Protein AF-A0AAD8YCZ0-F1 (afdb_monomer)

Sequence (550 aa):
MKEANQNYGTVETHHLDEFPTDDGDQTLDNLVNRIAQLQDDTTSTIFLFTSPQFLCQQSNKPLLDELISAHKRGVLRVVGIDEAHLFVQHSSFRVEIHMLTELFFKKVFDKERPKSHPVLLAMTATMPDRFVPKLEALIATRPPMVRPPELDHFEQRHIKMEFGVNCVSFVPELDRLVGVITDSIIGEEHDASERVVGLTTLASTAIALDEKLCEKLNKKKCDVDVVVVHGQLHKLDKFYNMRLFCAKLEYEHFRPRALVTNGAGNTGIDSENITEMLRAGWAMDLPTVLQERGRCARGIDMMGRIRYVTNIKSLVQCLYLLHGLQNSSSTDDVATNTNNRFGSAIQHASTASTETNESDVDKHVKKICQIRMARGSRELLAEKRSMLLEVMKFFCLDLGCYHLRAEYYLFHGKLVPVDKRKRCDGMCSICDGDWSKKHRRVSKRMLISWFLSSDFTEPVKADGLTDMLWKGKKDPEQNREEDFWIKKIYGVNGKRSLNKYHVECLMQSLIAAEIITWKINVGKVEWWLNRVIKNDVPECCYYWEGIPLL

Mean predicted aligned error: 7.85 Å

pLDDT: mean 85.91, std 15.73, range [29.14, 98.38]

Foldseek 3Di:
DPDDDPVQHAEEEDEQVPDDPDDPDCVLVVVLVVLVPDALPHSYHYHYHDDLVRCLDPVNVSVLVSLLVCLVRLNQAEDEAEQLQCLQVCLLQDLSLQLCQVSPLCSQCPPVCNVSHHHYHYDHQAFAPVSQVSSCSSNVHHNPDDDFPDLVVLQDLLEFEEEAEDAPDCLVVLVVQLVLQLCCVVDPPHPNQAAEEEEEAFLVNLVVSQVSNVVSNVVSVRQADEQEAELPDDPVSNVVSLCLLQVVDDDPRHHHRYYRYYPRNLVRLDHQRHAEYEYEEADLFDSSVLSSSVSFNNDPPHHHYYYYYYFLVSVQVSVCVLVQFDPPPDDDDDDDPDPPRTDSVNPVVPPPDPPDPDDPVSVVSSVVSVVVSVVCSVVSSVVSVVRSLQRLCLQLFCLAENSSQSSVCSRNSDGDRDDNVDYSCNSYCNRVVVSCVLQAAWAPVLVVVCCVDPLNDPFAFSSCQLVSLQQDDQDPVPRDSDNPSVCRTRVDPDCVVPDSSSSRSQVSLCVSLVQWDWDQDPSGITIDGDCVCVPDPVVPPSSCHRRRHD

Organism: NCBI:txid267567

Nearest PDB structures (foldseek):
  8yle-assembly1_A  TM=7.216E-01  e=1.036E-10  Homo sapiens
  6jtz-assembly1_A  TM=6.932E-01  e=8.400E-09  Homo sapiens
  5lst-assembly1_A  TM=6.526E-01  e=2.361E-07  Homo sapiens
  7nic-assembly1_A  TM=4.162E-01  e=2.128E-05  Mus musculus
  6gkm-assembly1_A  TM=4.525E-01  e=4.841E-04  Mus musculus

Radius of gyration: 26.34 Å; Cα contacts (8 Å, |Δi|>4): 824; chains: 1; bounding box: 71×56×74 Å

Solvent-accessible surface area (backbone atoms only — not comparable to full-atom values): 31087 Å² total; per-residue (Å²): 132,84,82,75,73,56,92,68,30,54,76,46,78,44,60,57,81,73,55,79,88,57,97,81,66,57,64,62,59,52,50,40,54,52,58,69,66,60,50,65,88,53,58,62,44,78,46,78,45,73,50,50,64,57,57,66,33,70,91,36,37,68,49,50,53,45,53,55,49,30,36,78,57,55,51,44,54,70,47,78,37,73,49,38,43,55,56,47,61,42,43,80,65,37,59,38,48,54,42,40,21,73,76,42,27,43,74,57,41,32,83,92,50,68,92,68,43,44,49,76,44,76,39,64,91,49,55,45,51,83,45,52,69,50,43,28,63,41,46,51,42,74,80,93,71,86,80,71,66,60,59,72,78,52,69,66,74,55,44,29,42,40,74,48,64,46,87,82,62,68,66,78,62,47,57,54,57,46,45,57,55,51,45,18,72,75,41,92,89,38,59,77,73,50,25,36,38,41,38,28,68,42,51,71,55,21,52,55,49,43,57,52,47,52,53,53,33,56,75,70,68,51,93,62,33,75,38,75,28,35,50,84,52,55,74,64,57,44,53,52,46,46,34,39,52,40,67,75,49,88,52,101,87,59,49,47,37,34,37,23,18,12,71,66,38,62,91,63,69,68,42,46,47,23,39,43,35,40,33,50,32,54,59,69,28,49,58,58,53,54,49,60,54,68,42,39,28,63,36,86,94,42,62,16,36,39,37,41,35,30,41,67,69,38,46,53,51,52,51,30,62,74,68,73,43,73,82,81,76,75,70,95,75,79,96,68,92,67,83,83,67,82,53,41,82,65,46,52,82,76,71,70,66,73,90,66,92,64,51,73,65,58,54,48,51,52,51,53,42,49,52,53,54,62,72,44,45,65,61,52,45,55,48,51,51,50,33,31,38,49,36,34,38,62,73,44,26,67,58,43,30,58,65,60,41,50,24,45,22,56,54,61,20,44,89,61,89,53,68,63,86,55,68,60,90,42,31,24,26,64,54,60,43,56,40,56,72,43,45,55,47,29,30,62,70,44,47,52,52,43,63,73,33,92,77,48,60,78,71,27,49,65,84,42,57,52,48,54,62,68,67,41,64,64,41,88,88,73,76,40,79,43,46,56,64,49,23,57,23,50,72,41,97,38,61,91,84,49,62,70,40,38,52,42,41,48,52,46,23,35,40,36,40,51,49,35,39,76,47,79,55,97,77,37,60,30,37,37,72,34,62,72,55,74,78,44,76,82,69,62,65,73,56,55,61,32,52,50,63,105

Secondary structure (DSSP, 8-state):
-PPP-GGGS-EEEEEGGGS--STT-THHHHHHHHHHH--TT---EEEEE--HHHHHSGGGHHHHHHHHHHHHTT---EEEETTHHHHHHHTTT-HHHHHHIIIIIHHHS-TT-GGGPPEEEE--S---GGGHHHHHHHHTS--S---PPPGGGG--TTEEEEEEE-SS-SHHHHHHHHHHHHHHHH-SSS-TT-EEEEEESSHHHHHHHHHHHHHHHHHTT---EEEEE-TTS-HHHHHHHHHHHTTSS-BTTB-EEEEEE-HHHHTT---TTEEEEEEES--SSHHHHHHHHTTS--STT--EEEEEEE-HHHHHHHHHHHHT---TT--S---------S-HHHHHHHH--------HHHHHHHHHHHHHHHHTHHHHHHHHHHHHHHHHHHHHS--S-HHHHHHHHHHHSS-----TT---TTSBTTTTSHHHHHS--B-HHHHHHHHHSTTSPSSEETTTHHHHHHH-PPPTTT-S---HHHHHHH--SSGGG--HHHHHHHHHHHHHTTSEEEEEETTEEEEEE-THHHHS-TT-GGGGTTS-B-

InterPro domains:
  IPR027417 P-loop containing nucleoside triphosphate hydrolase [G3DSA:3.40.50.300] (19-146)
  IPR027417 P-loop containing nucleoside triphosphate hydrolase [SSF52540] (44-303)

Structure (mmCIF, N/CA/C/O backbone):
data_AF-A0AAD8YCZ0-F1
#
_entry.id   AF-A0AAD8YCZ0-F1
#
loop_
_atom_site.group_PDB
_atom_site.id
_atom_site.type_symbol
_atom_site.label_atom_id
_atom_site.label_alt_id
_atom_site.label_comp_id
_atom_site.label_asym_id
_atom_site.label_entity_id
_atom_site.label_seq_id
_atom_site.pdbx_PDB_ins_code
_atom_site.Cartn_x
_atom_site.Cartn_y
_atom_site.Cartn_z
_atom_site.occupancy
_atom_site.B_iso_or_equiv
_atom_site.auth_seq_id
_atom_site.auth_comp_id
_atom_site.auth_asym_id
_atom_site.auth_atom_id
_atom_site.pdbx_PDB_model_num
ATOM 1 N N . MET A 1 1 ? -27.539 -4.281 9.907 1.00 37.75 1 MET A N 1
ATOM 2 C CA . MET A 1 1 ? -27.209 -4.965 11.179 1.00 37.75 1 MET A CA 1
ATOM 3 C C . MET A 1 1 ? -28.311 -5.970 11.462 1.00 37.75 1 MET A C 1
ATOM 5 O O . MET A 1 1 ? -29.462 -5.633 11.230 1.00 37.75 1 MET A O 1
ATOM 9 N N . LYS A 1 2 ? -27.988 -7.191 11.902 1.00 39.22 2 LYS A N 1
ATOM 10 C CA . LYS A 1 2 ? -29.006 -8.080 12.484 1.00 39.22 2 LYS A CA 1
ATOM 11 C C . LYS A 1 2 ? -29.313 -7.556 13.888 1.00 39.22 2 LYS A C 1
ATOM 13 O O . LYS A 1 2 ? -28.374 -7.274 14.627 1.00 39.22 2 LYS A O 1
ATOM 18 N N . GLU A 1 3 ? -30.586 -7.378 14.223 1.00 53.38 3 GLU A N 1
ATOM 19 C CA . GLU A 1 3 ? -30.991 -6.897 15.547 1.00 53.38 3 GLU A CA 1
ATOM 20 C C . GLU A 1 3 ? -30.620 -7.927 16.618 1.00 53.38 3 GLU A C 1
ATOM 22 O O . GLU A 1 3 ? -30.828 -9.132 16.448 1.00 53.38 3 GLU A O 1
ATOM 27 N N . ALA A 1 4 ? -30.021 -7.461 17.714 1.00 59.38 4 ALA A N 1
ATOM 28 C CA . ALA A 1 4 ? -29.705 -8.319 18.844 1.00 59.38 4 ALA A CA 1
ATOM 29 C C . ALA A 1 4 ? -30.999 -8.776 19.531 1.00 59.38 4 ALA A C 1
ATOM 31 O O . ALA A 1 4 ? -31.938 -7.993 19.691 1.00 59.38 4 ALA A O 1
ATOM 32 N N . ASN A 1 5 ? -31.036 -10.036 19.966 1.00 60.09 5 ASN A N 1
ATOM 33 C CA . ASN A 1 5 ? -32.168 -10.576 20.709 1.00 60.09 5 ASN A CA 1
ATOM 34 C C . ASN A 1 5 ? -32.238 -9.931 22.103 1.00 60.09 5 ASN A C 1
ATOM 36 O O . ASN A 1 5 ? -31.482 -10.300 23.001 1.00 60.09 5 ASN A O 1
ATOM 40 N N . GLN A 1 6 ? -33.168 -8.992 22.274 1.00 70.56 6 GLN A N 1
ATOM 41 C CA . GLN A 1 6 ? -33.328 -8.213 23.506 1.00 70.56 6 GLN A CA 1
ATOM 42 C C . GLN A 1 6 ? -33.861 -9.042 24.688 1.00 70.56 6 GLN A C 1
ATOM 44 O O . GLN A 1 6 ? -33.836 -8.577 25.826 1.00 70.56 6 GLN A O 1
ATOM 49 N N . ASN A 1 7 ? -34.296 -10.288 24.457 1.00 64.50 7 ASN A N 1
ATOM 50 C CA . ASN A 1 7 ? -34.793 -11.174 25.516 1.00 64.50 7 ASN A CA 1
ATOM 51 C C . ASN A 1 7 ? -33.712 -11.547 26.550 1.00 64.50 7 ASN A C 1
ATOM 53 O O . ASN A 1 7 ? -34.050 -12.042 27.621 1.00 64.50 7 ASN A O 1
ATOM 57 N N . TYR A 1 8 ? -32.430 -11.317 26.243 1.00 66.81 8 TYR A N 1
ATOM 58 C CA . TYR A 1 8 ? -31.295 -11.613 27.126 1.00 66.81 8 TYR A CA 1
ATOM 59 C C . TYR A 1 8 ? -30.641 -10.361 27.734 1.00 66.81 8 TYR A C 1
ATOM 61 O O . TYR A 1 8 ? -29.601 -10.474 28.378 1.00 66.81 8 TYR A O 1
ATOM 69 N N . GLY A 1 9 ? -31.253 -9.185 27.557 1.00 74.94 9 GLY A N 1
ATOM 70 C CA . GLY A 1 9 ? -30.733 -7.894 28.009 1.00 74.94 9 GLY A CA 1
ATOM 71 C C . GLY A 1 9 ? -30.648 -6.876 26.874 1.00 74.94 9 GLY A C 1
ATOM 72 O O . GLY A 1 9 ? -30.750 -7.223 25.697 1.00 74.94 9 GLY A O 1
ATOM 73 N N . THR A 1 10 ? -30.481 -5.600 27.228 1.00 84.50 10 THR A N 1
ATOM 74 C CA . THR A 1 10 ? -30.421 -4.520 26.235 1.00 84.50 10 THR A CA 1
ATOM 75 C C . THR A 1 10 ? -29.045 -4.462 25.582 1.00 84.50 10 THR A C 1
ATOM 77 O O . THR A 1 10 ? -28.042 -4.329 26.284 1.00 84.50 10 THR A O 1
ATOM 80 N N . VAL A 1 11 ? -28.987 -4.504 24.253 1.00 88.00 11 VAL A N 1
ATOM 81 C CA . VAL A 1 11 ? -27.737 -4.296 23.504 1.00 88.00 11 VAL A CA 1
ATOM 82 C C . VAL A 1 11 ? -27.786 -2.952 22.794 1.00 88.00 11 VAL A C 1
ATOM 84 O O . VAL A 1 11 ? -28.627 -2.741 21.924 1.00 88.00 11 VAL A O 1
ATOM 87 N N . GLU A 1 12 ? -26.868 -2.063 23.154 1.00 90.50 12 GLU A N 1
ATOM 88 C CA . GLU A 1 12 ? -26.732 -0.723 22.583 1.00 90.50 12 GLU A CA 1
ATOM 89 C C . GLU A 1 12 ? -25.427 -0.626 21.781 1.00 90.50 12 GLU A C 1
ATOM 91 O O . GLU A 1 12 ? -24.428 -1.268 22.111 1.00 90.50 12 GLU A O 1
ATOM 96 N N . THR A 1 13 ? -25.413 0.163 20.708 1.00 91.31 13 THR A N 1
ATOM 97 C CA . THR A 1 13 ? -24.218 0.395 19.886 1.00 91.31 13 THR A CA 1
ATOM 98 C C . THR A 1 13 ? -24.099 1.872 19.557 1.00 91.31 13 THR A C 1
ATOM 100 O O . THR A 1 13 ? -25.045 2.459 19.041 1.00 91.31 13 THR A O 1
ATOM 103 N N . HIS A 1 14 ? -22.931 2.454 19.832 1.00 92.38 14 HIS A N 1
ATOM 104 C CA . HIS A 1 14 ? -22.668 3.879 19.649 1.00 92.38 14 HIS A CA 1
ATOM 105 C C . HIS A 1 14 ? -21.385 4.094 18.838 1.00 92.38 14 HIS A C 1
ATOM 107 O O . HIS A 1 14 ? -20.314 3.617 19.223 1.00 92.38 14 HIS A O 1
ATOM 113 N N . HIS A 1 15 ? -21.488 4.831 17.727 1.00 90.19 15 HIS A N 1
ATOM 114 C CA . HIS A 1 15 ? -20.351 5.307 16.933 1.00 90.19 15 HIS A CA 1
ATOM 115 C C . HIS A 1 15 ? -20.010 6.738 17.349 1.00 90.19 15 HIS A C 1
ATOM 117 O O . HIS A 1 15 ? -20.605 7.699 16.873 1.00 90.19 15 HIS A O 1
ATOM 123 N N . LEU A 1 16 ? -19.053 6.882 18.263 1.00 89.81 16 LEU A N 1
ATOM 124 C CA . LEU A 1 16 ? -18.806 8.153 18.948 1.00 89.81 16 LEU A CA 1
ATOM 125 C C . LEU A 1 16 ? -18.257 9.244 18.022 1.00 89.81 16 LEU A C 1
ATOM 127 O O . LEU A 1 16 ? -18.504 10.420 18.245 1.00 89.81 16 LEU A O 1
ATOM 131 N N . ASP A 1 17 ? -17.571 8.869 16.941 1.00 82.38 17 ASP A N 1
ATOM 132 C CA . ASP A 1 17 ? -17.093 9.823 15.931 1.00 82.38 17 ASP A CA 1
ATOM 133 C C . ASP A 1 17 ? -18.223 10.467 15.099 1.00 82.38 17 ASP A C 1
ATOM 135 O O . ASP A 1 17 ? -17.969 11.430 14.370 1.00 82.38 17 ASP A O 1
ATOM 139 N N . GLU A 1 18 ? -19.450 9.942 15.188 1.00 82.38 18 GLU A N 1
ATOM 140 C CA . GLU A 1 18 ? -20.649 10.493 14.541 1.00 82.38 18 GLU A CA 1
ATOM 141 C C . GLU A 1 18 ? -21.447 11.418 15.469 1.00 82.38 18 GLU A C 1
ATOM 143 O O . GLU A 1 18 ? -22.404 12.048 15.020 1.00 82.38 18 GLU A O 1
ATOM 148 N N . PHE A 1 19 ? -21.067 11.516 16.749 1.00 83.06 19 PHE A N 1
ATOM 149 C CA . PHE A 1 19 ? -21.783 12.362 17.696 1.00 83.06 19 PHE A CA 1
ATOM 150 C C . PHE A 1 19 ? -21.613 13.839 17.303 1.00 83.06 19 PHE A C 1
ATOM 152 O O . PHE A 1 19 ? -20.509 14.249 16.916 1.00 83.06 19 PHE A O 1
ATOM 159 N N . PRO A 1 20 ? -22.680 14.650 17.393 1.00 70.19 20 PRO A N 1
ATOM 160 C CA . PRO A 1 20 ? -22.592 16.087 17.192 1.00 70.19 20 PRO A CA 1
ATOM 161 C C . PRO A 1 20 ? -21.545 16.701 18.120 1.00 70.19 20 PRO A C 1
ATOM 163 O O . PRO A 1 20 ? -21.473 16.389 19.305 1.00 70.19 20 PRO A O 1
ATOM 166 N N . THR A 1 21 ? -20.721 17.590 17.572 1.00 63.94 21 THR A N 1
ATOM 167 C CA . THR A 1 21 ? -19.732 18.359 18.342 1.00 63.94 21 THR A CA 1
ATOM 168 C C . THR A 1 21 ? -20.287 19.694 18.837 1.00 63.94 21 THR A C 1
ATOM 170 O O . THR A 1 21 ? -19.523 20.516 19.334 1.00 63.94 21 THR A O 1
ATOM 173 N N . ASP A 1 22 ? -21.580 19.943 18.634 1.00 63.06 22 ASP A N 1
ATOM 174 C CA . ASP A 1 22 ? -22.206 21.225 18.932 1.00 63.06 22 ASP A CA 1
ATOM 175 C C . ASP A 1 22 ? -22.502 21.346 20.434 1.00 63.06 22 ASP A C 1
ATOM 177 O O . ASP A 1 22 ? -23.040 20.426 21.057 1.00 63.06 22 ASP A O 1
ATOM 181 N N . ASP A 1 23 ? -22.165 22.506 21.003 1.00 50.72 23 ASP A N 1
ATOM 182 C CA . ASP A 1 23 ? -22.400 22.845 22.408 1.00 50.72 23 ASP A CA 1
ATOM 183 C C . ASP A 1 23 ? -23.913 22.857 22.701 1.00 50.72 23 ASP A C 1
ATOM 185 O O . ASP A 1 23 ? -24.615 23.836 22.443 1.00 50.72 23 ASP A O 1
ATOM 189 N N . GLY A 1 24 ? -24.436 21.743 23.219 1.00 54.81 24 GLY A N 1
ATOM 190 C CA . GLY A 1 24 ? -25.848 21.591 23.585 1.00 54.81 24 GLY A CA 1
ATOM 191 C C . GLY A 1 24 ? -26.400 20.173 23.450 1.00 54.81 24 GLY A C 1
ATOM 192 O O . GLY A 1 24 ? -27.460 19.889 24.013 1.00 54.81 24 GLY A O 1
ATOM 193 N N . ASP A 1 25 ? -25.701 19.276 22.748 1.00 68.38 25 ASP A N 1
ATOM 194 C CA . ASP A 1 25 ? -26.123 17.880 22.647 1.00 68.38 25 ASP A CA 1
ATOM 195 C C . ASP A 1 25 ? -25.783 17.091 23.925 1.00 68.38 25 ASP A C 1
ATOM 197 O O . ASP A 1 25 ? -24.625 16.829 24.245 1.00 68.38 25 ASP A O 1
ATOM 201 N N . GLN A 1 26 ? -26.822 16.680 24.657 1.00 81.69 26 GLN A N 1
ATOM 202 C CA . GLN A 1 26 ? -26.706 15.880 25.882 1.00 81.69 26 GLN A CA 1
ATOM 203 C C . GLN A 1 26 ? -26.442 14.392 25.602 1.00 81.69 26 GLN A C 1
ATOM 205 O O . GLN A 1 26 ? -26.367 13.600 26.539 1.00 81.69 26 GLN A O 1
ATOM 210 N N . THR A 1 27 ? -26.321 13.972 24.339 1.00 86.25 27 THR A N 1
ATOM 211 C CA . THR A 1 27 ? -26.167 12.555 23.973 1.00 86.25 27 THR A CA 1
ATOM 212 C C . THR A 1 27 ? -24.935 11.917 24.620 1.00 86.25 27 THR A C 1
ATOM 214 O O . THR A 1 27 ? -25.036 10.815 25.165 1.00 86.25 27 THR A O 1
ATOM 217 N N . LEU A 1 28 ? -23.788 12.610 24.641 1.00 89.19 28 LEU A N 1
ATOM 218 C CA . LEU A 1 28 ? -22.582 12.093 25.296 1.00 89.19 28 LEU A CA 1
ATOM 219 C C . LEU A 1 28 ? -22.753 12.014 26.820 1.00 89.19 28 LEU A C 1
ATOM 221 O O . LEU A 1 28 ? -22.435 10.983 27.407 1.00 89.19 28 LEU A O 1
ATOM 225 N N . ASP A 1 29 ? -23.302 13.053 27.452 1.00 90.25 29 ASP A N 1
ATOM 226 C CA . ASP A 1 29 ? -23.543 13.075 28.902 1.00 90.25 29 ASP A CA 1
ATOM 227 C C . ASP A 1 29 ? -24.516 11.971 29.331 1.00 90.25 29 ASP A C 1
ATOM 229 O O . ASP A 1 29 ? -24.292 11.274 30.323 1.00 90.25 29 ASP A O 1
ATOM 233 N N . ASN A 1 30 ? -25.573 11.752 28.548 1.00 92.25 30 ASN A N 1
ATOM 234 C CA . ASN A 1 30 ? -26.527 10.670 28.758 1.00 92.25 30 ASN A CA 1
ATOM 235 C C . ASN A 1 30 ? -25.848 9.301 28.658 1.00 92.25 30 ASN A C 1
ATOM 237 O O . ASN A 1 30 ? -26.094 8.438 29.501 1.00 92.25 30 ASN A O 1
ATOM 241 N N . LEU A 1 31 ? -24.958 9.110 27.680 1.00 93.75 31 LEU A N 1
ATOM 242 C CA . LEU A 1 31 ? -24.178 7.882 27.543 1.00 93.75 31 LEU A CA 1
ATOM 243 C C . LEU A 1 31 ? -23.221 7.676 28.727 1.00 93.75 31 LEU A C 1
ATOM 245 O O . LEU A 1 31 ? -23.148 6.574 29.269 1.00 93.75 31 LEU A O 1
ATOM 249 N N . VAL A 1 32 ? -22.520 8.722 29.171 1.00 94.94 32 VAL A N 1
ATOM 250 C CA . VAL A 1 32 ? -21.632 8.658 30.344 1.00 94.94 32 VAL A CA 1
ATOM 251 C C . VAL A 1 32 ? -22.423 8.278 31.596 1.00 94.94 32 VAL A C 1
ATOM 253 O O . VAL A 1 32 ? -22.054 7.331 32.290 1.00 94.94 32 VAL A O 1
ATOM 256 N N . ASN A 1 33 ? -23.558 8.933 31.844 1.00 94.88 33 ASN A N 1
ATOM 257 C CA . ASN A 1 33 ? -24.451 8.607 32.958 1.00 94.88 33 ASN A CA 1
ATOM 258 C C . ASN A 1 33 ? -24.986 7.172 32.866 1.00 94.88 33 ASN A C 1
ATOM 260 O O . ASN A 1 33 ? -25.066 6.464 33.872 1.00 94.88 33 ASN A O 1
ATOM 264 N N . ARG A 1 34 ? -25.312 6.712 31.655 1.00 94.38 34 ARG A N 1
ATOM 265 C CA . ARG A 1 34 ? -25.763 5.343 31.404 1.00 94.38 34 ARG A CA 1
ATOM 266 C C . ARG A 1 34 ? -24.686 4.318 31.763 1.00 94.38 34 ARG A C 1
ATOM 268 O O . ARG A 1 34 ? -25.005 3.343 32.443 1.00 94.38 34 ARG A O 1
ATOM 275 N N . ILE A 1 35 ? -23.430 4.546 31.369 1.00 95.06 35 ILE A N 1
ATOM 276 C CA . ILE A 1 35 ? -22.285 3.693 31.740 1.00 95.06 35 ILE A CA 1
ATOM 277 C C . ILE A 1 35 ? -22.058 3.740 33.260 1.00 95.06 35 ILE A C 1
ATOM 279 O O . ILE A 1 35 ? -21.876 2.697 33.896 1.00 95.06 35 ILE A O 1
ATOM 283 N N . ALA A 1 36 ? -22.154 4.923 33.872 1.00 95.44 36 ALA A N 1
ATOM 284 C CA . ALA A 1 36 ? -22.018 5.109 35.316 1.00 95.44 36 ALA A CA 1
ATOM 285 C C . ALA A 1 36 ? -23.048 4.297 36.124 1.00 95.44 36 ALA A C 1
ATOM 287 O O . ALA A 1 36 ? -22.747 3.826 37.218 1.00 95.44 36 ALA A O 1
ATOM 288 N N . GLN A 1 37 ? -24.240 4.055 35.579 1.00 93.75 37 GLN A N 1
ATOM 289 C CA . GLN A 1 37 ? -25.292 3.278 36.243 1.00 93.75 37 GLN A CA 1
ATOM 290 C C . GLN A 1 37 ? -25.151 1.756 36.085 1.00 93.75 37 GLN A C 1
ATOM 292 O O . GLN A 1 37 ? -25.768 1.013 36.854 1.00 93.75 37 GLN A O 1
ATOM 297 N N . LEU A 1 38 ? -24.346 1.271 35.129 1.00 92.50 38 LEU A N 1
ATOM 298 C CA . LEU A 1 38 ? -24.140 -0.166 34.933 1.00 92.50 38 LEU A CA 1
ATOM 299 C C . LEU A 1 38 ? -23.476 -0.809 36.160 1.00 92.50 38 LEU A C 1
ATOM 301 O O . LEU A 1 38 ? -22.525 -0.271 36.738 1.00 92.50 38 LEU A O 1
ATOM 305 N N . GLN A 1 39 ? -23.986 -1.979 36.533 1.00 89.62 39 GLN A N 1
ATOM 306 C CA . GLN A 1 39 ? -23.446 -2.839 37.586 1.00 89.62 39 GLN A CA 1
ATOM 307 C C . GLN A 1 39 ? -22.690 -4.019 36.962 1.00 89.62 39 GLN A C 1
ATOM 309 O O . GLN A 1 39 ? -22.878 -4.319 35.785 1.00 89.62 39 GLN A O 1
ATOM 314 N N . ASP A 1 40 ? -21.824 -4.677 37.734 1.00 86.50 40 ASP A N 1
ATOM 315 C CA . ASP A 1 40 ? -21.022 -5.822 37.270 1.00 86.50 40 ASP A CA 1
ATOM 316 C C . ASP A 1 40 ? -21.908 -6.985 36.764 1.00 86.50 40 ASP A C 1
ATOM 318 O O . ASP A 1 40 ? -21.601 -7.602 35.743 1.00 86.50 40 ASP A O 1
ATOM 322 N N . ASP A 1 41 ? -23.050 -7.206 37.421 1.00 86.31 41 ASP A N 1
ATOM 323 C CA . ASP A 1 41 ? -24.038 -8.256 37.145 1.00 86.31 41 ASP A CA 1
ATOM 324 C C . ASP A 1 41 ? -25.120 -7.846 36.128 1.00 86.31 41 ASP A C 1
ATOM 326 O O . ASP A 1 41 ? -26.155 -8.504 35.996 1.00 86.31 41 ASP A O 1
ATOM 330 N N . THR A 1 42 ? -24.898 -6.752 35.395 1.00 84.94 42 THR A N 1
ATOM 331 C CA . THR A 1 42 ? -25.849 -6.271 34.392 1.00 84.94 42 THR A CA 1
ATOM 332 C C . THR A 1 42 ? -26.008 -7.249 33.224 1.00 84.94 42 THR A C 1
ATOM 334 O O . THR A 1 42 ? -25.053 -7.872 32.762 1.00 84.94 42 THR A O 1
ATOM 337 N N . THR A 1 43 ? -27.224 -7.339 32.686 1.00 85.69 43 THR A N 1
ATOM 338 C CA . THR A 1 43 ? -27.511 -8.029 31.418 1.00 85.69 43 THR A CA 1
ATOM 339 C C . THR A 1 43 ? -27.402 -7.096 30.208 1.00 85.69 43 THR A C 1
ATOM 341 O O . THR A 1 43 ? -27.447 -7.547 29.065 1.00 85.69 43 THR A O 1
ATOM 344 N N . SER A 1 44 ? -27.244 -5.787 30.433 1.00 88.06 44 SER A N 1
ATOM 345 C CA . SER A 1 44 ? -27.079 -4.795 29.372 1.00 88.06 44 SER A CA 1
ATOM 346 C C . SER A 1 44 ? -25.657 -4.814 28.808 1.00 88.06 44 SER A C 1
ATOM 348 O O . SER A 1 44 ? -24.684 -4.797 29.555 1.00 88.06 44 SER A O 1
ATOM 350 N N . THR A 1 45 ? -25.517 -4.766 27.485 1.00 90.94 45 THR A N 1
ATOM 351 C CA . THR A 1 45 ? -24.222 -4.630 26.803 1.00 90.94 45 THR A CA 1
ATOM 352 C C . THR A 1 45 ? -24.201 -3.352 25.978 1.00 90.94 45 THR A C 1
ATOM 354 O O . THR A 1 45 ? -25.115 -3.104 25.196 1.00 90.94 45 THR A O 1
ATOM 357 N N . ILE A 1 46 ? -23.141 -2.557 26.115 1.00 94.00 46 ILE A N 1
ATOM 358 C CA . ILE A 1 46 ? -22.928 -1.348 25.315 1.00 94.00 46 ILE A CA 1
ATOM 359 C C . ILE A 1 46 ? -21.660 -1.533 24.482 1.00 94.00 46 ILE A C 1
ATOM 361 O O . ILE A 1 46 ? -20.574 -1.718 25.031 1.00 94.00 46 ILE A O 1
ATOM 365 N N . PHE A 1 47 ? -21.792 -1.462 23.159 1.00 95.25 47 PHE A N 1
ATOM 366 C CA . PHE A 1 47 ? -20.667 -1.414 22.229 1.00 95.25 47 PHE A CA 1
ATOM 367 C C . PHE A 1 47 ? -20.328 0.037 21.897 1.00 95.25 47 PHE A C 1
ATOM 369 O O . PHE A 1 47 ? -21.171 0.781 21.396 1.00 95.25 47 PHE A O 1
ATOM 376 N N . LEU A 1 48 ? -19.082 0.428 22.160 1.00 95.56 48 LEU A N 1
ATOM 377 C CA . LEU A 1 48 ? -18.568 1.762 21.868 1.00 95.56 48 LEU A CA 1
ATOM 378 C C . LEU A 1 48 ? -17.508 1.670 20.773 1.00 95.56 48 LEU A C 1
ATOM 380 O O . LEU A 1 48 ? -16.463 1.047 20.962 1.00 95.56 48 LEU A O 1
ATOM 384 N N . PHE A 1 49 ? -17.772 2.316 19.644 1.00 94.56 49 PHE A N 1
ATOM 385 C CA . PHE A 1 49 ? -16.821 2.470 18.549 1.00 94.56 49 PHE A CA 1
ATOM 386 C C . PHE A 1 49 ? -16.286 3.895 18.564 1.00 94.56 49 PHE A C 1
ATOM 388 O O . PHE A 1 49 ? -17.057 4.852 18.510 1.00 94.56 49 PHE A O 1
ATOM 395 N N . THR A 1 50 ? -14.968 4.048 18.665 1.00 93.38 50 THR A N 1
ATOM 396 C CA . THR A 1 50 ? -14.358 5.364 18.849 1.00 93.38 50 THR A CA 1
ATOM 397 C C . THR A 1 50 ? -12.946 5.430 18.291 1.00 93.38 50 THR A C 1
ATOM 399 O O . THR A 1 50 ? -12.170 4.474 18.390 1.00 93.38 50 THR A O 1
ATOM 402 N N . SER A 1 51 ? -12.603 6.571 17.702 1.00 92.31 51 SER A N 1
ATOM 403 C CA . SER A 1 51 ? -11.247 6.878 17.280 1.00 92.31 51 SER A CA 1
ATOM 404 C C . SER A 1 51 ? -10.367 7.338 18.453 1.00 92.31 51 SER A C 1
ATOM 406 O O . SER A 1 51 ? -10.850 7.912 19.435 1.00 92.31 51 SER A O 1
ATOM 408 N N . PRO A 1 52 ? -9.034 7.183 18.342 1.00 93.75 52 PRO A N 1
ATOM 409 C CA . PRO A 1 52 ? -8.106 7.759 19.311 1.00 93.75 52 PRO A CA 1
ATOM 410 C C . PRO A 1 52 ? -8.262 9.273 19.468 1.00 93.75 52 PRO A C 1
ATOM 412 O O . PRO A 1 52 ? -8.095 9.796 20.565 1.00 93.75 52 PRO A O 1
ATOM 415 N N . GLN A 1 53 ? -8.601 9.973 18.380 1.00 90.38 53 GLN A N 1
ATOM 416 C CA . GLN A 1 53 ? -8.850 11.410 18.403 1.00 90.38 53 GLN A CA 1
ATOM 417 C C . GLN A 1 53 ? -9.996 11.770 19.335 1.00 90.38 53 GLN A C 1
ATOM 419 O O . GLN A 1 53 ? -9.822 12.639 20.183 1.00 90.38 53 GLN A O 1
ATOM 424 N N . PHE A 1 54 ? -11.134 11.093 19.186 1.00 91.12 54 PHE A N 1
ATOM 425 C CA . PHE A 1 54 ? -12.317 11.374 19.984 1.00 91.12 54 PHE A CA 1
ATOM 426 C C . PHE A 1 54 ? -12.040 11.155 21.475 1.00 91.12 54 PHE A C 1
ATOM 428 O O . PHE A 1 54 ? -12.297 12.043 22.282 1.00 91.12 54 PHE A O 1
ATOM 435 N N . LEU A 1 55 ? -11.433 10.023 21.849 1.00 91.69 55 LEU A N 1
ATOM 436 C CA . LEU A 1 55 ? -11.136 9.721 23.257 1.00 91.69 55 LEU A CA 1
ATOM 437 C C . LEU A 1 55 ? -10.128 10.678 23.907 1.00 91.69 55 LEU A C 1
ATOM 439 O O . LEU A 1 55 ? -10.164 10.869 25.120 1.00 91.69 55 LEU A O 1
ATOM 443 N N . CYS A 1 56 ? -9.199 11.245 23.135 1.00 91.06 56 CYS A N 1
ATOM 444 C CA . CYS A 1 56 ? -8.182 12.158 23.661 1.00 91.06 56 CYS A CA 1
ATOM 445 C C . CYS A 1 56 ? -8.628 13.627 23.714 1.00 91.06 56 CYS A C 1
ATOM 447 O O . CYS A 1 56 ? -7.871 14.457 24.220 1.00 91.06 56 CYS A O 1
ATOM 449 N N . GLN A 1 57 ? -9.815 13.971 23.208 1.00 88.56 57 GLN A N 1
ATOM 450 C CA . GLN A 1 57 ? -10.342 15.333 23.296 1.00 88.56 57 GLN A CA 1
ATOM 451 C C . GLN A 1 57 ? -10.729 15.692 24.733 1.00 88.56 57 GLN A C 1
ATOM 453 O O . GLN A 1 57 ? -11.355 14.908 25.444 1.00 88.56 57 GLN A O 1
ATOM 458 N N . GLN A 1 58 ? -10.408 16.923 25.142 1.00 83.75 58 GLN A N 1
ATOM 459 C CA . GLN A 1 58 ? -10.707 17.429 26.485 1.00 83.75 58 GLN A CA 1
ATOM 460 C C . GLN A 1 58 ? -12.209 17.399 26.803 1.00 83.75 58 GLN A C 1
ATOM 462 O O . GLN A 1 58 ? -12.582 17.049 27.921 1.00 83.75 58 GLN A O 1
ATOM 467 N N . SER A 1 59 ? -13.056 17.742 25.829 1.00 86.00 59 SER A N 1
ATOM 468 C CA . SER A 1 59 ? -14.520 17.700 25.959 1.00 86.00 59 SER A CA 1
ATOM 469 C C . SER A 1 59 ? -15.037 16.298 26.287 1.00 86.00 59 SER A C 1
ATOM 471 O O . SER A 1 59 ? -16.037 16.158 26.978 1.00 86.00 59 SER A O 1
ATOM 473 N N . ASN A 1 60 ? -14.313 15.257 25.868 1.00 89.81 60 ASN A N 1
ATOM 474 C CA . ASN A 1 60 ? -14.716 13.858 26.012 1.00 89.81 60 ASN A CA 1
ATOM 475 C C . ASN A 1 60 ? -14.014 13.167 27.192 1.00 89.81 60 ASN A C 1
ATOM 47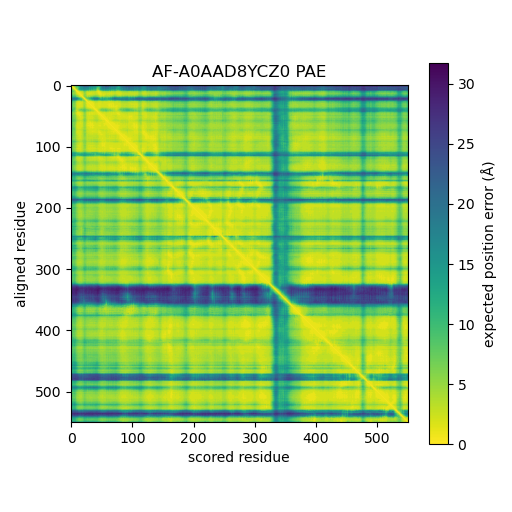7 O O . ASN A 1 60 ? -14.167 11.961 27.398 1.00 89.81 60 ASN A O 1
ATOM 481 N N . LYS A 1 61 ? -13.259 13.922 28.002 1.00 90.38 61 LYS A N 1
ATOM 482 C CA . LYS A 1 61 ? -12.596 13.419 29.212 1.00 90.38 61 LYS A CA 1
ATOM 483 C C . LYS A 1 61 ? -13.556 12.715 30.187 1.00 90.38 61 LYS A C 1
ATOM 485 O O . LYS A 1 61 ? -13.157 11.664 30.688 1.00 90.38 61 LYS A O 1
ATOM 490 N N . PRO A 1 62 ? -14.800 13.193 30.421 1.00 93.06 62 PRO A N 1
ATOM 491 C CA . PRO A 1 62 ? -15.748 12.492 31.290 1.00 93.06 62 PRO A CA 1
ATOM 492 C C . PRO A 1 62 ? -16.015 11.048 30.852 1.00 93.06 62 PRO A C 1
ATOM 494 O O . PRO A 1 62 ? -16.046 10.149 31.688 1.00 93.06 62 PRO A O 1
ATOM 497 N N . LEU A 1 63 ? -16.123 10.801 29.541 1.00 94.62 63 LEU A N 1
ATOM 498 C CA . LEU A 1 63 ? -16.270 9.448 29.009 1.00 94.62 63 LEU A CA 1
ATOM 499 C C . LEU A 1 63 ? -15.035 8.600 29.305 1.00 94.62 63 LEU A C 1
ATOM 501 O O . LEU A 1 63 ? -15.163 7.473 29.774 1.00 94.62 63 LEU A O 1
ATOM 505 N N . LEU A 1 64 ? -13.840 9.126 29.042 1.00 94.88 64 LEU A N 1
ATOM 506 C CA . LEU A 1 64 ? -12.600 8.393 29.279 1.00 94.88 64 LEU A CA 1
ATOM 507 C C . LEU A 1 64 ? -12.425 8.016 30.759 1.00 94.88 64 LEU A C 1
ATOM 509 O O . LEU A 1 64 ? -12.061 6.878 31.070 1.00 94.88 64 LEU A O 1
ATOM 513 N N . ASP A 1 65 ? -12.694 8.958 31.662 1.00 95.69 65 ASP A N 1
ATOM 514 C CA . ASP A 1 65 ? -12.634 8.734 33.106 1.00 95.69 65 ASP A CA 1
ATOM 515 C C . ASP A 1 65 ? -13.685 7.709 33.553 1.00 95.69 65 ASP A C 1
ATOM 517 O O . ASP A 1 65 ? -13.378 6.831 34.366 1.00 95.69 65 ASP A O 1
ATOM 521 N N . GLU A 1 66 ? -14.883 7.738 32.963 1.00 96.94 66 GLU A N 1
ATOM 522 C CA . GLU A 1 66 ? -15.916 6.745 33.247 1.00 96.94 66 GLU A CA 1
ATOM 523 C C . GLU A 1 66 ? -15.562 5.357 32.698 1.00 96.94 66 GLU A C 1
ATOM 525 O O . GLU A 1 66 ? -15.800 4.370 33.381 1.00 96.94 66 GLU A O 1
ATOM 530 N N . LEU A 1 67 ? -14.896 5.227 31.547 1.00 96.75 67 LEU A N 1
ATOM 531 C CA . LEU A 1 67 ? -14.396 3.923 31.080 1.00 96.75 67 LEU A CA 1
ATOM 532 C C . LEU A 1 67 ? -13.369 3.322 32.056 1.00 96.75 67 LEU A C 1
ATOM 534 O O . LEU A 1 67 ? -13.364 2.113 32.309 1.00 96.75 67 LEU A O 1
ATOM 538 N N . ILE A 1 68 ? -12.517 4.162 32.650 1.00 95.62 68 ILE A N 1
ATOM 539 C CA . ILE A 1 68 ? -11.565 3.745 33.690 1.00 95.62 68 ILE A CA 1
ATOM 540 C C . ILE A 1 68 ? -12.304 3.385 34.991 1.00 95.62 68 ILE A C 1
ATOM 542 O O . ILE A 1 68 ? -11.932 2.423 35.669 1.00 95.62 68 ILE A O 1
ATOM 546 N N . SER A 1 69 ? -13.350 4.131 35.352 1.00 95.44 69 SER A N 1
ATOM 547 C CA . SER A 1 69 ? -14.226 3.831 36.493 1.00 95.44 69 SER A CA 1
ATOM 548 C C . SER A 1 69 ? -14.957 2.497 36.303 1.00 95.44 69 SER A C 1
ATOM 550 O O . SER A 1 69 ? -14.906 1.627 37.174 1.00 95.44 69 SER A O 1
ATOM 552 N N . ALA A 1 70 ? -15.545 2.277 35.127 1.00 95.12 70 ALA A N 1
ATOM 553 C CA . ALA A 1 70 ? -16.194 1.039 34.720 1.00 95.12 70 ALA A CA 1
ATOM 554 C C . ALA A 1 70 ? -15.236 -0.155 34.810 1.00 95.12 70 ALA A C 1
ATOM 556 O O . ALA A 1 70 ? -15.625 -1.206 35.309 1.00 95.12 70 ALA A O 1
ATOM 557 N N . HIS A 1 71 ? -13.967 0.000 34.423 1.00 94.50 71 HIS A N 1
ATOM 558 C CA . HIS A 1 71 ? -12.949 -1.030 34.649 1.00 94.50 71 HIS A CA 1
ATOM 559 C C . HIS A 1 71 ? -12.758 -1.361 36.137 1.00 94.50 71 HIS A C 1
ATOM 561 O O . HIS A 1 71 ? -12.780 -2.533 36.510 1.00 94.50 71 HIS A O 1
ATOM 567 N N . LYS A 1 72 ? -12.634 -0.350 37.009 1.00 91.88 72 LYS A N 1
ATOM 568 C CA . LYS A 1 72 ? -12.487 -0.563 38.463 1.00 91.88 72 LYS A CA 1
ATOM 569 C C . LYS A 1 72 ? -13.699 -1.256 39.087 1.00 91.88 72 LYS A C 1
ATOM 571 O O . LYS A 1 72 ? -13.535 -1.986 40.060 1.00 91.88 72 LYS A O 1
ATOM 576 N N . ARG A 1 73 ? -14.892 -1.031 38.531 1.00 92.38 73 ARG A N 1
ATOM 577 C CA . ARG A 1 73 ? -16.151 -1.679 38.934 1.00 92.38 73 ARG A CA 1
ATOM 578 C C . ARG A 1 73 ? -16.367 -3.055 38.298 1.00 92.38 73 ARG A C 1
ATOM 580 O O . ARG A 1 73 ? -17.398 -3.661 38.545 1.00 92.38 73 ARG A O 1
ATOM 587 N N . GLY A 1 74 ? -15.447 -3.528 37.455 1.00 90.94 74 GLY A N 1
ATOM 588 C CA . GLY A 1 74 ? -15.604 -4.776 36.707 1.00 90.94 74 GLY A CA 1
ATOM 589 C C . GLY A 1 74 ? -16.531 -4.675 35.491 1.00 90.94 74 GLY A C 1
ATOM 590 O O . GLY A 1 74 ? -16.630 -5.626 34.739 1.00 90.94 74 GLY A O 1
ATOM 591 N N . VAL A 1 75 ? -17.157 -3.535 35.211 1.00 93.75 75 VAL A N 1
ATOM 592 C CA . VAL A 1 75 ? -18.116 -3.370 34.103 1.00 93.75 75 VAL A CA 1
ATOM 593 C C . VAL A 1 75 ? -17.436 -3.372 32.727 1.00 93.75 75 VAL A C 1
ATOM 595 O O . VAL A 1 75 ? -17.976 -3.927 31.771 1.00 93.75 75 VAL A O 1
ATOM 598 N N . LEU A 1 76 ? -16.240 -2.785 32.590 1.00 95.25 76 LEU A N 1
ATOM 599 C CA . LEU A 1 76 ? -15.500 -2.842 31.323 1.00 95.25 76 LEU A CA 1
ATOM 600 C C . LEU A 1 76 ? -14.927 -4.252 31.132 1.00 95.25 76 LEU A C 1
ATOM 602 O O . LEU A 1 76 ? -13.958 -4.624 31.793 1.00 95.25 76 LEU A O 1
ATOM 606 N N . ARG A 1 77 ? -15.519 -5.025 30.216 1.00 93.44 77 ARG A N 1
ATOM 607 C CA . ARG A 1 77 ? -15.150 -6.431 29.976 1.00 93.44 77 ARG A CA 1
ATOM 608 C C . ARG A 1 77 ? -14.268 -6.663 28.757 1.00 93.44 77 ARG A C 1
ATOM 610 O O . ARG A 1 77 ? -13.500 -7.621 28.764 1.00 93.44 77 ARG A O 1
ATOM 617 N N . VAL A 1 78 ? -14.368 -5.826 27.725 1.00 94.62 78 VAL A N 1
ATOM 618 C CA . VAL A 1 78 ? -13.654 -6.017 26.454 1.00 94.62 78 VAL A CA 1
ATOM 619 C C . VAL A 1 78 ? -13.098 -4.688 25.955 1.00 94.62 78 VAL A C 1
ATOM 621 O O . VAL A 1 78 ? -13.795 -3.678 25.962 1.00 94.62 78 VAL A O 1
ATOM 624 N N . VAL A 1 79 ? -11.852 -4.706 25.487 1.00 95.50 79 VAL A N 1
ATOM 625 C CA . VAL A 1 79 ? -11.231 -3.617 24.727 1.00 95.50 79 VAL A CA 1
ATOM 626 C C . VAL A 1 79 ? -10.812 -4.174 23.373 1.00 95.50 79 VAL A C 1
ATOM 628 O O . VAL A 1 79 ? -9.989 -5.086 23.296 1.00 95.50 79 VAL A O 1
ATOM 631 N N . GLY A 1 80 ? -11.399 -3.631 22.309 1.00 95.00 80 GLY A N 1
ATOM 632 C CA . GLY A 1 80 ? -11.102 -3.997 20.929 1.00 95.00 80 GLY A CA 1
ATOM 633 C C . GLY A 1 80 ? -10.211 -2.962 20.246 1.00 95.00 80 GLY A C 1
ATOM 634 O O . GLY A 1 80 ? -10.432 -1.764 20.396 1.00 95.00 80 GLY A O 1
ATOM 635 N N . ILE A 1 81 ? -9.235 -3.415 19.465 1.00 95.12 81 ILE A N 1
ATOM 636 C CA . ILE A 1 81 ? -8.508 -2.603 18.489 1.00 95.12 81 ILE A CA 1
ATOM 637 C C . ILE A 1 81 ? -8.738 -3.245 17.131 1.00 95.12 81 ILE A C 1
ATOM 639 O O . ILE A 1 81 ? -8.158 -4.290 16.825 1.00 95.12 81 ILE A O 1
ATOM 643 N N . ASP A 1 82 ? -9.597 -2.622 16.337 1.00 93.38 82 ASP A N 1
ATOM 644 C CA . ASP A 1 82 ? -9.762 -2.982 14.936 1.00 93.38 82 ASP A CA 1
ATOM 645 C C . ASP A 1 82 ? -8.641 -2.367 14.086 1.00 93.38 82 ASP A C 1
ATOM 647 O O . ASP A 1 82 ? -8.041 -1.355 14.461 1.00 93.38 82 ASP A O 1
ATOM 651 N N . GLU A 1 83 ? -8.325 -3.009 12.964 1.00 91.75 83 GLU A N 1
ATOM 652 C CA . GLU A 1 83 ? -7.222 -2.649 12.069 1.00 91.75 83 GLU A CA 1
ATOM 653 C C . GLU A 1 83 ? -5.915 -2.336 12.824 1.00 91.75 83 GLU A C 1
ATOM 655 O O . GLU A 1 83 ? -5.253 -1.317 12.609 1.00 91.75 83 GLU A O 1
ATOM 660 N N . ALA A 1 84 ? -5.513 -3.229 13.734 1.00 94.06 84 ALA A N 1
ATOM 661 C CA . ALA A 1 84 ? -4.407 -3.013 14.671 1.00 94.06 84 ALA A CA 1
ATOM 662 C C . ALA A 1 84 ? -3.072 -2.636 13.997 1.00 94.06 84 ALA A C 1
ATOM 664 O O . ALA A 1 84 ? -2.243 -1.937 14.583 1.00 94.06 84 ALA A O 1
ATOM 665 N N . HIS A 1 85 ? -2.856 -3.050 12.748 1.00 92.31 85 HIS A N 1
ATOM 666 C CA . HIS A 1 85 ? -1.683 -2.639 11.981 1.00 92.31 85 HIS A CA 1
ATOM 667 C C . HIS A 1 85 ? -1.725 -1.144 11.604 1.00 92.31 85 HIS A C 1
ATOM 669 O O . HIS A 1 85 ? -0.685 -0.487 11.659 1.00 92.31 85 HIS A O 1
ATOM 675 N N . LEU A 1 86 ? -2.905 -0.579 11.300 1.00 92.06 86 LEU A N 1
ATOM 676 C CA . LEU A 1 86 ? -3.092 0.864 11.112 1.00 92.06 86 LEU A CA 1
ATOM 677 C C . LEU A 1 86 ? -2.914 1.602 12.427 1.00 92.06 86 LEU A C 1
ATOM 679 O O . LEU A 1 86 ? -2.342 2.686 12.426 1.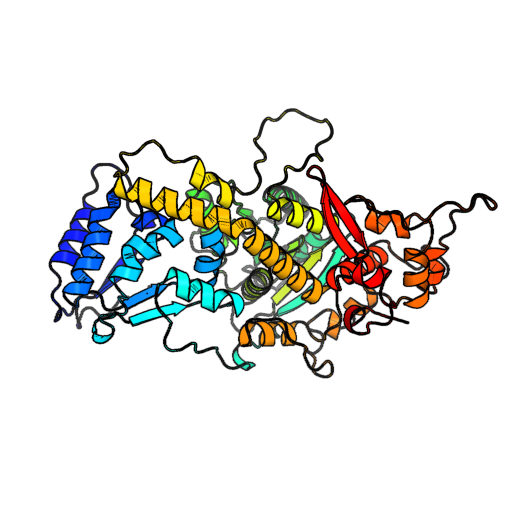00 92.06 86 LEU A O 1
ATOM 683 N N . PHE A 1 87 ? -3.356 1.030 13.549 1.00 94.06 87 PHE A N 1
ATOM 684 C CA . PHE A 1 87 ? -3.124 1.621 14.867 1.00 94.06 87 PHE A CA 1
ATOM 685 C C . PHE A 1 87 ? -1.619 1.826 15.122 1.00 94.06 87 PHE A C 1
ATOM 687 O O . PHE A 1 87 ? -1.187 2.919 15.490 1.00 94.06 87 PHE A O 1
ATOM 694 N N . VAL A 1 88 ? -0.793 0.821 14.809 1.00 94.25 88 VAL A N 1
ATOM 695 C CA . VAL A 1 88 ? 0.675 0.932 14.875 1.00 94.25 88 VAL A CA 1
ATOM 696 C C . VAL A 1 88 ? 1.225 1.906 13.829 1.00 94.25 88 VAL A C 1
ATOM 698 O O . VAL A 1 88 ? 2.017 2.788 14.154 1.00 94.25 88 VAL A O 1
ATOM 701 N N . GLN A 1 89 ? 0.820 1.784 12.565 1.00 91.12 89 GLN A N 1
ATOM 702 C CA . GLN A 1 89 ? 1.349 2.612 11.478 1.00 91.12 89 GLN A CA 1
ATOM 703 C C . GLN A 1 89 ? 1.024 4.098 11.679 1.00 91.12 89 GLN A C 1
ATOM 705 O O . GLN A 1 89 ? 1.875 4.974 11.476 1.00 91.12 89 GLN A O 1
ATOM 710 N N . HIS A 1 90 ? -0.199 4.391 12.114 1.00 91.56 90 HIS A N 1
ATOM 711 C CA . HIS A 1 90 ? -0.672 5.740 12.361 1.00 91.56 90 HIS A CA 1
ATOM 712 C C . HIS A 1 90 ? -0.082 6.357 13.623 1.00 91.56 90 HIS A C 1
ATOM 714 O O . HIS A 1 90 ? -0.008 7.583 13.681 1.00 91.56 90 HIS A O 1
ATOM 720 N N . SER A 1 91 ? 0.420 5.571 14.583 1.00 92.25 91 SER A N 1
ATOM 721 C CA . SER A 1 91 ? 1.096 6.120 15.769 1.00 92.25 91 SER A CA 1
ATOM 722 C C . SER A 1 91 ? 2.294 7.002 15.392 1.00 92.25 91 SER A C 1
ATOM 724 O O . SER A 1 91 ? 2.687 7.882 16.146 1.00 92.25 91 SER A O 1
ATOM 726 N N . SER A 1 92 ? 2.846 6.817 14.187 1.00 86.94 92 SER A N 1
ATOM 727 C CA . SER A 1 92 ? 3.933 7.641 13.662 1.00 86.94 92 SER A CA 1
ATOM 728 C C . SER A 1 92 ? 3.557 9.092 13.340 1.00 86.94 92 SER A C 1
ATOM 730 O O . SER A 1 92 ? 4.453 9.926 13.211 1.00 86.94 92 SER A O 1
ATOM 732 N N . PHE A 1 93 ? 2.266 9.407 13.206 1.00 86.06 93 PHE A N 1
ATOM 733 C CA . PHE A 1 93 ? 1.786 10.764 12.915 1.00 86.06 93 PHE A CA 1
ATOM 734 C C . PHE A 1 93 ? 0.526 11.179 13.698 1.00 86.06 93 PHE A C 1
ATOM 736 O O . PHE A 1 93 ? 0.186 12.358 13.692 1.00 86.06 93 PHE A O 1
ATOM 743 N N . ARG A 1 94 ? -0.148 10.253 14.394 1.00 89.25 94 ARG A N 1
ATOM 744 C CA . ARG A 1 94 ? -1.270 10.512 15.312 1.00 89.25 94 ARG A CA 1
ATOM 745 C C . ARG A 1 94 ? -0.777 10.430 16.752 1.00 89.25 94 ARG A C 1
ATOM 747 O O . ARG A 1 94 ? -0.578 9.336 17.281 1.00 89.25 94 ARG A O 1
ATOM 754 N N . VAL A 1 95 ? -0.575 11.585 17.382 1.00 92.00 95 VAL A N 1
ATOM 755 C CA . VAL A 1 95 ? -0.084 11.668 18.768 1.00 92.00 95 VAL A CA 1
ATOM 756 C C . VAL A 1 95 ? -1.074 11.056 19.760 1.00 92.00 95 VAL A C 1
ATOM 758 O O . VAL A 1 95 ? -0.660 10.494 20.770 1.00 92.00 95 VAL A O 1
ATOM 761 N N . GLU A 1 96 ? -2.366 11.093 19.444 1.00 94.50 96 GLU A N 1
ATOM 762 C CA . GLU A 1 96 ? -3.456 10.611 20.293 1.00 94.50 96 GLU A CA 1
ATOM 763 C C . GLU A 1 96 ? -3.329 9.110 20.576 1.00 94.50 96 GLU A C 1
ATOM 765 O O . GLU A 1 96 ? -3.588 8.656 21.685 1.00 94.50 96 GLU A O 1
ATOM 770 N N . ILE A 1 97 ? -2.801 8.337 19.621 1.00 95.44 97 ILE A N 1
ATOM 771 C CA . ILE A 1 97 ? -2.503 6.911 19.815 1.00 95.44 97 ILE A CA 1
ATOM 772 C C . ILE A 1 97 ? -1.468 6.709 20.933 1.00 95.44 97 ILE A C 1
ATOM 774 O O . ILE A 1 97 ? -1.626 5.828 21.774 1.00 95.44 97 ILE A O 1
ATOM 778 N N . HIS A 1 98 ? -0.434 7.554 20.987 1.00 93.94 98 HIS A N 1
ATOM 779 C CA . HIS A 1 98 ? 0.544 7.535 22.076 1.00 93.94 98 HIS A CA 1
ATOM 780 C C . HIS A 1 98 ? -0.021 8.095 23.385 1.00 93.94 98 HIS A C 1
ATOM 782 O O . HIS A 1 98 ? 0.391 7.655 24.457 1.00 93.94 98 HIS A O 1
ATOM 788 N N . MET A 1 99 ? -0.934 9.067 23.318 1.00 95.06 99 MET A N 1
ATOM 789 C CA . MET A 1 99 ? -1.606 9.598 24.505 1.00 95.06 99 MET A CA 1
ATOM 790 C C . MET A 1 99 ? -2.458 8.517 25.171 1.00 95.06 99 MET A C 1
ATOM 792 O O . MET A 1 99 ? -2.367 8.358 26.385 1.00 95.06 99 MET A O 1
ATOM 796 N N . LEU A 1 100 ? -3.201 7.711 24.402 1.00 95.69 100 LEU A N 1
ATOM 797 C CA . LEU A 1 100 ? -3.999 6.602 24.938 1.00 95.69 100 LEU A CA 1
ATOM 798 C C . LEU A 1 100 ? -3.173 5.588 25.733 1.00 95.69 100 LEU A C 1
ATOM 800 O O . LEU A 1 100 ? -3.697 5.011 26.685 1.00 95.69 100 LEU A O 1
ATOM 804 N N . THR A 1 101 ? -1.891 5.393 25.406 1.00 94.75 101 THR A N 1
ATOM 805 C CA . THR A 1 101 ? -0.997 4.551 26.215 1.00 94.75 101 THR A CA 1
ATOM 806 C C . THR A 1 101 ? -0.975 5.012 27.675 1.00 94.75 101 THR A C 1
ATOM 808 O O . THR A 1 101 ? -1.111 4.196 28.585 1.00 94.75 101 THR A O 1
ATOM 811 N N . GLU A 1 102 ? -0.825 6.319 27.904 1.00 92.69 102 GLU A N 1
ATOM 812 C CA . GLU A 1 102 ? -0.731 6.918 29.241 1.00 92.69 102 GLU A CA 1
ATOM 813 C C . GLU A 1 102 ? -2.115 7.192 29.850 1.00 92.69 102 GLU A C 1
ATOM 815 O O . GLU A 1 102 ? -2.337 6.989 31.044 1.00 92.69 102 GLU A O 1
ATOM 820 N N . LEU A 1 103 ? -3.060 7.649 29.027 1.00 94.31 103 LEU A N 1
ATOM 821 C CA . LEU A 1 103 ? -4.371 8.089 29.485 1.00 94.31 103 LEU A CA 1
ATOM 822 C C . LEU A 1 103 ? -5.327 6.927 29.774 1.00 94.31 103 LEU A C 1
ATOM 824 O O . LEU A 1 103 ? -6.145 7.069 30.683 1.00 94.31 103 LEU A O 1
ATOM 828 N N . PHE A 1 104 ? -5.206 5.806 29.054 1.00 95.50 104 PHE A N 1
ATOM 829 C CA . PHE A 1 104 ? -6.134 4.673 29.109 1.00 95.50 104 PHE A CA 1
ATOM 830 C C . PHE A 1 104 ? -5.427 3.338 29.376 1.00 95.50 104 PHE A C 1
ATOM 832 O O . PHE A 1 104 ? -5.614 2.736 30.432 1.00 95.50 104 PHE A O 1
ATOM 839 N N . PHE A 1 105 ? -4.578 2.878 28.452 1.00 95.56 105 PHE A N 1
ATOM 840 C CA . PHE A 1 105 ? -4.096 1.495 28.443 1.00 95.56 105 PHE A CA 1
ATOM 841 C C . PHE A 1 105 ? -3.298 1.119 29.692 1.00 95.56 105 PHE A C 1
ATOM 843 O O . PHE A 1 105 ? -3.574 0.084 30.287 1.00 95.56 105 PHE A O 1
ATOM 850 N N . LYS A 1 106 ? -2.371 1.966 30.158 1.00 93.50 106 LYS A N 1
ATOM 851 C CA . LYS A 1 106 ? -1.629 1.705 31.406 1.00 93.50 106 LYS A CA 1
ATOM 852 C C . LYS A 1 106 ? -2.518 1.625 32.648 1.00 93.50 106 LYS A C 1
ATOM 854 O O . LYS A 1 106 ? -2.143 0.962 33.607 1.00 93.50 106 LYS A O 1
ATOM 859 N N . LYS A 1 107 ? -3.666 2.307 32.644 1.00 93.56 107 LYS A N 1
ATOM 860 C CA . LYS A 1 107 ? -4.610 2.313 33.771 1.00 93.56 107 LYS A CA 1
ATOM 861 C C . LYS A 1 107 ? -5.531 1.093 33.759 1.00 93.56 107 LYS A C 1
ATOM 863 O O . LYS A 1 107 ? -5.968 0.669 34.821 1.00 93.56 107 LYS A O 1
ATOM 868 N N . VAL A 1 108 ? -5.835 0.565 32.573 1.00 93.88 108 VAL A N 1
ATOM 869 C CA . VAL A 1 108 ? -6.729 -0.590 32.374 1.00 93.88 108 VAL A CA 1
ATOM 870 C C . VAL A 1 108 ? -5.965 -1.919 32.388 1.00 93.88 108 VAL A C 1
ATOM 872 O O . VAL A 1 108 ? -6.452 -2.919 32.907 1.00 93.88 108 VAL A O 1
ATOM 875 N N . PHE A 1 109 ? -4.747 -1.929 31.851 1.00 92.31 109 PHE A N 1
ATOM 876 C CA . PHE A 1 109 ? -3.876 -3.101 31.763 1.00 92.31 109 PHE A CA 1
ATOM 877 C C . PHE A 1 109 ? -2.662 -2.966 32.687 1.00 92.31 109 PHE A C 1
ATOM 879 O O . PHE A 1 109 ? -1.519 -3.205 32.292 1.00 92.31 109 PHE A O 1
ATOM 886 N N . ASP A 1 110 ? -2.906 -2.563 33.935 1.00 84.50 110 ASP A N 1
ATOM 887 C CA . ASP A 1 110 ? -1.863 -2.417 34.948 1.00 84.50 110 ASP A CA 1
ATOM 888 C C . ASP A 1 110 ? -1.210 -3.773 35.270 1.00 84.50 110 ASP A C 1
ATOM 890 O O . ASP A 1 110 ? -1.873 -4.725 35.693 1.00 84.50 110 ASP A O 1
ATOM 894 N N . LYS A 1 111 ? 0.111 -3.859 35.095 1.00 79.50 111 LYS A N 1
ATOM 895 C CA . LYS A 1 111 ? 0.898 -5.079 35.324 1.00 79.50 111 LYS A CA 1
ATOM 896 C C . LYS A 1 111 ? 0.840 -5.563 36.772 1.00 79.50 111 LYS A C 1
ATOM 898 O O . LYS A 1 111 ? 1.047 -6.751 37.005 1.00 79.50 111 LYS A O 1
ATOM 903 N N . GLU A 1 112 ? 0.545 -4.680 37.724 1.00 80.38 112 GLU A N 1
ATOM 904 C CA . GLU A 1 112 ? 0.411 -5.040 39.138 1.00 80.38 112 GLU A CA 1
ATOM 905 C C . GLU A 1 112 ? -0.920 -5.748 39.443 1.00 80.38 112 GLU A C 1
ATOM 907 O O . GLU A 1 112 ? -1.047 -6.420 40.468 1.00 80.38 112 GLU A O 1
ATOM 912 N N . ARG A 1 113 ? -1.916 -5.651 38.546 1.00 76.44 113 ARG A N 1
ATOM 913 C CA . ARG A 1 113 ? -3.272 -6.195 38.745 1.00 76.44 113 ARG A CA 1
ATOM 914 C C . ARG A 1 113 ? -3.780 -7.014 37.546 1.00 76.44 113 ARG A C 1
ATOM 916 O O . ARG A 1 113 ? -4.850 -6.729 37.015 1.00 76.44 113 ARG A O 1
ATOM 923 N N . PRO A 1 114 ? -3.083 -8.089 37.132 1.00 71.69 114 PRO A N 1
ATOM 924 C CA . PRO A 1 114 ? -3.432 -8.841 35.921 1.00 71.69 114 PRO A CA 1
ATOM 925 C C . PRO A 1 114 ? -4.784 -9.569 35.993 1.00 71.69 114 PRO A C 1
ATOM 927 O O . PRO A 1 114 ? -5.409 -9.813 34.967 1.00 71.69 114 PRO A O 1
ATOM 930 N N . LYS A 1 115 ? -5.267 -9.917 37.194 1.00 71.69 115 LYS A N 1
ATOM 931 C CA . LYS A 1 115 ? -6.522 -10.674 37.374 1.00 71.69 115 LYS A CA 1
ATOM 932 C C . LYS A 1 115 ? -7.793 -9.864 37.086 1.00 71.69 115 LYS A C 1
ATOM 934 O O . LYS A 1 115 ? -8.856 -10.463 36.988 1.00 71.69 115 LYS A O 1
ATOM 939 N N . SER A 1 116 ? -7.697 -8.539 36.978 1.00 78.12 116 SER A N 1
ATOM 940 C CA . SER A 1 116 ? -8.840 -7.653 36.727 1.00 78.12 116 SER A CA 1
ATOM 941 C C . SER A 1 116 ? -8.868 -7.081 35.309 1.00 78.12 116 SER A C 1
ATOM 943 O O . SER A 1 116 ? -9.706 -6.231 35.027 1.00 78.12 116 SER A O 1
ATOM 945 N N . HIS A 1 117 ? -7.952 -7.490 34.422 1.00 89.19 117 HIS A N 1
ATOM 946 C CA . HIS A 1 117 ? -7.875 -6.938 33.066 1.00 89.19 117 HIS A CA 1
ATOM 947 C C . HIS A 1 117 ? -9.117 -7.308 32.245 1.00 89.19 117 HIS A C 1
ATOM 949 O O . HIS A 1 117 ? -9.535 -8.470 32.277 1.00 89.19 117 HIS A O 1
ATOM 955 N N . PRO A 1 118 ? -9.687 -6.367 31.468 1.00 92.25 118 PRO A N 1
ATOM 956 C CA . PRO A 1 118 ? -10.652 -6.737 30.444 1.00 92.25 118 PRO A CA 1
ATOM 957 C C . PRO A 1 118 ? -9.985 -7.628 29.393 1.00 92.25 118 PRO A C 1
ATOM 959 O O . PRO A 1 118 ? -8.763 -7.632 29.221 1.00 92.25 118 PRO A O 1
ATOM 962 N N . VAL A 1 119 ? -10.797 -8.353 28.632 1.00 92.06 119 VAL A N 1
ATOM 963 C CA . VAL A 1 119 ? -10.324 -9.075 27.453 1.00 92.06 119 VAL A CA 1
ATOM 964 C C . VAL A 1 119 ? -9.824 -8.061 26.428 1.00 92.06 119 VAL A C 1
ATOM 966 O O . VAL A 1 119 ? -10.578 -7.201 25.976 1.00 92.06 119 VAL A O 1
ATOM 969 N N . LEU A 1 120 ? -8.555 -8.171 26.040 1.00 92.12 120 LEU A N 1
ATOM 970 C CA . LEU A 1 120 ? -7.997 -7.406 24.932 1.00 92.12 120 LEU A CA 1
ATOM 971 C C . LEU A 1 120 ? -8.132 -8.200 23.631 1.00 92.12 120 LEU A C 1
ATOM 973 O O . LEU A 1 120 ? -7.631 -9.321 23.530 1.00 92.12 120 LEU A O 1
ATOM 977 N N . LEU A 1 121 ? -8.743 -7.586 22.622 1.00 92.50 121 LEU A N 1
ATOM 978 C CA . LEU A 1 121 ? -8.869 -8.129 21.275 1.00 92.50 121 LEU A CA 1
ATOM 979 C C . LEU A 1 121 ? -8.228 -7.161 20.277 1.00 92.50 121 LEU A C 1
ATOM 981 O O . LEU A 1 121 ? -8.703 -6.046 20.111 1.00 92.50 121 LEU A O 1
ATOM 985 N N . ALA A 1 122 ? -7.164 -7.578 19.595 1.00 92.44 122 ALA A N 1
ATOM 986 C CA . ALA A 1 122 ? -6.566 -6.816 18.500 1.00 92.44 122 ALA A CA 1
ATOM 987 C C . ALA A 1 122 ? -6.747 -7.592 17.193 1.00 92.44 122 ALA A C 1
ATOM 989 O O . ALA A 1 122 ? -6.281 -8.725 17.081 1.00 92.44 122 ALA A O 1
ATOM 990 N N . MET A 1 123 ? -7.436 -6.992 16.225 1.00 92.44 123 MET A N 1
ATOM 991 C CA . MET A 1 123 ? -7.815 -7.627 14.962 1.00 92.44 123 MET A CA 1
ATOM 992 C C . MET A 1 123 ? -7.170 -6.898 13.793 1.00 92.44 123 MET A C 1
ATOM 994 O O . MET A 1 123 ? -7.013 -5.680 13.803 1.00 92.44 123 MET A O 1
ATOM 998 N N . THR A 1 124 ? -6.735 -7.657 12.795 1.00 92.06 124 THR A N 1
ATOM 999 C CA . THR A 1 124 ? -6.128 -7.124 11.576 1.00 92.06 124 THR A CA 1
ATOM 1000 C C . THR A 1 124 ? -5.993 -8.238 10.545 1.00 92.06 124 THR A C 1
ATOM 1002 O O . THR A 1 124 ? -5.715 -9.381 10.906 1.00 92.06 124 THR A O 1
ATOM 1005 N N . ALA A 1 125 ? -6.131 -7.902 9.263 1.00 90.06 125 ALA A N 1
ATOM 1006 C CA . ALA A 1 125 ? -5.850 -8.832 8.169 1.00 90.06 125 ALA A CA 1
ATOM 1007 C C . ALA A 1 125 ? -4.355 -8.895 7.804 1.00 90.06 125 ALA A C 1
ATOM 1009 O O . ALA A 1 125 ? -3.888 -9.884 7.247 1.00 90.06 125 ALA A O 1
ATOM 1010 N N . THR A 1 126 ? -3.590 -7.839 8.096 1.00 90.75 126 THR A N 1
ATOM 1011 C CA . THR A 1 126 ? -2.196 -7.701 7.652 1.00 90.75 126 THR A CA 1
ATOM 1012 C C . THR A 1 126 ? -1.321 -7.188 8.790 1.00 90.75 126 THR A C 1
ATOM 1014 O O . THR A 1 126 ? -1.305 -5.989 9.053 1.00 90.75 126 THR A O 1
ATOM 1017 N N . MET A 1 127 ? -0.589 -8.068 9.480 1.00 92.06 127 MET A N 1
ATOM 1018 C CA . MET A 1 127 ? 0.301 -7.684 10.585 1.00 92.06 127 MET A CA 1
ATOM 1019 C C . MET A 1 127 ? 1.756 -8.060 10.285 1.00 92.06 127 MET A C 1
ATOM 1021 O O . MET A 1 127 ? 2.117 -9.229 10.401 1.00 92.06 127 MET A O 1
ATOM 1025 N N . PRO A 1 128 ? 2.621 -7.092 9.935 1.00 92.50 128 PRO A N 1
ATOM 1026 C CA . PRO A 1 128 ? 4.058 -7.324 9.928 1.00 92.50 128 PRO A CA 1
ATOM 1027 C C . PRO A 1 128 ? 4.562 -7.756 11.309 1.00 92.50 128 PRO A C 1
ATOM 1029 O O . PRO A 1 128 ? 4.172 -7.174 12.319 1.00 92.50 128 PRO A O 1
ATOM 1032 N N . ASP A 1 129 ? 5.506 -8.693 11.362 1.00 90.81 129 ASP A N 1
ATOM 1033 C CA . ASP A 1 129 ? 6.090 -9.207 12.614 1.00 90.81 129 ASP A CA 1
ATOM 1034 C C . ASP A 1 129 ? 6.695 -8.060 13.448 1.00 90.81 129 ASP A C 1
ATOM 1036 O O . ASP A 1 129 ? 6.466 -7.915 14.648 1.00 90.81 129 ASP A O 1
ATOM 1040 N N . ARG A 1 130 ? 7.346 -7.113 12.757 1.00 91.62 130 ARG A N 1
ATOM 1041 C CA . ARG A 1 130 ? 7.926 -5.897 13.350 1.00 91.62 130 ARG A CA 1
ATOM 1042 C C . ARG A 1 130 ? 6.904 -4.955 14.012 1.00 91.62 130 ARG A C 1
ATOM 1044 O O . ARG A 1 130 ? 7.304 -4.073 14.770 1.00 91.62 130 ARG A O 1
ATOM 1051 N N . PHE A 1 131 ? 5.609 -5.081 13.709 1.00 93.44 131 PHE A N 1
ATOM 1052 C CA . PHE A 1 131 ? 4.557 -4.251 14.310 1.00 93.44 131 PHE A CA 1
ATOM 1053 C C . PHE A 1 131 ? 4.064 -4.810 15.643 1.00 93.44 131 PHE A C 1
ATOM 1055 O O . PHE A 1 131 ? 3.583 -4.030 16.463 1.00 93.44 131 PHE A O 1
ATOM 1062 N N . VAL A 1 132 ? 4.236 -6.108 15.911 1.00 91.56 132 VAL A N 1
ATOM 1063 C CA . VAL A 1 132 ? 3.755 -6.732 17.153 1.00 91.56 132 VAL A CA 1
ATOM 1064 C C . VAL A 1 132 ? 4.391 -6.092 18.397 1.00 91.56 132 VAL A C 1
ATOM 1066 O O . VAL A 1 132 ? 3.633 -5.594 19.231 1.00 91.56 132 VAL A O 1
ATOM 1069 N N . PRO A 1 133 ? 5.730 -5.945 18.514 1.00 93.00 133 PRO A N 1
ATOM 1070 C CA . PRO A 1 133 ? 6.333 -5.304 19.690 1.00 93.00 133 PRO A CA 1
ATOM 1071 C C . PRO A 1 133 ? 5.911 -3.839 19.867 1.00 93.00 133 PRO A C 1
ATOM 1073 O O . PRO A 1 133 ? 5.889 -3.305 20.975 1.00 93.00 133 PRO A O 1
ATOM 1076 N N . LYS A 1 134 ? 5.568 -3.160 18.769 1.00 93.44 134 LYS A N 1
ATOM 1077 C CA . LYS A 1 134 ? 5.096 -1.774 18.811 1.00 93.44 134 LYS A CA 1
ATOM 1078 C C . LYS A 1 134 ? 3.666 -1.679 19.297 1.00 93.44 134 LYS A C 1
ATOM 1080 O O . LYS A 1 134 ? 3.370 -0.794 20.093 1.00 93.44 134 LYS A O 1
ATOM 1085 N N . LEU A 1 135 ? 2.801 -2.582 18.840 1.00 94.56 135 LEU A N 1
ATOM 1086 C CA . LEU A 1 135 ? 1.449 -2.689 19.362 1.00 94.56 135 LEU A CA 1
ATOM 1087 C C . LEU A 1 135 ? 1.503 -2.933 20.870 1.00 94.56 135 LEU A C 1
ATOM 1089 O O . LEU A 1 135 ? 0.882 -2.176 21.605 1.00 94.56 135 LEU A O 1
ATOM 1093 N N . GLU A 1 136 ? 2.315 -3.897 21.323 1.00 93.50 136 GLU A N 1
ATOM 1094 C CA . GLU A 1 136 ? 2.538 -4.191 22.748 1.00 93.50 136 GLU A CA 1
ATOM 1095 C C . GLU A 1 136 ? 2.966 -2.941 23.539 1.00 93.50 136 GLU A C 1
ATOM 1097 O O . GLU A 1 136 ? 2.445 -2.662 24.622 1.00 93.50 136 GLU A O 1
ATOM 1102 N N . ALA A 1 137 ? 3.875 -2.136 22.977 1.00 93.38 137 ALA A N 1
ATOM 1103 C CA . ALA A 1 137 ? 4.308 -0.885 23.593 1.00 93.38 137 ALA A CA 1
ATOM 1104 C C . ALA A 1 137 ? 3.186 0.170 23.673 1.00 93.38 137 ALA A C 1
ATOM 1106 O O . ALA A 1 137 ? 3.110 0.902 24.661 1.00 93.38 137 ALA A O 1
ATOM 1107 N N . LEU A 1 138 ? 2.319 0.254 22.658 1.00 94.69 138 LEU A N 1
ATOM 1108 C CA . LEU A 1 138 ? 1.208 1.210 22.609 1.00 94.69 138 LEU A CA 1
ATOM 1109 C C . LEU A 1 138 ? 0.060 0.835 23.556 1.00 94.69 138 LEU A C 1
ATOM 1111 O O . LEU A 1 138 ? -0.526 1.720 24.178 1.00 94.69 138 LEU A O 1
ATOM 1115 N N . ILE A 1 139 ? -0.236 -0.457 23.695 1.00 93.69 139 ILE A N 1
ATOM 1116 C CA . ILE A 1 139 ? -1.325 -0.973 24.546 1.00 93.69 139 ILE A CA 1
ATOM 1117 C C . ILE A 1 139 ? -0.863 -1.302 25.972 1.00 93.69 139 ILE A C 1
ATOM 1119 O O . ILE A 1 139 ? -1.655 -1.769 26.783 1.00 93.69 139 ILE A O 1
ATOM 1123 N N . ALA A 1 140 ? 0.421 -1.087 26.274 1.00 91.88 140 ALA A N 1
ATOM 1124 C CA . ALA A 1 140 ? 1.061 -1.329 27.570 1.00 91.88 140 ALA A CA 1
ATOM 1125 C C . ALA A 1 140 ? 0.963 -2.773 28.110 1.00 91.88 140 ALA A C 1
ATOM 1127 O O . ALA A 1 140 ? 1.320 -3.031 29.262 1.00 91.88 140 ALA A O 1
ATOM 1128 N N . THR A 1 141 ? 0.549 -3.725 27.277 1.00 89.19 141 THR A N 1
ATOM 1129 C CA . THR A 1 141 ? 0.392 -5.137 27.625 1.00 89.19 141 THR A CA 1
ATOM 1130 C C . THR A 1 141 ? 0.755 -6.030 26.445 1.00 89.19 141 THR A C 1
ATOM 1132 O O . THR A 1 141 ? 0.867 -5.574 25.308 1.00 89.19 141 THR A O 1
ATOM 1135 N N . ARG A 1 142 ? 0.957 -7.318 26.720 1.00 82.56 142 ARG A N 1
ATOM 1136 C CA . ARG A 1 142 ? 1.233 -8.323 25.699 1.00 82.56 142 ARG A CA 1
ATOM 1137 C C . ARG A 1 142 ? -0.050 -9.088 25.390 1.00 82.56 142 ARG A C 1
ATOM 1139 O O . ARG A 1 142 ? -0.587 -9.705 26.311 1.00 82.56 142 ARG A O 1
ATOM 1146 N N . PRO A 1 143 ? -0.535 -9.099 24.134 1.00 74.69 143 PRO A N 1
ATOM 1147 C CA . PRO A 1 143 ? -1.617 -9.990 23.749 1.00 74.69 143 PRO A CA 1
ATOM 1148 C C . PRO A 1 143 ? -1.213 -11.432 24.098 1.00 74.69 143 PRO A C 1
ATOM 1150 O O . PRO A 1 143 ? -0.157 -11.887 23.651 1.00 74.69 143 PRO A O 1
ATOM 1153 N N . PRO A 1 144 ? -2.000 -12.158 24.910 1.00 64.75 144 PRO A N 1
ATOM 1154 C CA . PRO A 1 144 ? -1.604 -13.474 25.412 1.00 64.75 144 PRO A CA 1
ATOM 1155 C C . PRO A 1 144 ? -1.523 -14.530 24.303 1.00 64.75 144 PRO A C 1
ATOM 1157 O O . PRO A 1 144 ? -0.933 -15.589 24.501 1.00 64.75 144 PRO A O 1
ATOM 1160 N N . MET A 1 145 ? -2.118 -14.258 23.139 1.00 69.75 145 MET A N 1
ATOM 1161 C CA . MET A 1 145 ? -2.227 -15.215 22.051 1.00 69.75 145 MET A CA 1
ATOM 1162 C C . MET A 1 145 ? -2.364 -14.493 20.709 1.00 69.75 145 MET A C 1
ATOM 1164 O O . MET A 1 145 ? -3.345 -13.793 20.467 1.00 69.75 145 MET A O 1
ATOM 1168 N N . VAL A 1 146 ? -1.392 -14.702 19.824 1.00 69.81 146 VAL A N 1
ATOM 1169 C CA . VAL A 1 146 ? -1.508 -14.367 18.401 1.00 69.81 146 VAL A CA 1
ATOM 1170 C C . VAL A 1 146 ? -1.964 -15.646 17.707 1.00 69.81 146 VAL A C 1
ATOM 1172 O O . VAL A 1 146 ? -1.236 -16.635 17.720 1.00 69.81 146 VAL A O 1
ATOM 1175 N N . ARG A 1 147 ? -3.183 -15.662 17.162 1.00 70.75 147 ARG A N 1
ATOM 1176 C CA . ARG A 1 147 ? -3.684 -16.776 16.342 1.00 70.75 147 ARG A CA 1
ATOM 1177 C C . ARG A 1 147 ? -3.611 -16.373 14.869 1.00 70.75 147 ARG A C 1
ATOM 1179 O O . ARG A 1 147 ? -4.611 -15.865 14.360 1.00 70.75 147 ARG A O 1
ATOM 1186 N N . PRO A 1 148 ? -2.461 -16.519 14.186 1.00 71.81 148 PRO A N 1
ATOM 1187 C CA . PRO A 1 148 ? -2.476 -16.398 12.740 1.00 71.81 148 PRO A CA 1
ATOM 1188 C C . PRO A 1 148 ? -3.330 -17.548 12.176 1.00 71.81 148 PRO A C 1
ATOM 1190 O O . PRO A 1 148 ? -3.242 -18.670 12.688 1.00 71.81 148 PRO A O 1
ATOM 1193 N N . PRO A 1 149 ? -4.165 -17.297 11.157 1.00 83.94 149 PRO A N 1
ATOM 1194 C CA . PRO A 1 149 ? -4.717 -18.367 10.340 1.00 83.94 149 PRO A CA 1
ATOM 1195 C C . PRO A 1 149 ? -3.599 -19.276 9.818 1.00 83.94 149 PRO A C 1
ATOM 1197 O O . PRO A 1 149 ? -2.468 -18.826 9.625 1.00 83.94 149 PRO A O 1
ATOM 1200 N N . GLU A 1 150 ? -3.906 -20.548 9.577 1.00 88.19 150 GLU A N 1
ATOM 1201 C CA . GLU A 1 150 ? -3.015 -21.432 8.817 1.00 88.19 150 GLU A CA 1
ATOM 1202 C C . GLU A 1 150 ? -2.736 -20.873 7.407 1.00 88.19 150 GLU A C 1
ATOM 1204 O O . GLU A 1 150 ? -3.468 -20.023 6.899 1.00 88.19 150 GLU A O 1
ATOM 1209 N N . LEU A 1 151 ? -1.627 -21.303 6.798 1.00 87.25 151 LEU A N 1
ATOM 1210 C CA . LEU A 1 151 ? -1.126 -20.740 5.539 1.00 87.25 151 LEU A CA 1
ATOM 1211 C C . LEU A 1 151 ? -2.137 -20.857 4.383 1.00 87.25 151 LEU A C 1
ATOM 1213 O O . LEU A 1 151 ? -2.221 -19.960 3.547 1.00 87.25 151 LEU A O 1
ATOM 1217 N N . ASP A 1 152 ? -2.890 -21.951 4.349 1.00 87.62 152 ASP A N 1
ATOM 1218 C CA . ASP A 1 152 ? -3.946 -22.245 3.378 1.00 87.62 152 ASP A CA 1
ATOM 1219 C C . ASP A 1 152 ? -5.116 -21.252 3.445 1.00 87.62 152 ASP A C 1
ATOM 1221 O O . ASP A 1 152 ? -5.679 -20.897 2.414 1.00 87.62 152 ASP A O 1
ATOM 1225 N N . HIS A 1 153 ? -5.421 -20.688 4.616 1.00 89.12 153 HIS A N 1
ATOM 1226 C CA . HIS A 1 153 ? -6.445 -19.644 4.744 1.00 89.12 153 HIS A CA 1
ATOM 1227 C C . HIS A 1 153 ? -6.094 -18.338 4.014 1.00 89.12 153 HIS A C 1
ATOM 1229 O O . HIS A 1 153 ? -6.970 -17.499 3.803 1.00 89.12 153 HIS A O 1
ATOM 1235 N N . PHE A 1 154 ? -4.827 -18.132 3.640 1.00 90.12 154 PHE A N 1
ATOM 1236 C CA . PHE A 1 154 ? -4.403 -16.969 2.857 1.00 90.12 154 PHE A CA 1
ATOM 1237 C C . PHE A 1 154 ? -4.416 -17.217 1.344 1.00 90.12 154 PHE A C 1
ATOM 1239 O O . PHE A 1 154 ? -4.078 -16.312 0.567 1.00 90.12 154 PHE A O 1
ATOM 1246 N N . GLU A 1 155 ? -4.802 -18.418 0.908 1.00 87.56 155 GLU A N 1
ATOM 1247 C CA . GLU A 1 155 ? -4.861 -18.774 -0.500 1.00 87.56 155 GLU A CA 1
ATOM 1248 C C . GLU A 1 155 ? -5.953 -17.965 -1.219 1.00 87.56 155 GLU A C 1
ATOM 1250 O O . GLU A 1 155 ? -7.149 -18.116 -1.000 1.00 87.56 155 GLU A O 1
ATOM 1255 N N . GLN A 1 156 ? -5.527 -17.062 -2.103 1.00 83.88 156 GLN A N 1
ATOM 1256 C CA . GLN A 1 156 ? -6.420 -16.217 -2.907 1.00 83.88 156 GLN A CA 1
ATOM 1257 C C . GLN A 1 156 ? -5.948 -16.242 -4.364 1.00 83.88 156 GLN A C 1
ATOM 1259 O O . GLN A 1 156 ? -5.395 -15.268 -4.894 1.00 83.88 156 GLN A O 1
ATOM 1264 N N . ARG A 1 157 ? -6.048 -17.420 -4.985 1.00 81.88 157 ARG A N 1
ATOM 1265 C CA . ARG A 1 157 ? -5.529 -17.692 -6.338 1.00 81.88 157 ARG A CA 1
ATOM 1266 C C . ARG A 1 157 ? -6.459 -17.223 -7.451 1.00 81.88 157 ARG A C 1
ATOM 1268 O O . ARG A 1 157 ? -6.009 -17.115 -8.583 1.00 81.88 157 ARG A O 1
ATOM 1275 N N . HIS A 1 158 ? -7.698 -16.864 -7.128 1.00 92.69 158 HIS A N 1
ATOM 1276 C CA . HIS A 1 158 ? -8.691 -16.313 -8.055 1.00 92.69 158 HIS A CA 1
ATOM 1277 C C . HIS A 1 158 ? -8.407 -14.867 -8.499 1.00 92.69 158 HIS A C 1
ATOM 1279 O O . HIS A 1 158 ? -9.041 -14.364 -9.423 1.00 92.69 158 HIS A O 1
ATOM 1285 N N . ILE A 1 159 ? -7.432 -14.190 -7.881 1.00 96.25 159 ILE A N 1
ATOM 1286 C CA . ILE A 1 159 ? -7.057 -12.807 -8.210 1.00 96.25 159 ILE A CA 1
ATOM 1287 C C . ILE A 1 159 ? -5.766 -12.792 -9.030 1.00 96.25 159 ILE A C 1
ATOM 1289 O O . ILE A 1 159 ? -4.682 -12.947 -8.477 1.00 96.25 159 ILE A O 1
ATOM 1293 N N . LYS A 1 160 ? -5.834 -12.534 -10.336 1.00 97.62 160 LYS A N 1
ATOM 1294 C CA . LYS A 1 160 ? -4.634 -12.445 -11.177 1.00 97.62 160 LYS A CA 1
ATOM 1295 C C . LYS A 1 160 ? -3.791 -11.218 -10.808 1.00 97.62 160 LYS A C 1
ATOM 1297 O O . LYS A 1 160 ? -4.268 -10.088 -10.894 1.00 97.62 160 LYS A O 1
ATOM 1302 N N . MET A 1 161 ? -2.520 -11.428 -10.463 1.00 98.06 161 MET A N 1
ATOM 1303 C CA . MET A 1 161 ? -1.561 -10.363 -10.145 1.00 98.06 161 MET A CA 1
ATOM 1304 C C . MET A 1 161 ? -0.627 -10.063 -11.321 1.00 98.06 161 MET A C 1
ATOM 1306 O O . MET A 1 161 ? 0.269 -10.848 -11.641 1.00 98.06 161 MET A O 1
ATOM 1310 N N . GLU A 1 162 ? -0.773 -8.890 -11.928 1.00 97.50 162 GLU A N 1
ATOM 1311 C CA . GLU A 1 162 ? 0.070 -8.451 -13.041 1.00 97.50 162 GLU A CA 1
ATOM 1312 C C . GLU A 1 162 ? 1.056 -7.354 -12.619 1.00 97.50 162 GLU A C 1
ATOM 1314 O O . GLU A 1 162 ? 0.723 -6.456 -11.845 1.00 97.50 162 GLU A O 1
ATOM 1319 N N . PHE A 1 163 ? 2.273 -7.402 -13.163 1.00 97.31 163 PHE A N 1
ATOM 1320 C CA . PHE A 1 163 ? 3.300 -6.382 -12.965 1.00 97.31 163 PHE A CA 1
ATOM 1321 C C . PHE A 1 163 ? 3.698 -5.726 -14.292 1.00 97.31 163 PHE A C 1
ATOM 1323 O O . PHE A 1 163 ? 4.054 -6.387 -15.273 1.00 97.31 163 PHE A O 1
ATOM 1330 N N . GLY A 1 164 ? 3.648 -4.398 -14.312 1.00 95.75 164 GLY A N 1
ATOM 1331 C CA . GLY A 1 164 ? 3.985 -3.551 -15.444 1.00 95.75 164 GLY A CA 1
ATOM 1332 C C . GLY A 1 164 ? 4.986 -2.466 -15.069 1.00 95.75 164 GLY A C 1
ATOM 1333 O O . GLY A 1 164 ? 5.001 -1.962 -13.950 1.00 95.75 164 GLY A O 1
ATOM 1334 N N . VAL A 1 165 ? 5.797 -2.063 -16.045 1.00 95.56 165 VAL A N 1
ATOM 1335 C CA . VAL A 1 165 ? 6.677 -0.896 -15.930 1.00 95.56 165 VAL A CA 1
ATOM 1336 C C . VAL A 1 165 ? 6.395 0.031 -17.100 1.00 95.56 165 VAL A C 1
ATOM 1338 O O . VAL A 1 165 ? 6.477 -0.390 -18.254 1.00 95.56 165 VAL A O 1
ATOM 1341 N N . ASN A 1 166 ? 6.068 1.290 -16.807 1.00 91.50 166 ASN A N 1
ATOM 1342 C CA . ASN A 1 166 ? 5.795 2.298 -17.828 1.00 91.50 166 ASN A CA 1
ATOM 1343 C C . ASN A 1 166 ? 6.608 3.572 -17.577 1.00 91.50 166 ASN A C 1
ATOM 1345 O O . ASN A 1 166 ? 6.354 4.316 -16.629 1.00 91.50 166 ASN A O 1
ATOM 1349 N N . CYS A 1 167 ? 7.565 3.837 -18.467 1.00 82.44 167 CYS A N 1
ATOM 1350 C CA . CYS A 1 167 ? 8.523 4.936 -18.354 1.00 82.44 167 CYS A CA 1
ATOM 1351 C C . CYS A 1 167 ? 7.912 6.340 -18.517 1.00 82.44 167 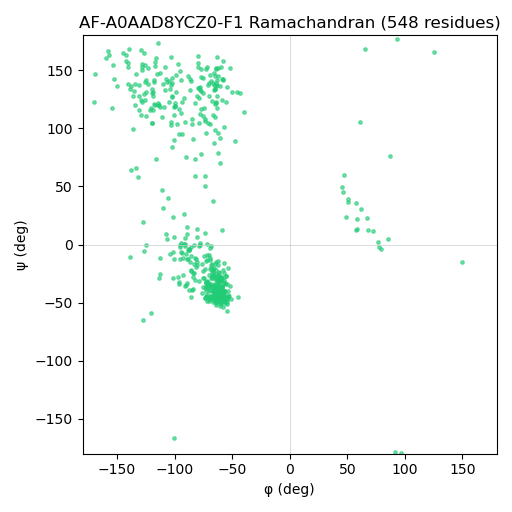CYS A C 1
ATOM 1353 O O . CYS A 1 167 ? 8.616 7.321 -18.281 1.00 82.44 167 CYS A O 1
ATOM 1355 N N . VAL A 1 168 ? 6.667 6.460 -19.001 1.00 80.75 168 VAL A N 1
ATOM 1356 C CA . VAL A 1 168 ? 6.102 7.745 -19.454 1.00 80.75 168 VAL A CA 1
ATOM 1357 C C . VAL A 1 168 ? 4.853 8.130 -18.671 1.00 80.75 168 VAL A C 1
ATOM 1359 O O . VAL A 1 168 ? 4.822 9.196 -18.057 1.00 80.75 168 VAL A O 1
ATOM 1362 N N . SER A 1 169 ? 3.814 7.293 -18.688 1.00 84.88 169 SER A N 1
ATOM 1363 C CA . SER A 1 169 ? 2.538 7.612 -18.042 1.00 84.88 169 SER A CA 1
ATOM 1364 C C . SER A 1 169 ? 1.735 6.360 -17.711 1.00 84.88 169 SER A C 1
ATOM 1366 O O . SER A 1 169 ? 1.965 5.291 -18.261 1.00 84.88 169 SER A O 1
ATOM 1368 N N . PHE A 1 170 ? 0.752 6.499 -16.826 1.00 88.88 170 PHE A N 1
ATOM 1369 C CA . PHE A 1 170 ? -0.176 5.415 -16.489 1.00 88.88 170 PHE A CA 1
ATOM 1370 C C . PHE A 1 170 ? -1.410 5.381 -17.409 1.00 88.88 170 PHE A C 1
ATOM 1372 O O . PHE A 1 170 ? -2.219 4.467 -17.323 1.00 88.88 170 PHE A O 1
ATOM 1379 N N . VAL A 1 171 ? -1.552 6.358 -18.314 1.00 84.94 171 VAL A N 1
ATOM 1380 C CA . VAL A 1 171 ? -2.738 6.539 -19.172 1.00 84.94 171 VAL A CA 1
ATOM 1381 C C . VAL A 1 171 ? -3.047 5.330 -20.069 1.00 84.94 171 VAL A C 1
ATOM 1383 O O . VAL A 1 171 ? -4.229 5.014 -20.189 1.00 84.94 171 VAL A O 1
ATOM 1386 N N . PRO A 1 172 ? -2.064 4.626 -20.673 1.00 88.00 172 PRO A N 1
ATOM 1387 C CA . PRO A 1 172 ? -2.357 3.437 -21.481 1.00 88.00 172 PRO A CA 1
ATOM 1388 C C . PRO A 1 172 ? -3.029 2.310 -20.689 1.00 88.00 172 PRO A C 1
ATOM 1390 O O . PRO A 1 172 ? -3.729 1.480 -21.251 1.00 88.00 172 PRO A O 1
ATOM 1393 N N . GLU A 1 173 ? -2.830 2.276 -19.374 1.00 90.25 173 GLU A N 1
ATOM 1394 C CA . GLU A 1 173 ? -3.365 1.225 -18.507 1.00 90.25 173 GLU A CA 1
ATOM 1395 C C . GLU A 1 173 ? -4.832 1.495 -18.138 1.00 90.25 173 GLU A C 1
ATOM 1397 O O . GLU A 1 173 ? -5.570 0.570 -17.805 1.00 90.25 173 GLU A O 1
ATOM 1402 N N . LEU A 1 174 ? -5.286 2.749 -18.277 1.00 92.12 174 LEU A N 1
ATOM 1403 C CA . LEU A 1 174 ? -6.693 3.117 -18.105 1.00 92.12 174 LEU A CA 1
ATOM 1404 C C . LEU A 1 174 ? -7.588 2.522 -19.192 1.00 92.12 174 LEU A C 1
ATOM 1406 O O . LEU A 1 174 ? -8.761 2.282 -18.928 1.00 92.12 174 LEU A O 1
ATOM 1410 N N . ASP A 1 175 ? -7.054 2.250 -20.389 1.00 92.69 175 ASP A N 1
ATOM 1411 C CA . ASP A 1 175 ? -7.834 1.644 -21.477 1.00 92.69 175 ASP A CA 1
ATOM 1412 C C . ASP A 1 175 ? -8.414 0.283 -21.076 1.00 92.69 175 ASP A C 1
ATOM 1414 O O . ASP A 1 175 ? -9.495 -0.083 -21.528 1.00 92.69 175 ASP A O 1
ATOM 1418 N N . ARG A 1 176 ? -7.745 -0.433 -20.166 1.00 90.81 176 ARG A N 1
ATOM 1419 C CA . ARG A 1 176 ? -8.249 -1.696 -19.629 1.00 90.81 176 ARG A CA 1
ATOM 1420 C C . ARG A 1 176 ? -9.413 -1.506 -18.663 1.00 90.81 176 ARG A C 1
ATOM 1422 O O . ARG A 1 176 ? -10.396 -2.226 -18.774 1.00 90.81 176 ARG A O 1
ATOM 1429 N N . LEU A 1 177 ? -9.312 -0.540 -17.746 1.00 92.62 177 LEU A N 1
ATOM 1430 C CA . LEU A 1 177 ? -10.405 -0.226 -16.815 1.00 92.62 177 LEU A CA 1
ATOM 1431 C C . LEU A 1 177 ? -11.658 0.203 -17.586 1.00 92.62 177 LEU A C 1
ATOM 1433 O O . LEU A 1 177 ? -12.762 -0.232 -17.280 1.00 92.62 177 LEU A O 1
ATOM 1437 N N . VAL A 1 178 ? -11.459 1.021 -18.624 1.00 93.62 178 VAL A N 1
ATOM 1438 C CA . VAL A 1 178 ? -12.518 1.436 -19.548 1.00 93.62 178 VAL A CA 1
ATOM 1439 C C . VAL A 1 178 ? -13.099 0.229 -20.277 1.00 93.62 178 VAL A C 1
ATOM 1441 O O . VAL A 1 178 ? -14.314 0.141 -20.360 1.00 93.62 178 VAL A O 1
ATOM 1444 N N . GLY A 1 179 ? -12.256 -0.696 -20.752 1.00 91.50 179 GLY A N 1
ATOM 1445 C CA . GLY A 1 179 ? -12.675 -1.943 -21.400 1.00 91.50 179 GLY A CA 1
ATOM 1446 C C . GLY A 1 179 ? -13.636 -2.768 -20.542 1.00 91.50 179 GLY A C 1
ATOM 1447 O O . GLY A 1 179 ? -14.732 -3.076 -20.983 1.00 91.50 179 GLY A O 1
ATOM 1448 N N . VAL A 1 180 ? -13.282 -3.026 -19.280 1.00 88.44 180 VAL A N 1
ATOM 1449 C CA . VAL A 1 180 ? -14.139 -3.777 -18.340 1.00 88.44 180 VAL A CA 1
ATOM 1450 C C . VAL A 1 180 ? -15.504 -3.102 -18.154 1.00 88.44 180 VAL A C 1
ATOM 1452 O O . VAL A 1 180 ? -16.552 -3.746 -18.211 1.00 88.44 180 VAL A O 1
ATOM 1455 N N . ILE A 1 181 ? -15.519 -1.775 -17.997 1.00 89.75 181 ILE A N 1
ATOM 1456 C CA . ILE A 1 181 ? -16.776 -1.024 -17.895 1.00 89.75 181 ILE A CA 1
ATOM 1457 C C . ILE A 1 181 ? -17.566 -1.077 -19.210 1.00 89.75 181 ILE A C 1
ATOM 1459 O O . ILE A 1 181 ? -18.776 -1.267 -19.181 1.00 89.75 181 ILE A O 1
ATOM 1463 N N . THR A 1 182 ? -16.925 -0.897 -20.368 1.00 88.88 182 THR A N 1
ATOM 1464 C CA . THR A 1 182 ? -17.630 -0.904 -21.659 1.00 88.88 182 THR A CA 1
ATOM 1465 C C . THR A 1 182 ? -18.206 -2.275 -21.977 1.00 88.88 182 THR A C 1
ATOM 1467 O O . THR A 1 182 ? -19.350 -2.368 -22.419 1.00 88.88 182 THR A O 1
ATOM 1470 N N . ASP A 1 183 ? -17.437 -3.331 -21.724 1.00 86.25 183 ASP A N 1
ATOM 1471 C CA . ASP A 1 183 ? -17.797 -4.704 -22.069 1.00 86.25 183 ASP A CA 1
ATOM 1472 C C . ASP A 1 183 ? -18.940 -5.200 -21.173 1.00 86.25 183 ASP A C 1
ATOM 1474 O O . ASP A 1 183 ? -19.851 -5.858 -21.661 1.00 86.25 183 ASP A O 1
ATOM 1478 N N . SER A 1 184 ? -18.981 -4.772 -19.906 1.00 81.31 184 SER A N 1
ATOM 1479 C CA . SER A 1 184 ? -20.106 -5.022 -18.985 1.00 81.31 184 SER A CA 1
ATOM 1480 C C . SER A 1 184 ? -21.378 -4.223 -19.252 1.00 81.31 184 SER A C 1
ATOM 1482 O O . SER A 1 184 ? -22.424 -4.542 -18.699 1.00 81.31 184 SER A O 1
ATOM 1484 N N . ILE A 1 185 ? -21.320 -3.173 -20.073 1.00 78.81 185 ILE A N 1
ATOM 1485 C CA . ILE A 1 185 ? -22.520 -2.436 -20.508 1.00 78.81 185 ILE A CA 1
ATOM 1486 C C . ILE A 1 185 ? -23.081 -3.034 -21.802 1.00 78.81 185 ILE A C 1
ATOM 1488 O O . ILE A 1 185 ? -24.290 -3.011 -22.018 1.00 78.81 185 ILE A O 1
ATOM 1492 N N . ILE A 1 186 ? -22.201 -3.511 -22.687 1.00 72.62 186 ILE A N 1
ATOM 1493 C CA . ILE A 1 186 ? -22.558 -3.937 -24.047 1.00 72.62 186 ILE A CA 1
ATOM 1494 C C . ILE A 1 186 ? -22.796 -5.453 -24.130 1.00 72.62 186 ILE A C 1
ATOM 1496 O O . ILE A 1 186 ? -23.588 -5.893 -24.962 1.00 72.62 186 ILE A O 1
ATOM 1500 N N . GLY A 1 187 ? -22.089 -6.249 -23.328 1.00 61.62 187 GLY A N 1
ATOM 1501 C CA . GLY A 1 187 ? -22.076 -7.708 -23.413 1.00 61.62 187 GLY A CA 1
ATOM 1502 C C . GLY A 1 187 ? -23.028 -8.405 -22.441 1.00 61.62 187 GLY A C 1
ATOM 1503 O O . GLY A 1 187 ? -23.339 -7.886 -21.376 1.00 61.62 187 GLY A O 1
ATOM 1504 N N . GLU A 1 188 ? -23.437 -9.627 -22.799 1.00 56.53 188 GLU A N 1
ATOM 1505 C CA . GLU A 1 188 ? -24.146 -10.561 -21.905 1.00 56.53 188 GLU A CA 1
ATOM 1506 C C . GLU A 1 188 ? -23.187 -11.311 -20.951 1.00 56.53 188 GLU A C 1
ATOM 1508 O O . GLU A 1 188 ? -23.635 -11.911 -19.978 1.00 56.53 188 GLU A O 1
ATOM 1513 N N . GLU A 1 189 ? -21.871 -11.293 -21.214 1.00 59.41 189 GLU A N 1
ATOM 1514 C CA . GLU A 1 189 ? -20.860 -12.071 -20.467 1.00 59.41 189 GLU A CA 1
ATOM 1515 C C . GLU A 1 189 ? -20.390 -11.420 -19.156 1.00 59.41 189 GLU A C 1
ATOM 1517 O O . GLU A 1 189 ? -19.721 -12.071 -18.354 1.00 59.41 189 GLU A O 1
ATOM 1522 N N . HIS A 1 190 ? -20.723 -10.151 -18.927 1.00 64.38 190 HIS A N 1
ATOM 1523 C CA . HIS A 1 190 ? -20.232 -9.373 -17.795 1.00 64.38 190 HIS A CA 1
ATOM 1524 C C . HIS A 1 190 ? -21.392 -8.782 -16.996 1.00 64.38 190 HIS A C 1
ATOM 1526 O O . HIS A 1 190 ? -22.365 -8.287 -17.562 1.00 64.38 190 HIS A O 1
ATOM 1532 N N . ASP A 1 191 ? -21.276 -8.802 -15.668 1.00 71.06 191 ASP A N 1
ATOM 1533 C CA . ASP A 1 191 ? -22.310 -8.249 -14.797 1.00 71.06 191 ASP A CA 1
ATOM 1534 C C . ASP A 1 191 ? -22.322 -6.712 -14.907 1.00 71.06 191 ASP A C 1
ATOM 1536 O O . ASP A 1 191 ? -21.304 -6.036 -14.719 1.00 71.06 191 ASP A O 1
ATOM 1540 N N . ALA A 1 192 ? -23.497 -6.137 -15.171 1.00 76.25 192 ALA A N 1
ATOM 1541 C CA . ALA A 1 192 ? -23.720 -4.693 -15.195 1.00 76.25 192 ALA A CA 1
ATOM 1542 C C . ALA A 1 192 ? -23.343 -4.005 -13.863 1.00 76.25 192 ALA A C 1
ATOM 1544 O O . ALA A 1 192 ? -23.182 -2.783 -13.816 1.00 76.25 192 ALA A O 1
ATOM 1545 N N . SER A 1 193 ? -23.181 -4.777 -12.784 1.00 84.62 193 SER A N 1
ATOM 1546 C CA . SER A 1 193 ? -22.751 -4.321 -11.465 1.00 84.62 193 SER A CA 1
ATOM 1547 C C . SER A 1 193 ? -21.226 -4.290 -11.262 1.00 84.62 193 SER A C 1
ATOM 1549 O O . SER A 1 193 ? -20.775 -3.813 -10.216 1.00 84.62 193 SER A O 1
ATOM 1551 N N . GLU A 1 194 ? -20.420 -4.753 -12.230 1.00 89.88 194 GLU A N 1
ATOM 1552 C CA . GLU A 1 194 ? -18.956 -4.775 -12.109 1.00 89.88 194 GLU A CA 1
ATOM 1553 C C . GLU A 1 194 ? -18.384 -3.374 -11.855 1.00 89.88 194 GLU A C 1
ATOM 1555 O O . GLU A 1 194 ? -18.845 -2.370 -12.415 1.00 89.88 194 GLU A O 1
ATOM 1560 N N . ARG A 1 195 ? -17.347 -3.307 -11.018 1.00 94.06 195 ARG A N 1
ATOM 1561 C CA . ARG A 1 195 ? -16.666 -2.071 -10.635 1.00 94.06 195 ARG A CA 1
ATOM 1562 C C . ARG A 1 195 ? -15.165 -2.175 -10.823 1.00 94.06 195 ARG A C 1
ATOM 1564 O O . ARG A 1 195 ? -14.566 -3.241 -10.675 1.00 94.06 195 ARG A O 1
ATOM 1571 N N . VAL A 1 196 ? -14.548 -1.023 -11.058 1.00 96.75 196 VAL A N 1
ATOM 1572 C CA . VAL A 1 196 ? -13.095 -0.902 -11.207 1.00 96.75 196 VAL A CA 1
ATOM 1573 C C . VAL A 1 196 ? -12.505 0.096 -10.217 1.00 96.75 196 VAL A C 1
ATOM 1575 O O . VAL A 1 196 ? -13.166 1.055 -9.810 1.00 96.75 196 VAL A O 1
ATOM 1578 N N . VAL A 1 197 ? -11.240 -0.105 -9.840 1.00 98.00 197 VAL A N 1
ATOM 1579 C CA . VAL A 1 197 ? -10.538 0.794 -8.909 1.00 98.00 197 VAL A CA 1
ATOM 1580 C C . VAL A 1 197 ? -9.161 1.200 -9.435 1.00 98.00 197 VAL A C 1
ATOM 1582 O O . VAL A 1 197 ? -8.321 0.358 -9.739 1.00 98.00 197 VAL A O 1
ATOM 1585 N N . GLY A 1 198 ? -8.895 2.504 -9.480 1.00 97.62 198 GLY A N 1
ATOM 1586 C CA . GLY A 1 198 ? -7.577 3.103 -9.670 1.00 97.62 198 GLY A CA 1
ATOM 1587 C C . GLY A 1 198 ? -6.971 3.552 -8.338 1.00 97.62 198 GLY A C 1
ATOM 1588 O O . GLY A 1 198 ? -7.510 4.414 -7.652 1.00 97.62 198 GLY A O 1
ATOM 1589 N N . LEU A 1 199 ? -5.821 2.999 -7.974 1.00 97.69 199 LEU A N 1
ATOM 1590 C CA . LEU A 1 199 ? -5.091 3.274 -6.740 1.00 97.69 199 LEU A CA 1
ATOM 1591 C C . LEU A 1 199 ? -3.807 4.045 -7.035 1.00 97.69 199 LEU A C 1
ATOM 1593 O O . LEU A 1 199 ? -3.067 3.720 -7.963 1.00 97.69 199 LEU A O 1
ATOM 1597 N N . THR A 1 200 ? -3.505 5.042 -6.210 1.00 96.62 200 THR A N 1
ATOM 1598 C CA . THR A 1 200 ? -2.309 5.886 -6.347 1.00 96.62 200 THR A CA 1
ATOM 1599 C C . THR A 1 200 ? -1.670 6.189 -4.993 1.00 96.62 200 THR A C 1
ATOM 1601 O O . THR A 1 200 ? -2.245 5.954 -3.927 1.00 96.62 200 THR A O 1
ATOM 1604 N N . THR A 1 201 ? -0.454 6.733 -4.999 1.00 94.25 201 THR A N 1
ATOM 1605 C CA . THR A 1 201 ? 0.178 7.259 -3.773 1.00 94.25 201 THR A CA 1
ATOM 1606 C C . THR A 1 201 ? -0.205 8.717 -3.520 1.00 94.25 201 THR A C 1
ATOM 1608 O O . THR A 1 201 ? -0.432 9.120 -2.380 1.00 94.25 201 THR A O 1
ATOM 1611 N N . LEU A 1 202 ? -0.283 9.524 -4.580 1.00 93.38 202 LEU A N 1
ATOM 1612 C CA . LEU A 1 202 ? -0.440 10.975 -4.499 1.00 93.38 202 LEU A CA 1
ATOM 1613 C C . LEU A 1 202 ? -1.851 11.420 -4.874 1.00 93.38 202 LEU A C 1
ATOM 1615 O O . LEU A 1 202 ? -2.401 10.961 -5.867 1.00 93.38 202 LEU A O 1
ATOM 1619 N N . ALA A 1 203 ? -2.382 12.402 -4.139 1.00 93.38 203 ALA A N 1
ATOM 1620 C CA . ALA A 1 203 ? -3.670 13.023 -4.462 1.00 93.38 203 ALA A CA 1
ATOM 1621 C C . ALA A 1 203 ? -3.677 13.636 -5.874 1.00 93.38 203 ALA A C 1
ATOM 1623 O O . ALA A 1 203 ? -4.603 13.399 -6.635 1.00 93.38 203 ALA A O 1
ATOM 1624 N N . SER A 1 204 ? -2.599 14.321 -6.270 1.00 93.31 204 SER A N 1
ATOM 1625 C CA . SER A 1 204 ? -2.477 14.889 -7.620 1.00 93.31 204 SER A CA 1
ATOM 1626 C C . SER A 1 204 ? -2.490 13.833 -8.728 1.00 93.31 204 SER A C 1
ATOM 1628 O O . SER A 1 204 ? -2.970 14.096 -9.823 1.00 93.31 204 SER A O 1
ATOM 1630 N N . THR A 1 205 ? -1.979 12.626 -8.458 1.00 93.19 205 THR A N 1
ATOM 1631 C CA . THR A 1 205 ? -2.059 11.515 -9.418 1.00 93.19 205 THR A CA 1
ATOM 1632 C C . THR A 1 205 ? -3.464 10.927 -9.457 1.00 93.19 205 THR A C 1
ATOM 1634 O O . THR A 1 205 ? -3.922 10.591 -10.539 1.00 93.19 205 THR A O 1
ATOM 1637 N N . ALA A 1 206 ? -4.163 10.847 -8.318 1.00 95.38 206 ALA A N 1
ATOM 1638 C CA . ALA A 1 206 ? -5.568 10.445 -8.286 1.00 95.38 206 ALA A CA 1
ATOM 1639 C C . ALA A 1 206 ? -6.443 11.392 -9.127 1.00 95.38 206 ALA A C 1
ATOM 1641 O O . ALA A 1 206 ? -7.163 10.916 -9.991 1.00 95.38 206 ALA A O 1
ATOM 1642 N N . ILE A 1 207 ? -6.303 12.711 -8.950 1.00 95.62 207 ILE A N 1
ATOM 1643 C CA . ILE A 1 207 ? -7.045 13.722 -9.729 1.00 95.62 207 ILE A CA 1
ATOM 1644 C C . ILE A 1 207 ? -6.751 13.580 -11.230 1.00 95.62 207 ILE A C 1
ATOM 1646 O O . ILE A 1 207 ? -7.663 13.464 -12.038 1.00 95.62 207 ILE A O 1
ATOM 1650 N N . ALA A 1 208 ? -5.473 13.490 -11.613 1.00 94.75 208 ALA A N 1
ATOM 1651 C CA . ALA A 1 208 ? -5.106 13.345 -13.023 1.00 94.75 208 ALA A CA 1
ATOM 1652 C C . ALA A 1 208 ? -5.600 12.024 -13.650 1.00 94.75 208 ALA A C 1
ATOM 1654 O O . ALA A 1 208 ? -5.887 11.977 -14.846 1.00 94.75 208 ALA A O 1
ATOM 1655 N N . LEU A 1 209 ? -5.663 10.931 -12.878 1.00 95.06 209 LEU A N 1
ATOM 1656 C CA . LEU A 1 209 ? -6.223 9.663 -13.356 1.00 95.06 209 LEU A CA 1
ATOM 1657 C C . LEU A 1 209 ? -7.743 9.722 -13.485 1.00 95.06 209 LEU A C 1
ATOM 1659 O O . LEU A 1 209 ? -8.258 9.188 -14.461 1.00 95.06 209 LEU A O 1
ATOM 1663 N N . ASP A 1 210 ? -8.428 10.361 -12.540 1.00 96.25 210 ASP A N 1
ATOM 1664 C CA . ASP A 1 210 ? -9.872 10.592 -12.574 1.00 96.25 210 ASP A CA 1
ATOM 1665 C C . ASP A 1 210 ? -10.282 11.371 -13.832 1.00 96.25 210 ASP A C 1
ATOM 1667 O O . ASP A 1 210 ? -11.046 10.860 -14.651 1.00 96.25 210 ASP A O 1
ATOM 1671 N N . GLU A 1 211 ? -9.656 12.527 -14.083 1.00 96.38 211 GLU A N 1
ATOM 1672 C CA . GLU A 1 211 ? -9.896 13.337 -15.286 1.00 96.38 211 GLU A CA 1
ATOM 1673 C C . GLU A 1 211 ? -9.721 12.520 -16.577 1.00 96.38 211 GLU A C 1
ATOM 1675 O O . GLU A 1 211 ? -10.550 12.569 -17.489 1.00 96.38 211 GLU A O 1
ATOM 1680 N N . LYS A 1 212 ? -8.643 11.727 -16.658 1.00 96.62 212 LYS A N 1
ATOM 1681 C CA . LYS A 1 212 ? -8.337 10.908 -17.841 1.00 96.62 212 LYS A CA 1
ATOM 1682 C C . LYS A 1 212 ? -9.267 9.712 -17.996 1.00 96.62 212 LYS A C 1
ATOM 1684 O O . LYS A 1 212 ? -9.538 9.305 -19.127 1.00 96.62 212 LYS A O 1
ATOM 1689 N N . LEU A 1 213 ? -9.727 9.132 -16.893 1.00 96.00 213 LEU A N 1
ATOM 1690 C CA . LEU A 1 213 ? -10.685 8.035 -16.909 1.00 96.00 213 LEU A CA 1
ATOM 1691 C C . LEU A 1 213 ? -12.060 8.541 -17.361 1.00 96.00 213 LEU A C 1
ATOM 1693 O O . LEU A 1 213 ? -12.624 7.968 -18.293 1.00 96.00 213 LEU A O 1
ATOM 1697 N N . CYS A 1 214 ? -12.525 9.663 -16.803 1.00 96.31 214 CYS A N 1
ATOM 1698 C CA . CYS A 1 214 ? -13.733 10.366 -17.238 1.00 96.31 214 CYS A CA 1
ATOM 1699 C C . CYS A 1 214 ? -13.692 10.691 -18.739 1.00 96.31 214 CYS A C 1
ATOM 1701 O O . CYS A 1 214 ? -14.618 10.359 -19.477 1.00 96.31 214 CYS A O 1
ATOM 1703 N N . GLU A 1 215 ? -12.590 11.273 -19.230 1.00 96.69 215 GLU A N 1
ATOM 1704 C CA . GLU A 1 215 ? -12.405 11.590 -20.655 1.00 96.69 215 GLU A CA 1
ATOM 1705 C C . GLU A 1 215 ? -12.580 10.347 -21.550 1.00 96.69 215 GLU A C 1
ATOM 1707 O O . GLU A 1 215 ? -13.277 10.389 -22.570 1.00 96.69 215 GLU A O 1
ATOM 1712 N N . LYS A 1 216 ? -11.968 9.219 -21.168 1.00 96.25 216 LYS A N 1
ATOM 1713 C CA . LYS A 1 216 ? -12.031 7.972 -21.945 1.00 96.25 216 LYS A CA 1
ATOM 1714 C C . LYS A 1 216 ? -13.420 7.326 -21.913 1.00 96.25 216 LYS A C 1
ATOM 1716 O O . LYS A 1 216 ? -13.866 6.852 -22.959 1.00 96.25 216 LYS A O 1
ATOM 1721 N N . LEU A 1 217 ? -14.099 7.329 -20.765 1.00 94.88 217 LEU A N 1
ATOM 1722 C CA . LEU A 1 217 ? -15.465 6.807 -20.620 1.00 94.88 217 LEU A CA 1
ATOM 1723 C C . LEU A 1 217 ? -16.469 7.640 -21.428 1.00 94.88 217 LEU A C 1
ATOM 1725 O O . LEU A 1 217 ? -17.240 7.083 -22.212 1.00 94.88 217 LEU A O 1
ATOM 1729 N N . ASN A 1 218 ? -16.365 8.970 -21.361 1.00 94.94 218 ASN A N 1
ATOM 1730 C CA . ASN A 1 218 ? -17.182 9.888 -22.159 1.00 94.94 218 ASN A CA 1
ATOM 1731 C C . ASN A 1 218 ? -16.979 9.669 -23.664 1.00 94.94 218 ASN A C 1
ATOM 1733 O O . ASN A 1 218 ? -17.943 9.609 -24.429 1.00 94.94 218 ASN A O 1
ATOM 1737 N N . LYS A 1 219 ? -15.731 9.461 -24.111 1.00 95.81 219 LYS A N 1
ATOM 1738 C CA . LYS A 1 219 ? -15.428 9.139 -25.516 1.00 95.81 219 LYS A CA 1
ATOM 1739 C C . LYS A 1 219 ? -16.072 7.825 -25.976 1.00 95.81 219 LYS A C 1
ATOM 1741 O O . LYS A 1 219 ? -16.402 7.686 -27.154 1.00 95.81 219 LYS A O 1
ATOM 1746 N N . LYS A 1 220 ? -16.242 6.867 -25.064 1.00 94.50 220 LYS A N 1
ATOM 1747 C CA . LYS A 1 220 ? -16.932 5.592 -25.303 1.00 94.50 220 LYS A CA 1
ATOM 1748 C C . LYS A 1 220 ? -18.450 5.676 -25.119 1.00 94.50 220 LYS A C 1
ATOM 1750 O O . LYS A 1 220 ? -19.123 4.698 -25.418 1.00 94.50 220 LYS A O 1
ATOM 1755 N N . LYS A 1 221 ? -18.981 6.842 -24.722 1.00 92.81 221 LYS A N 1
ATOM 1756 C CA . LYS A 1 221 ? -20.403 7.080 -24.432 1.00 92.81 221 LYS A CA 1
ATOM 1757 C C . LYS A 1 221 ? -20.950 6.143 -23.345 1.00 92.81 221 LYS A C 1
ATOM 1759 O O . LYS A 1 221 ? -22.091 5.700 -23.431 1.00 92.81 221 LYS A O 1
ATOM 1764 N N . CYS A 1 222 ? -20.127 5.826 -22.346 1.00 89.12 222 CYS A N 1
ATOM 1765 C CA . CYS A 1 222 ? -20.561 5.064 -21.180 1.00 89.12 222 CYS A CA 1
ATOM 1766 C C . CYS A 1 222 ? -21.240 5.994 -20.176 1.00 89.12 222 CYS A C 1
ATOM 1768 O O . CYS A 1 222 ? -20.610 6.931 -19.695 1.00 89.12 222 CYS A O 1
ATOM 1770 N N . ASP A 1 223 ? -22.497 5.705 -19.850 1.00 89.44 223 ASP A N 1
ATOM 1771 C CA . ASP A 1 223 ? -23.272 6.409 -18.824 1.00 89.44 223 ASP A CA 1
ATOM 1772 C C . ASP A 1 223 ? -22.934 5.857 -17.429 1.00 89.44 223 ASP A C 1
ATOM 1774 O O . ASP A 1 223 ? -23.663 5.041 -16.860 1.00 89.44 223 ASP A O 1
ATOM 1778 N N . VAL A 1 224 ? -21.746 6.213 -16.936 1.00 92.25 224 VAL A N 1
ATOM 1779 C CA . VAL A 1 224 ? -21.234 5.795 -15.627 1.00 92.25 224 VAL A CA 1
ATOM 1780 C C . VAL A 1 224 ? -20.493 6.936 -14.950 1.00 92.25 224 VAL A C 1
ATOM 1782 O O . VAL A 1 224 ? -19.865 7.761 -15.614 1.00 92.25 224 VAL A O 1
ATOM 1785 N N . ASP A 1 225 ? -20.473 6.904 -13.624 1.00 94.50 225 ASP A N 1
ATOM 1786 C CA . ASP A 1 225 ? -19.764 7.885 -12.819 1.00 94.50 225 ASP A CA 1
ATOM 1787 C C . ASP A 1 225 ? -18.443 7.340 -12.279 1.00 94.50 225 ASP A C 1
ATOM 1789 O O . ASP A 1 225 ? -18.314 6.168 -11.886 1.00 94.50 225 ASP A O 1
ATOM 1793 N N . VAL A 1 226 ? -17.458 8.236 -12.229 1.00 96.31 226 VAL A N 1
ATOM 1794 C CA . VAL A 1 226 ? -16.182 8.025 -11.551 1.00 96.31 226 VAL A CA 1
ATOM 1795 C C . VAL A 1 226 ? -16.220 8.773 -10.226 1.00 96.31 226 VAL A C 1
ATOM 1797 O O . VAL A 1 226 ? -16.510 9.965 -10.163 1.00 96.31 226 VAL A O 1
ATOM 1800 N N . VAL A 1 227 ? -15.928 8.061 -9.144 1.00 96.44 227 VAL A N 1
ATOM 1801 C CA . VAL A 1 227 ? -15.801 8.631 -7.807 1.00 96.44 227 VAL A CA 1
ATOM 1802 C C . VAL A 1 227 ? -14.328 8.850 -7.511 1.00 96.44 227 VAL A C 1
ATOM 1804 O O . VAL A 1 227 ? -13.525 7.928 -7.640 1.00 96.44 227 VAL A O 1
ATOM 1807 N N . VAL A 1 228 ? -13.967 10.038 -7.029 1.00 96.56 228 VAL A N 1
ATOM 1808 C CA . VAL A 1 228 ? -12.616 10.318 -6.538 1.00 96.56 228 VAL A CA 1
ATOM 1809 C C . VAL A 1 228 ? -12.599 10.444 -5.015 1.00 96.56 228 VAL A C 1
ATOM 1811 O O . VAL A 1 228 ? -13.432 11.123 -4.408 1.00 96.56 228 VAL A O 1
ATOM 1814 N N . VAL A 1 229 ? -11.635 9.779 -4.372 1.00 96.50 229 VAL A N 1
ATOM 1815 C CA . VAL A 1 229 ? -11.388 9.885 -2.927 1.00 96.50 229 VAL A CA 1
ATOM 1816 C C . VAL A 1 229 ? -9.906 10.129 -2.680 1.00 96.50 229 VAL A C 1
ATOM 1818 O O . VAL A 1 229 ? -9.053 9.289 -2.943 1.00 96.50 229 VAL A O 1
ATOM 1821 N N . HIS A 1 230 ? -9.552 11.284 -2.129 1.00 94.94 230 HIS A N 1
ATOM 1822 C CA . HIS A 1 230 ? -8.166 11.555 -1.764 1.00 94.94 230 HIS A CA 1
ATOM 1823 C C . HIS A 1 230 ? -8.063 12.331 -0.463 1.00 94.94 230 HIS A C 1
ATOM 1825 O O . HIS A 1 230 ? -9.007 12.972 -0.007 1.00 94.94 230 HIS A O 1
ATOM 1831 N N . GLY A 1 231 ? -6.869 12.319 0.125 1.00 89.06 231 GLY A N 1
ATOM 1832 C CA . GLY A 1 231 ? -6.633 12.927 1.430 1.00 89.06 231 GLY A CA 1
ATOM 1833 C C . GLY A 1 231 ? -7.094 14.386 1.560 1.00 89.06 231 GLY A C 1
ATOM 1834 O O . GLY A 1 231 ? -7.518 14.758 2.653 1.00 89.06 231 GLY A O 1
ATOM 1835 N N . GLN A 1 232 ? -6.984 15.202 0.506 1.00 90.94 232 GLN A N 1
ATOM 1836 C CA . GLN A 1 232 ? -7.339 16.631 0.546 1.00 90.94 232 GLN A CA 1
ATOM 1837 C C . GLN A 1 232 ? -8.857 16.903 0.563 1.00 90.94 232 GLN A C 1
ATOM 1839 O O . GLN A 1 232 ? -9.242 18.042 0.792 1.00 90.94 232 GLN A O 1
ATOM 1844 N N . LEU A 1 233 ? -9.709 15.891 0.343 1.00 91.56 233 LEU A N 1
ATOM 1845 C CA . LEU A 1 233 ? -11.162 16.054 0.445 1.00 91.56 233 LEU A CA 1
ATOM 1846 C C . LEU A 1 233 ? -11.599 16.200 1.905 1.00 91.56 233 LEU A C 1
ATOM 1848 O O . LEU A 1 233 ? -10.984 15.620 2.818 1.00 91.56 233 LEU A O 1
ATOM 1852 N N . HIS A 1 234 ? -12.705 16.917 2.110 1.00 89.06 234 HIS A N 1
ATOM 1853 C CA . HIS A 1 234 ? -13.333 17.034 3.417 1.00 89.06 234 HIS A CA 1
ATOM 1854 C C . HIS A 1 234 ? -13.743 15.650 3.952 1.00 89.06 234 HIS A C 1
ATOM 1856 O O . HIS A 1 234 ? -13.973 14.702 3.196 1.00 89.06 234 HIS A O 1
ATOM 1862 N N . LYS A 1 235 ? -13.794 15.493 5.283 1.00 84.75 235 LYS A N 1
ATOM 1863 C CA . LYS A 1 235 ? -14.089 14.193 5.914 1.00 84.75 235 LYS A CA 1
ATOM 1864 C C . LYS A 1 235 ? -15.448 13.630 5.481 1.00 84.75 235 LYS A C 1
ATOM 1866 O O . LYS A 1 235 ? -1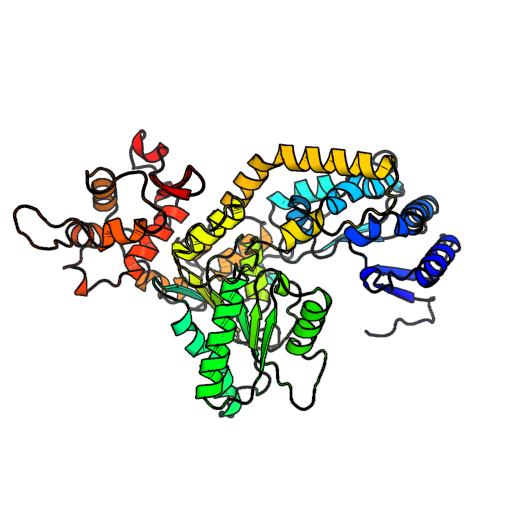5.531 12.436 5.212 1.00 84.75 235 LYS A O 1
ATOM 1871 N N . LEU A 1 236 ? -16.456 14.498 5.364 1.00 85.00 236 LEU A N 1
ATOM 1872 C CA . LEU A 1 236 ? -17.804 14.114 4.946 1.00 85.00 236 LEU A CA 1
ATOM 1873 C C . LEU A 1 236 ? -17.822 13.677 3.480 1.00 85.00 236 LEU A C 1
ATOM 1875 O O . LEU A 1 236 ? -18.350 12.612 3.188 1.00 85.00 236 LEU A O 1
ATOM 1879 N N . ASP A 1 237 ? -17.162 14.414 2.586 1.00 90.69 237 ASP A N 1
ATOM 1880 C CA . ASP A 1 237 ? -17.109 14.066 1.160 1.00 90.69 237 ASP A CA 1
ATOM 1881 C C . ASP A 1 237 ? -16.472 12.693 0.951 1.00 90.69 237 ASP A C 1
ATOM 1883 O O . ASP A 1 237 ? -17.005 11.866 0.222 1.00 90.69 237 ASP A O 1
ATOM 1887 N N . LYS A 1 238 ? -15.368 12.394 1.653 1.00 90.94 238 LYS A N 1
ATOM 1888 C CA . LYS A 1 238 ? -14.736 11.064 1.593 1.00 90.94 238 LYS A CA 1
ATOM 1889 C C . LYS A 1 238 ? -15.692 9.960 2.039 1.00 90.94 238 LYS A C 1
ATOM 1891 O O . LYS A 1 238 ? -15.738 8.909 1.404 1.00 90.94 238 LYS A O 1
ATOM 1896 N N . PHE A 1 239 ? -16.423 10.194 3.127 1.00 88.12 239 PHE A N 1
ATOM 1897 C CA . PHE A 1 239 ? -17.390 9.240 3.661 1.00 88.12 239 PHE A CA 1
ATOM 1898 C C . PHE A 1 239 ? -18.535 8.992 2.672 1.00 88.12 239 PHE A C 1
ATOM 1900 O O . PHE A 1 239 ? -18.802 7.840 2.328 1.00 88.12 239 PHE A O 1
ATOM 1907 N N . TYR A 1 240 ? -19.160 10.054 2.158 1.00 89.31 240 TYR A N 1
ATOM 1908 C CA . TYR A 1 240 ? -20.260 9.947 1.200 1.00 89.31 240 TYR A CA 1
ATOM 1909 C C . TYR A 1 240 ? -19.810 9.334 -0.126 1.00 89.31 240 TYR A C 1
ATOM 1911 O O . TYR A 1 240 ? -20.434 8.378 -0.580 1.00 89.31 240 TYR A O 1
ATOM 1919 N N . ASN A 1 241 ? -18.690 9.785 -0.694 1.00 92.88 241 ASN A N 1
ATOM 1920 C CA . ASN A 1 241 ? -18.132 9.238 -1.933 1.00 92.88 241 ASN A CA 1
ATOM 1921 C C . ASN A 1 241 ? -17.837 7.737 -1.809 1.00 92.88 241 ASN A C 1
ATOM 1923 O O . ASN A 1 241 ? -18.188 6.958 -2.694 1.00 92.88 241 ASN A O 1
ATOM 1927 N N . MET A 1 242 ? -17.246 7.302 -0.692 1.00 93.38 242 MET A N 1
ATOM 1928 C CA . MET A 1 242 ? -16.979 5.880 -0.469 1.00 93.38 242 MET A CA 1
ATOM 1929 C C . MET A 1 242 ? -18.272 5.063 -0.349 1.00 93.38 242 MET A C 1
ATOM 1931 O O . MET A 1 242 ? -18.371 3.974 -0.917 1.00 93.38 242 MET A O 1
ATOM 1935 N N . ARG A 1 243 ? -19.281 5.588 0.360 1.00 90.81 243 ARG A N 1
ATOM 1936 C CA . ARG A 1 243 ? -20.591 4.931 0.482 1.00 90.81 243 ARG A CA 1
ATOM 1937 C C . ARG A 1 243 ? -21.329 4.849 -0.850 1.00 90.81 243 ARG A C 1
ATOM 1939 O O . ARG A 1 243 ? -21.943 3.818 -1.107 1.00 90.81 243 ARG A O 1
ATOM 1946 N N . LEU A 1 244 ? -21.241 5.889 -1.676 1.00 91.38 244 LEU A N 1
ATOM 1947 C CA . LEU A 1 244 ? -21.800 5.906 -3.026 1.00 91.38 244 LEU A CA 1
ATOM 1948 C C . LEU A 1 244 ? -21.174 4.811 -3.885 1.00 91.38 244 LEU A C 1
ATOM 1950 O O . LEU A 1 244 ? -21.884 3.963 -4.416 1.00 91.38 244 LEU A O 1
ATOM 1954 N N . PHE A 1 245 ? -19.841 4.768 -3.952 1.00 93.94 245 PHE A N 1
ATOM 1955 C CA . PHE A 1 245 ? -19.142 3.750 -4.734 1.00 93.94 245 PHE A CA 1
ATOM 1956 C C . PHE A 1 245 ? -19.451 2.323 -4.267 1.00 93.94 245 PHE A C 1
ATOM 1958 O O . PHE A 1 245 ? -19.643 1.433 -5.089 1.00 93.94 245 PHE A O 1
ATOM 1965 N N . CYS A 1 246 ? -19.553 2.088 -2.958 1.00 91.31 246 CYS A N 1
ATOM 1966 C CA . CYS A 1 246 ? -19.846 0.757 -2.424 1.00 91.31 246 CYS A CA 1
ATOM 1967 C C . CYS A 1 246 ? -21.346 0.380 -2.460 1.00 91.31 246 CYS A C 1
ATOM 1969 O O . CYS A 1 246 ? -21.722 -0.585 -1.803 1.00 91.31 246 CYS A O 1
ATOM 1971 N N . ALA A 1 247 ? -22.204 1.121 -3.183 1.00 76.50 247 ALA A N 1
ATOM 1972 C CA . ALA A 1 247 ? -23.671 0.957 -3.211 1.00 76.50 247 ALA A CA 1
ATOM 1973 C C . ALA A 1 247 ? -24.340 0.903 -1.825 1.00 76.50 247 ALA A C 1
ATOM 1975 O O . ALA A 1 247 ? -25.316 0.195 -1.602 1.00 76.50 247 ALA A O 1
ATOM 1976 N N . LYS A 1 248 ? -23.834 1.689 -0.869 1.00 71.75 248 LYS A N 1
ATOM 1977 C CA . LYS A 1 248 ? -24.501 1.908 0.428 1.00 71.75 248 LYS A CA 1
ATOM 1978 C C . LYS A 1 248 ? -25.448 3.117 0.398 1.00 71.75 248 LYS A C 1
ATOM 1980 O O . LYS A 1 248 ? -26.019 3.445 1.440 1.00 71.75 248 LYS A O 1
ATOM 1985 N N . LEU A 1 249 ? -25.534 3.806 -0.746 1.00 76.06 249 LEU A N 1
ATOM 1986 C CA . LEU A 1 249 ? -26.391 4.953 -1.060 1.00 76.06 249 LEU A CA 1
ATOM 1987 C C . LEU A 1 249 ? -26.715 4.920 -2.565 1.00 76.06 249 LEU A C 1
ATOM 1989 O O . LEU A 1 249 ? -25.806 4.703 -3.364 1.00 76.06 249 LEU A O 1
ATOM 1993 N N . GLU A 1 250 ? -27.971 5.163 -2.940 1.00 74.44 250 GLU A N 1
ATOM 1994 C CA . GLU A 1 250 ? -28.434 5.199 -4.336 1.00 74.44 250 GLU A CA 1
ATOM 1995 C C . GLU A 1 250 ? -28.969 6.593 -4.689 1.00 74.44 250 GLU A C 1
ATOM 1997 O O . GLU A 1 250 ? -29.652 7.222 -3.882 1.00 74.44 250 GLU A O 1
ATOM 2002 N N . TYR A 1 251 ? -28.664 7.071 -5.898 1.00 81.38 251 TYR A N 1
ATOM 2003 C CA . TYR A 1 251 ? -29.220 8.298 -6.473 1.00 81.38 251 TYR A CA 1
ATOM 2004 C C . TYR A 1 251 ? -29.644 8.018 -7.918 1.00 81.38 251 TYR A C 1
ATOM 2006 O O . TYR A 1 251 ? -28.916 7.368 -8.665 1.00 81.38 251 TYR A O 1
ATOM 2014 N N . GLU A 1 252 ? -30.802 8.544 -8.321 1.00 79.38 252 GLU A N 1
ATOM 2015 C CA . GLU A 1 252 ? -31.493 8.205 -9.580 1.00 79.38 252 GLU A CA 1
ATOM 2016 C C . GLU A 1 252 ? -30.648 8.428 -10.853 1.00 79.38 252 GLU A C 1
ATOM 2018 O O . GLU A 1 252 ? -30.848 7.762 -11.870 1.00 79.38 252 GLU A O 1
ATOM 2023 N N . HIS A 1 253 ? -29.657 9.321 -10.789 1.00 84.25 253 HIS A N 1
ATOM 2024 C CA . HIS A 1 253 ? -28.782 9.683 -11.910 1.00 84.25 253 HIS A CA 1
ATOM 2025 C C . HIS A 1 253 ? -27.288 9.582 -11.580 1.00 84.25 253 HIS A C 1
ATOM 2027 O O . HIS A 1 253 ? -26.481 10.208 -12.257 1.00 84.25 253 HIS A O 1
ATOM 2033 N N . PHE A 1 254 ? -26.918 8.835 -10.535 1.00 88.94 254 PHE A N 1
ATOM 2034 C CA . PHE A 1 254 ? -25.517 8.627 -10.171 1.00 88.94 254 PHE A CA 1
ATOM 2035 C C . PHE A 1 254 ? -25.205 7.131 -10.095 1.00 88.94 254 PHE A C 1
ATOM 2037 O O . PHE A 1 254 ? -25.676 6.422 -9.205 1.00 88.94 254 PHE A O 1
ATOM 2044 N N . ARG A 1 255 ? -24.404 6.647 -11.043 1.00 90.06 255 ARG A N 1
ATOM 2045 C CA . ARG A 1 255 ? -24.029 5.248 -11.270 1.00 90.06 255 ARG A CA 1
ATOM 2046 C C . ARG A 1 255 ? -22.522 5.060 -11.072 1.00 90.06 255 ARG A C 1
ATOM 2048 O O . ARG A 1 255 ? -21.787 4.873 -12.047 1.00 90.06 255 ARG A O 1
ATOM 2055 N N . PRO A 1 256 ? -22.026 5.087 -9.822 1.00 93.12 256 PRO A N 1
ATOM 2056 C CA . PRO A 1 256 ? -20.599 4.995 -9.547 1.00 93.12 256 PRO A CA 1
ATOM 2057 C C . PRO A 1 256 ? -20.073 3.583 -9.841 1.00 93.12 256 PRO A C 1
ATOM 2059 O O . PRO A 1 256 ? -20.287 2.643 -9.068 1.00 93.12 256 PRO A O 1
ATOM 2062 N N . ARG A 1 257 ? -19.360 3.432 -10.964 1.00 93.88 257 ARG A N 1
ATOM 2063 C CA . ARG A 1 257 ? -18.741 2.157 -11.392 1.00 93.88 257 ARG A CA 1
ATOM 2064 C C . ARG A 1 257 ? -17.217 2.178 -11.373 1.00 93.88 257 ARG A C 1
ATOM 2066 O O . ARG A 1 257 ? -16.587 1.123 -11.436 1.00 93.88 257 ARG A O 1
ATOM 2073 N N . ALA A 1 258 ? -16.617 3.353 -11.220 1.00 96.38 258 ALA A N 1
ATOM 2074 C CA . ALA A 1 258 ? -15.182 3.501 -11.044 1.00 96.38 258 ALA A CA 1
ATOM 2075 C C . ALA A 1 258 ? -14.861 4.292 -9.774 1.00 96.38 258 ALA A C 1
ATOM 2077 O O . ALA A 1 258 ? -15.523 5.278 -9.463 1.00 96.38 258 ALA A O 1
ATOM 2078 N N . LEU A 1 259 ? -13.809 3.881 -9.070 1.00 97.62 259 LEU A N 1
ATOM 2079 C CA . LEU A 1 259 ? -13.215 4.638 -7.970 1.00 97.62 259 LEU A CA 1
ATOM 2080 C C . LEU A 1 259 ? -11.766 4.963 -8.306 1.00 97.62 259 LEU A C 1
ATOM 2082 O O . LEU A 1 259 ? -10.994 4.062 -8.618 1.00 97.62 259 LEU A O 1
ATOM 2086 N N . VAL A 1 260 ? -11.359 6.218 -8.157 1.00 97.75 260 VAL A N 1
ATOM 2087 C CA . VAL A 1 260 ? -9.950 6.614 -8.157 1.00 97.75 260 VAL A CA 1
ATOM 2088 C C . VAL A 1 260 ? -9.581 7.139 -6.777 1.00 97.75 260 VAL A C 1
ATOM 2090 O O . VAL A 1 260 ? -10.179 8.084 -6.269 1.00 97.75 260 VAL A O 1
ATOM 2093 N N . THR A 1 261 ? -8.589 6.527 -6.135 1.00 97.31 261 THR A N 1
ATOM 2094 C CA . THR A 1 261 ? -8.212 6.894 -4.771 1.00 97.31 261 THR A CA 1
ATOM 2095 C C . THR A 1 261 ? -6.713 6.857 -4.518 1.00 97.31 261 THR A C 1
ATOM 2097 O O . THR A 1 261 ? -5.938 6.185 -5.201 1.00 97.31 261 THR A O 1
ATOM 2100 N N . ASN A 1 262 ? -6.283 7.600 -3.499 1.00 94.31 262 ASN A N 1
ATOM 2101 C CA . ASN A 1 262 ? -4.999 7.361 -2.847 1.00 94.31 262 ASN A CA 1
ATOM 2102 C C . ASN A 1 262 ? -5.190 6.587 -1.530 1.00 94.31 262 ASN A C 1
ATOM 2104 O O . ASN A 1 262 ? -6.271 6.056 -1.268 1.00 94.31 262 ASN A O 1
ATOM 2108 N N . GLY A 1 263 ? -4.162 6.535 -0.677 1.00 88.25 263 GLY A N 1
ATOM 2109 C CA . GLY A 1 263 ? -4.239 5.839 0.614 1.00 88.25 263 GLY A CA 1
ATOM 2110 C C . GLY A 1 263 ? -5.408 6.268 1.520 1.00 88.25 263 GLY A C 1
ATOM 2111 O O . GLY A 1 263 ? -5.800 5.500 2.387 1.00 88.25 263 GLY A O 1
ATOM 2112 N N . ALA A 1 264 ? -6.007 7.447 1.308 1.00 89.25 264 ALA A N 1
ATOM 2113 C CA . ALA A 1 264 ? -7.131 7.930 2.111 1.00 89.25 264 ALA A CA 1
ATOM 2114 C C . ALA A 1 264 ? -8.450 7.169 1.889 1.00 89.25 264 ALA A C 1
ATOM 2116 O O . ALA A 1 264 ? -9.285 7.173 2.788 1.00 89.25 264 ALA A O 1
ATOM 2117 N N . GLY A 1 265 ? -8.654 6.555 0.721 1.00 90.44 265 GLY A N 1
ATOM 2118 C CA . GLY A 1 265 ? -9.848 5.749 0.436 1.00 90.44 265 GLY A CA 1
ATOM 2119 C C . GLY A 1 265 ? -9.620 4.242 0.541 1.00 90.44 265 GLY A C 1
ATOM 2120 O O . GLY A 1 265 ? -10.584 3.491 0.480 1.00 90.44 265 GLY A O 1
ATOM 2121 N N . ASN A 1 266 ? -8.382 3.773 0.738 1.00 88.62 266 ASN A N 1
ATOM 2122 C CA . ASN A 1 266 ? -8.072 2.337 0.721 1.00 88.62 266 ASN A CA 1
ATOM 2123 C C . ASN A 1 266 ? -8.800 1.547 1.831 1.00 88.62 266 ASN A C 1
ATOM 2125 O O . ASN A 1 266 ? -9.285 0.440 1.611 1.00 88.62 266 ASN A O 1
ATOM 2129 N N . THR A 1 267 ? -8.925 2.134 3.025 1.00 80.62 267 THR A N 1
ATOM 2130 C CA . THR A 1 267 ? -9.471 1.475 4.226 1.00 80.62 267 THR A CA 1
ATOM 2131 C C . THR A 1 267 ? -11.002 1.435 4.282 1.00 80.62 267 THR A C 1
ATOM 2133 O O . THR A 1 267 ? -11.556 1.020 5.291 1.00 80.62 267 THR A O 1
ATOM 2136 N N . GLY A 1 268 ? -11.699 1.856 3.221 1.00 82.62 268 GLY A N 1
ATOM 2137 C CA . GLY A 1 268 ? -13.168 1.893 3.163 1.00 82.62 268 GLY A CA 1
ATOM 2138 C C . GLY A 1 268 ? -13.780 1.140 1.984 1.00 82.62 268 GLY A C 1
ATOM 2139 O O . GLY A 1 268 ? -15.001 1.117 1.859 1.00 82.62 268 GLY A O 1
ATOM 2140 N N . ILE A 1 269 ? -12.953 0.536 1.125 1.00 92.44 269 ILE A N 1
ATOM 2141 C CA . ILE A 1 269 ? -13.426 -0.174 -0.064 1.00 92.44 269 ILE A CA 1
ATOM 2142 C C . ILE A 1 269 ? -14.068 -1.487 0.377 1.00 92.44 269 ILE A C 1
ATOM 2144 O O . ILE A 1 269 ? -13.387 -2.421 0.812 1.00 92.44 269 ILE A O 1
ATOM 2148 N N . ASP A 1 270 ? -15.388 -1.534 0.274 1.00 91.50 270 ASP A N 1
ATOM 2149 C CA . ASP A 1 270 ? -16.216 -2.643 0.724 1.00 91.50 270 ASP A CA 1
ATOM 2150 C C . ASP A 1 270 ? -17.306 -2.924 -0.311 1.00 91.50 270 ASP A C 1
ATOM 2152 O O . ASP A 1 270 ? -18.492 -2.698 -0.090 1.00 91.50 270 ASP A O 1
ATOM 2156 N N . SER A 1 271 ? -16.858 -3.333 -1.496 1.00 92.00 271 SER A N 1
ATOM 2157 C CA . SER A 1 271 ? -17.708 -3.731 -2.612 1.00 92.00 271 SER A CA 1
ATOM 2158 C C . SER A 1 271 ? -17.308 -5.131 -3.050 1.00 92.00 271 SER A C 1
ATOM 2160 O O . SER A 1 271 ? -16.127 -5.393 -3.279 1.00 92.00 271 SER A O 1
ATOM 2162 N N . GLU A 1 272 ? -18.292 -6.009 -3.207 1.00 92.06 272 GLU A N 1
ATOM 2163 C CA . GLU A 1 272 ? -18.074 -7.390 -3.646 1.00 92.06 272 GLU A CA 1
ATOM 2164 C C . GLU A 1 272 ? -17.666 -7.459 -5.126 1.00 92.06 272 GLU A C 1
ATOM 2166 O O . GLU A 1 272 ? -16.796 -8.250 -5.487 1.00 92.06 272 GLU A O 1
ATOM 2171 N N . ASN A 1 273 ? -18.171 -6.521 -5.938 1.00 91.56 273 ASN A N 1
ATOM 2172 C CA . ASN A 1 273 ? -18.135 -6.589 -7.405 1.00 91.56 273 ASN A CA 1
ATOM 2173 C C . ASN A 1 273 ? -16.913 -5.913 -8.055 1.00 91.56 273 ASN A C 1
ATOM 2175 O O . ASN A 1 273 ? -16.990 -5.431 -9.183 1.00 91.56 273 ASN A O 1
ATOM 2179 N N . ILE A 1 274 ? -15.783 -5.810 -7.347 1.00 95.31 274 ILE A N 1
ATOM 2180 C CA . ILE A 1 274 ? -14.560 -5.212 -7.910 1.00 95.31 274 ILE A CA 1
ATOM 2181 C C . ILE A 1 274 ? -13.777 -6.277 -8.684 1.00 95.31 274 ILE A C 1
ATOM 2183 O O . ILE A 1 274 ? -13.093 -7.101 -8.075 1.00 95.31 274 ILE A O 1
ATOM 2187 N N . THR A 1 275 ? -13.831 -6.240 -10.015 1.00 94.81 275 THR A N 1
ATOM 2188 C CA . THR A 1 275 ? -13.203 -7.248 -10.895 1.00 94.81 275 THR A CA 1
ATOM 2189 C C . THR A 1 275 ? -11.833 -6.828 -11.422 1.00 94.81 275 THR A C 1
ATOM 2191 O O . THR A 1 275 ? -10.977 -7.683 -11.651 1.00 94.81 275 THR A O 1
ATOM 2194 N N . GLU A 1 276 ? -11.576 -5.525 -11.563 1.00 96.50 276 GLU A N 1
ATOM 2195 C CA . GLU A 1 276 ? -10.314 -5.005 -12.101 1.00 96.50 276 GLU A CA 1
ATOM 2196 C C . GLU A 1 276 ? -9.786 -3.827 -11.269 1.00 96.50 276 GLU A C 1
ATOM 2198 O O . GLU A 1 276 ? -10.495 -2.867 -10.954 1.00 96.50 276 GLU A O 1
ATOM 2203 N N . MET A 1 277 ? -8.500 -3.887 -10.925 1.00 97.81 277 MET A N 1
ATOM 2204 C CA . MET A 1 277 ? -7.812 -2.854 -10.160 1.00 97.81 277 MET A CA 1
ATOM 2205 C C . MET A 1 277 ? -6.487 -2.461 -10.816 1.00 97.81 277 MET A C 1
ATOM 2207 O O . MET A 1 277 ? -5.681 -3.306 -11.205 1.00 97.81 277 MET A O 1
ATOM 2211 N N . LEU A 1 278 ? -6.210 -1.161 -10.864 1.00 98.06 278 LEU A N 1
ATOM 2212 C CA . LEU A 1 278 ? -4.934 -0.600 -11.299 1.00 98.06 278 LEU A CA 1
ATOM 2213 C C . LEU A 1 278 ? -4.250 0.082 -10.120 1.00 98.06 278 LEU A C 1
ATOM 2215 O O . LEU A 1 278 ? -4.759 1.069 -9.603 1.00 98.06 278 LEU A O 1
ATOM 2219 N N . ARG A 1 279 ? -3.050 -0.361 -9.753 1.00 97.75 279 ARG A N 1
ATOM 2220 C CA . ARG A 1 279 ? -2.162 0.369 -8.843 1.00 97.75 279 ARG A CA 1
ATOM 2221 C C . ARG A 1 279 ? -1.126 1.145 -9.653 1.00 97.75 279 ARG A C 1
ATOM 2223 O O . ARG A 1 279 ? -0.169 0.570 -10.169 1.00 97.75 279 ARG A O 1
ATOM 2230 N N . ALA A 1 280 ? -1.320 2.456 -9.761 1.00 97.38 280 ALA A N 1
ATOM 2231 C CA . ALA A 1 280 ? -0.436 3.374 -10.468 1.00 97.38 280 ALA A CA 1
ATOM 2232 C C . ALA A 1 280 ? 0.637 3.945 -9.524 1.00 97.38 280 ALA A C 1
ATOM 2234 O O . ALA A 1 280 ? 0.387 4.828 -8.697 1.00 97.38 280 ALA A O 1
ATOM 2235 N N . GLY A 1 281 ? 1.859 3.442 -9.683 1.00 96.44 281 GLY A N 1
ATOM 2236 C CA . GLY A 1 281 ? 3.020 3.764 -8.861 1.00 96.44 281 GLY A CA 1
ATOM 2237 C C . GLY A 1 281 ? 3.231 2.800 -7.692 1.00 96.44 281 GLY A C 1
ATOM 2238 O O . GLY A 1 281 ? 2.459 1.873 -7.451 1.00 96.44 281 GLY A O 1
ATOM 2239 N N . TRP A 1 282 ? 4.315 3.017 -6.950 1.00 97.31 282 TRP A N 1
ATOM 2240 C CA . TRP A 1 282 ? 4.677 2.166 -5.816 1.00 97.31 282 TRP A CA 1
ATOM 2241 C C . TRP A 1 282 ? 3.736 2.345 -4.625 1.00 97.31 282 TRP A C 1
ATOM 2243 O O . TRP A 1 282 ? 3.372 3.463 -4.263 1.00 97.31 282 TRP A O 1
ATOM 2253 N N . ALA A 1 283 ? 3.349 1.241 -3.990 1.00 96.56 283 ALA A N 1
ATOM 2254 C CA . ALA A 1 283 ? 2.829 1.274 -2.627 1.00 96.56 283 ALA A CA 1
ATOM 2255 C C . ALA A 1 283 ? 3.970 1.568 -1.640 1.00 96.56 283 ALA A C 1
ATOM 2257 O O . ALA A 1 283 ? 5.130 1.259 -1.911 1.00 96.56 283 ALA A O 1
ATOM 2258 N N . MET A 1 284 ? 3.639 2.173 -0.498 1.00 95.31 284 MET A N 1
ATOM 2259 C CA . MET A 1 284 ? 4.637 2.545 0.515 1.00 95.31 284 MET A CA 1
ATOM 2260 C C . MET A 1 284 ? 5.140 1.339 1.312 1.00 95.31 284 MET A C 1
ATOM 2262 O O . MET A 1 284 ? 6.224 1.396 1.890 1.00 95.31 284 MET A O 1
ATOM 2266 N N . ASP A 1 285 ? 4.348 0.268 1.346 1.00 95.81 285 ASP A N 1
ATOM 2267 C CA . ASP A 1 285 ? 4.611 -0.935 2.114 1.00 95.81 285 ASP A CA 1
ATOM 2268 C C . ASP A 1 285 ? 3.821 -2.143 1.580 1.00 95.81 285 ASP A C 1
ATOM 2270 O O . ASP A 1 285 ? 2.853 -2.001 0.827 1.00 95.81 285 ASP A O 1
ATOM 2274 N N . LEU A 1 286 ? 4.280 -3.346 1.934 1.00 96.00 286 LEU A N 1
ATOM 2275 C CA . LEU A 1 286 ? 3.696 -4.604 1.471 1.00 96.00 286 LEU A CA 1
ATOM 2276 C C . LEU A 1 286 ? 2.313 -4.906 2.090 1.00 96.00 286 LEU A C 1
ATOM 2278 O O . LEU A 1 286 ? 1.464 -5.399 1.351 1.00 96.00 286 LEU A O 1
ATOM 2282 N N . PRO A 1 287 ? 2.002 -4.564 3.360 1.00 95.19 287 PRO A N 1
ATOM 2283 C CA . PRO A 1 287 ? 0.633 -4.637 3.878 1.00 95.19 287 PRO A CA 1
ATOM 2284 C C . PRO A 1 287 ? -0.376 -3.893 3.000 1.00 95.19 287 PRO A C 1
ATOM 2286 O O . PRO A 1 287 ? -1.406 -4.465 2.658 1.00 95.19 287 PRO A O 1
ATOM 2289 N N . THR A 1 288 ? -0.048 -2.678 2.549 1.00 95.12 288 THR A N 1
ATOM 2290 C CA . THR A 1 288 ? -0.896 -1.908 1.629 1.00 95.12 288 THR A CA 1
ATOM 2291 C C . THR A 1 288 ? -1.131 -2.670 0.326 1.00 95.12 288 THR A C 1
ATOM 2293 O O . THR A 1 288 ? -2.277 -2.829 -0.076 1.00 95.12 288 THR A O 1
ATOM 2296 N N . VAL A 1 289 ? -0.079 -3.212 -0.302 1.00 97.00 289 VAL A N 1
ATOM 2297 C CA . VAL A 1 289 ? -0.196 -4.024 -1.534 1.00 97.00 289 VAL A CA 1
ATOM 2298 C C . VAL A 1 289 ? -1.161 -5.195 -1.345 1.00 97.00 289 VAL A C 1
ATOM 2300 O O . VAL A 1 289 ? -1.996 -5.456 -2.211 1.00 97.00 289 VAL A O 1
ATOM 2303 N N . LEU A 1 290 ? -1.038 -5.910 -0.224 1.00 95.88 290 LEU A N 1
ATOM 2304 C CA . LEU A 1 290 ? -1.831 -7.105 0.063 1.00 95.88 290 LEU A CA 1
ATOM 2305 C C . LEU A 1 290 ? -3.282 -6.766 0.410 1.00 95.88 290 LEU A C 1
ATOM 2307 O O . LEU A 1 290 ? -4.187 -7.490 -0.002 1.00 95.88 290 LEU A O 1
ATOM 2311 N N . GLN A 1 291 ? -3.517 -5.647 1.094 1.00 94.25 291 GLN A N 1
ATOM 2312 C CA . GLN A 1 291 ? -4.863 -5.129 1.319 1.00 94.25 291 GLN A CA 1
ATOM 2313 C C . GLN A 1 291 ? -5.532 -4.682 0.035 1.00 94.25 291 GLN A C 1
ATOM 2315 O O . GLN A 1 291 ? -6.672 -5.063 -0.196 1.00 94.25 291 GLN A O 1
ATOM 2320 N N . GLU A 1 292 ? -4.829 -3.898 -0.788 1.00 95.50 292 GLU A N 1
ATOM 2321 C CA . GLU A 1 292 ? -5.313 -3.439 -2.091 1.00 95.50 292 GLU A CA 1
ATOM 2322 C C . GLU A 1 292 ? -5.728 -4.646 -2.941 1.00 95.50 292 GLU A C 1
ATOM 2324 O O . GLU A 1 292 ? -6.843 -4.684 -3.452 1.00 95.50 292 GLU A O 1
ATOM 2329 N N . ARG A 1 293 ? -4.885 -5.688 -2.993 1.00 95.81 293 ARG A N 1
ATOM 2330 C CA . ARG A 1 293 ? -5.219 -6.971 -3.625 1.00 95.81 293 ARG A CA 1
ATOM 2331 C C . ARG A 1 293 ? -6.477 -7.604 -3.027 1.00 95.81 293 ARG A C 1
ATOM 2333 O O . ARG A 1 293 ? -7.356 -8.002 -3.779 1.00 95.81 293 ARG A O 1
ATOM 2340 N N . GLY A 1 294 ? -6.580 -7.685 -1.701 1.00 94.56 294 GLY A N 1
ATOM 2341 C CA . GLY A 1 294 ? -7.722 -8.284 -0.997 1.00 94.56 294 GLY A CA 1
ATOM 2342 C C . GLY A 1 294 ? -9.043 -7.502 -1.100 1.00 94.56 294 GLY A C 1
ATOM 2343 O O . GLY A 1 294 ? -10.054 -7.931 -0.535 1.00 94.56 294 GLY A O 1
ATOM 2344 N N . ARG A 1 295 ? -9.063 -6.345 -1.781 1.00 94.12 295 ARG A N 1
ATOM 2345 C CA . ARG A 1 295 ? -10.302 -5.642 -2.157 1.00 94.12 295 ARG A CA 1
ATOM 2346 C C . ARG A 1 295 ? -10.884 -6.135 -3.488 1.00 94.12 295 ARG A C 1
ATOM 2348 O O . ARG A 1 295 ? -12.038 -5.836 -3.766 1.00 94.12 295 ARG A O 1
ATOM 2355 N N . CYS A 1 296 ? -10.117 -6.876 -4.287 1.00 94.81 296 CYS A N 1
ATOM 2356 C CA . CYS A 1 296 ? -10.560 -7.424 -5.567 1.00 94.81 296 CYS A CA 1
ATOM 2357 C C . CYS A 1 296 ? -11.265 -8.777 -5.381 1.00 94.81 296 CYS A C 1
ATOM 2359 O O . CYS A 1 296 ? -10.825 -9.578 -4.559 1.00 94.81 296 CYS A O 1
ATOM 2361 N N . ALA A 1 297 ? -12.319 -9.027 -6.166 1.00 92.69 297 ALA A N 1
ATOM 2362 C CA . ALA A 1 297 ? -13.064 -10.287 -6.244 1.00 92.69 297 ALA A CA 1
ATOM 2363 C C . ALA A 1 297 ? -13.427 -10.877 -4.871 1.00 92.69 297 ALA A C 1
ATOM 2365 O O . ALA A 1 297 ? -12.998 -11.972 -4.500 1.00 92.69 297 ALA A O 1
ATOM 2366 N N . ARG A 1 298 ? -14.194 -10.102 -4.096 1.00 90.75 298 ARG A N 1
ATOM 2367 C CA . ARG A 1 298 ? -14.721 -10.528 -2.791 1.00 90.75 298 ARG A CA 1
ATOM 2368 C C . ARG A 1 298 ? -16.008 -11.336 -2.902 1.00 90.75 298 ARG A C 1
ATOM 2370 O O . ARG A 1 298 ? -16.302 -12.091 -1.979 1.00 90.75 298 ARG A O 1
ATOM 2377 N N . GLY A 1 299 ? -16.762 -11.164 -3.987 1.00 87.69 299 GLY A N 1
ATOM 2378 C CA . GLY A 1 299 ? -17.933 -11.990 -4.254 1.00 87.69 299 GLY A CA 1
ATOM 2379 C C . GLY A 1 299 ? -17.559 -13.463 -4.423 1.00 87.69 299 GLY A C 1
ATOM 2380 O O . GLY A 1 299 ? -16.445 -13.804 -4.831 1.00 87.69 299 GLY A O 1
ATOM 2381 N N . ILE A 1 300 ? -18.505 -14.337 -4.089 1.00 85.56 300 ILE A N 1
ATOM 2382 C CA . ILE A 1 300 ? -18.362 -15.788 -4.241 1.00 85.56 300 ILE A CA 1
ATOM 2383 C C . ILE A 1 300 ? -18.140 -16.111 -5.725 1.00 85.56 300 ILE A C 1
ATOM 2385 O O . ILE A 1 300 ? -18.793 -15.527 -6.586 1.00 85.56 300 ILE A O 1
ATOM 2389 N N . ASP A 1 301 ? -17.190 -17.005 -6.009 1.00 87.25 301 ASP A N 1
ATOM 2390 C CA . ASP A 1 301 ? -16.816 -17.460 -7.360 1.00 87.25 301 ASP A CA 1
ATOM 2391 C C . ASP A 1 301 ? -16.364 -16.354 -8.333 1.00 87.25 301 ASP A C 1
ATOM 2393 O O . ASP A 1 301 ? -16.213 -16.587 -9.535 1.00 87.25 301 ASP A O 1
ATOM 2397 N N . MET A 1 302 ? -16.089 -15.148 -7.832 1.00 89.19 302 MET A N 1
ATOM 2398 C CA . MET A 1 302 ? -15.586 -14.064 -8.664 1.00 89.19 302 MET A CA 1
ATOM 2399 C C . MET A 1 302 ? -14.113 -14.266 -9.009 1.00 89.19 302 MET A C 1
ATOM 2401 O O . MET A 1 302 ? -13.302 -14.660 -8.174 1.00 89.19 302 MET A O 1
ATOM 2405 N N . MET A 1 303 ? -13.742 -13.898 -10.232 1.00 92.50 303 MET A N 1
ATOM 2406 C CA . MET A 1 303 ? -12.346 -13.792 -10.645 1.00 92.50 303 MET A CA 1
ATOM 2407 C C . MET A 1 303 ? -11.945 -12.324 -10.688 1.00 92.50 303 MET A C 1
ATOM 2409 O O . MET A 1 303 ? -12.664 -11.475 -11.210 1.00 92.50 303 MET A O 1
ATOM 2413 N N . GLY A 1 304 ? -10.780 -12.031 -10.125 1.00 95.50 304 GLY A N 1
ATOM 2414 C CA . GLY A 1 304 ? -10.270 -10.674 -10.009 1.00 95.50 304 GLY A CA 1
ATOM 2415 C C . GLY A 1 304 ? -8.991 -10.479 -10.794 1.00 95.50 304 GLY A C 1
ATOM 2416 O O . GLY A 1 304 ? -8.259 -11.429 -11.085 1.00 95.50 304 GLY A O 1
ATOM 2417 N N . ARG A 1 305 ? -8.663 -9.228 -11.084 1.00 97.12 305 ARG A N 1
ATOM 2418 C CA . ARG A 1 305 ? -7.352 -8.850 -11.591 1.00 97.12 305 ARG A CA 1
ATOM 2419 C C . ARG A 1 305 ? -6.882 -7.564 -10.943 1.00 97.12 305 ARG A C 1
ATOM 2421 O O . ARG A 1 305 ? -7.608 -6.580 -10.869 1.00 97.12 305 ARG A O 1
ATOM 2428 N N . ILE A 1 306 ? -5.630 -7.572 -10.508 1.00 97.81 306 ILE A N 1
ATOM 2429 C CA . ILE A 1 306 ? -4.939 -6.376 -10.053 1.00 97.81 306 ILE A CA 1
ATOM 2430 C C . ILE A 1 306 ? -3.625 -6.223 -10.805 1.00 97.81 306 ILE A C 1
ATOM 2432 O O . ILE A 1 306 ? -2.815 -7.151 -10.892 1.00 97.81 306 ILE A O 1
ATOM 2436 N N . ARG A 1 307 ? -3.405 -5.028 -11.348 1.00 97.56 307 ARG A N 1
ATOM 2437 C CA . ARG A 1 307 ? -2.209 -4.688 -12.107 1.00 97.56 307 ARG A CA 1
ATOM 2438 C C . ARG A 1 307 ? -1.433 -3.575 -11.424 1.00 97.56 307 ARG A C 1
ATOM 2440 O O . ARG A 1 307 ? -1.933 -2.468 -11.249 1.00 97.56 307 ARG A O 1
ATOM 2447 N N . TYR A 1 308 ? -0.184 -3.860 -11.084 1.00 97.88 308 TYR A N 1
ATOM 2448 C CA . TYR A 1 308 ? 0.752 -2.906 -10.499 1.00 97.88 308 TYR A CA 1
ATOM 2449 C C . TYR A 1 308 ? 1.622 -2.325 -11.603 1.00 97.88 308 TYR A C 1
ATOM 2451 O O . TYR A 1 308 ? 2.376 -3.060 -12.237 1.00 97.88 308 TYR A O 1
ATOM 2459 N N . VAL A 1 309 ? 1.530 -1.017 -11.840 1.00 97.56 309 VAL A N 1
ATOM 2460 C CA . VAL A 1 309 ? 2.303 -0.335 -12.883 1.00 97.56 309 VAL A CA 1
ATOM 2461 C C . VAL A 1 309 ? 3.200 0.706 -12.252 1.00 97.56 309 VAL A C 1
ATOM 2463 O O . VAL A 1 309 ? 2.724 1.676 -11.667 1.00 97.56 309 VAL A O 1
ATOM 2466 N N . THR A 1 310 ? 4.510 0.520 -12.376 1.00 96.94 310 THR A N 1
ATOM 2467 C CA . THR A 1 310 ? 5.494 1.328 -11.654 1.00 96.94 310 THR A CA 1
ATOM 2468 C C . THR A 1 310 ? 6.527 1.960 -12.584 1.00 96.94 310 THR A C 1
ATOM 2470 O O . THR A 1 310 ? 6.659 1.621 -13.761 1.00 96.94 310 THR A O 1
ATOM 2473 N N . ASN A 1 311 ? 7.252 2.938 -12.047 1.00 95.56 311 ASN A N 1
ATOM 2474 C CA . ASN A 1 311 ? 8.420 3.559 -12.669 1.00 95.56 311 ASN A CA 1
ATOM 2475 C C . ASN A 1 311 ? 9.311 4.210 -11.601 1.00 95.56 311 ASN A C 1
ATOM 2477 O O . ASN A 1 311 ? 8.896 4.397 -10.451 1.00 95.56 311 ASN A O 1
ATOM 2481 N N . ILE A 1 312 ? 10.535 4.580 -11.972 1.00 96.19 312 ILE A N 1
ATOM 2482 C CA . ILE A 1 312 ? 11.495 5.261 -11.093 1.00 96.19 312 ILE A CA 1
ATOM 2483 C C . ILE A 1 312 ? 10.934 6.604 -10.619 1.00 96.19 312 ILE A C 1
ATOM 2485 O O . ILE A 1 312 ? 11.094 6.957 -9.454 1.00 96.19 312 ILE A O 1
ATOM 2489 N N . LYS A 1 313 ? 10.192 7.323 -11.470 1.00 95.00 313 LYS A N 1
ATOM 2490 C CA . LYS A 1 313 ? 9.544 8.588 -11.088 1.00 95.00 313 LYS A CA 1
ATOM 2491 C C . LYS A 1 313 ? 8.594 8.405 -9.898 1.00 95.00 313 LYS A C 1
ATOM 2493 O O . LYS A 1 313 ? 8.649 9.179 -8.947 1.00 95.00 313 LYS A O 1
ATOM 2498 N N . SER A 1 314 ? 7.766 7.363 -9.913 1.00 95.56 314 SER A N 1
ATOM 2499 C CA . SER A 1 314 ? 6.857 7.039 -8.809 1.00 95.56 314 SER A CA 1
ATOM 2500 C C . SER A 1 314 ? 7.599 6.585 -7.551 1.00 95.56 314 SER A C 1
ATOM 2502 O O . SER A 1 314 ? 7.132 6.831 -6.441 1.00 95.56 314 SER A O 1
ATOM 2504 N N . LEU A 1 315 ? 8.787 5.982 -7.695 1.00 96.81 315 LEU A N 1
ATOM 2505 C CA . LEU A 1 315 ? 9.628 5.626 -6.551 1.00 96.81 315 LEU A CA 1
ATOM 2506 C C . LEU A 1 315 ? 10.178 6.887 -5.891 1.00 96.81 315 LEU A C 1
ATOM 2508 O O . LEU A 1 315 ? 10.072 7.050 -4.681 1.00 96.81 315 LEU A O 1
ATOM 2512 N N . VAL A 1 316 ? 10.693 7.818 -6.696 1.00 96.00 316 VAL A N 1
ATOM 2513 C CA . VAL A 1 316 ? 11.168 9.129 -6.237 1.00 96.00 316 VAL A CA 1
ATOM 2514 C C . VAL A 1 316 ? 10.056 9.885 -5.509 1.00 96.00 316 VAL A C 1
ATOM 2516 O O . VAL A 1 316 ? 10.305 10.450 -4.450 1.00 96.00 316 VAL A O 1
ATOM 2519 N N . GLN A 1 317 ? 8.818 9.840 -6.012 1.00 94.75 317 GLN A N 1
ATOM 2520 C CA . GLN A 1 317 ? 7.657 10.413 -5.321 1.00 94.75 317 GLN A CA 1
ATOM 2521 C C . GLN A 1 317 ? 7.433 9.783 -3.939 1.00 94.75 317 GLN A C 1
ATOM 2523 O O . GLN A 1 317 ? 7.222 10.509 -2.968 1.00 94.75 317 GLN A O 1
ATOM 2528 N N . CYS A 1 318 ? 7.531 8.455 -3.819 1.00 95.69 318 CYS A N 1
ATOM 2529 C CA . CYS A 1 318 ? 7.448 7.776 -2.524 1.00 95.69 318 CYS A CA 1
ATOM 2530 C C . CYS A 1 318 ? 8.586 8.209 -1.589 1.00 95.69 318 CYS A C 1
ATOM 2532 O O . CYS A 1 318 ? 8.347 8.484 -0.416 1.00 95.69 318 CYS A O 1
ATOM 2534 N N . LEU A 1 319 ? 9.811 8.350 -2.102 1.00 95.69 319 LEU A N 1
ATOM 2535 C CA . LEU A 1 319 ? 10.952 8.833 -1.322 1.00 95.69 319 LEU A CA 1
ATOM 2536 C C . LEU A 1 319 ? 10.760 10.281 -0.853 1.00 95.69 319 LEU A C 1
ATOM 2538 O O . LEU A 1 319 ? 11.062 10.587 0.299 1.00 95.69 319 LEU A O 1
ATOM 2542 N N . TYR A 1 320 ? 10.210 11.160 -1.690 1.00 94.31 320 TYR A N 1
ATOM 2543 C CA . TYR A 1 320 ? 9.869 12.521 -1.281 1.00 94.31 320 TYR A CA 1
ATOM 2544 C C . TYR A 1 320 ? 8.818 12.541 -0.170 1.00 94.31 320 TYR A C 1
ATOM 2546 O O . TYR A 1 320 ? 9.005 13.262 0.809 1.00 94.31 320 TYR A O 1
ATOM 2554 N N . LEU A 1 321 ? 7.792 11.686 -0.243 1.00 91.19 321 LEU A N 1
ATOM 2555 C CA . LEU A 1 321 ? 6.821 11.527 0.845 1.00 91.19 321 LEU A CA 1
ATOM 2556 C C . LEU A 1 321 ? 7.470 11.023 2.138 1.00 91.19 321 LEU A C 1
ATOM 2558 O O . LEU A 1 321 ? 7.215 11.582 3.202 1.00 91.19 321 LEU A O 1
ATOM 2562 N N . LEU A 1 322 ? 8.326 9.998 2.057 1.00 91.38 322 LEU A N 1
ATOM 2563 C CA . LEU A 1 322 ? 9.031 9.457 3.225 1.00 91.38 322 LEU A CA 1
ATOM 2564 C C . LEU A 1 322 ? 9.890 10.510 3.921 1.00 91.38 322 LEU A C 1
ATOM 2566 O O . LEU A 1 322 ? 10.002 10.507 5.144 1.00 91.38 322 LEU A O 1
ATOM 2570 N N . HIS A 1 323 ? 10.496 11.398 3.138 1.00 89.31 323 HIS A N 1
ATOM 2571 C CA . HIS A 1 323 ? 11.415 12.418 3.620 1.00 89.31 323 HIS A CA 1
ATOM 2572 C C . HIS A 1 323 ? 10.765 13.782 3.883 1.00 89.31 323 HIS A C 1
ATOM 2574 O O . HIS A 1 323 ? 11.468 14.697 4.308 1.00 89.31 323 HIS A O 1
ATOM 2580 N N . GLY A 1 324 ? 9.456 13.931 3.649 1.00 87.00 324 GLY A N 1
ATOM 2581 C CA . GLY A 1 324 ? 8.749 15.205 3.808 1.00 87.00 324 GLY A CA 1
ATOM 2582 C C . GLY A 1 324 ? 9.269 16.309 2.880 1.00 87.00 324 GLY A C 1
ATOM 2583 O O . GLY A 1 324 ? 9.266 17.480 3.250 1.00 87.00 324 GLY A O 1
ATOM 2584 N N . LEU A 1 325 ? 9.767 15.939 1.699 1.00 84.62 325 LEU A N 1
ATOM 2585 C CA . LEU A 1 325 ? 10.370 16.868 0.747 1.00 84.62 325 LEU A CA 1
ATOM 2586 C C . LEU A 1 325 ? 9.295 17.500 -0.140 1.00 84.62 325 LEU A C 1
ATOM 2588 O O . LEU A 1 325 ? 8.358 16.832 -0.576 1.00 84.62 325 LEU A O 1
ATOM 2592 N N . GLN A 1 326 ? 9.442 18.794 -0.428 1.00 74.00 326 GLN A N 1
ATOM 2593 C CA . GLN A 1 326 ? 8.607 19.464 -1.420 1.00 74.00 326 GLN A CA 1
ATOM 2594 C C . GLN A 1 326 ? 9.087 19.089 -2.824 1.00 74.00 326 GLN A C 1
ATOM 2596 O O . GLN A 1 326 ? 10.280 19.172 -3.124 1.00 74.00 326 GLN A O 1
ATOM 2601 N N . ASN A 1 327 ? 8.156 18.705 -3.701 1.00 58.97 327 ASN A N 1
ATOM 2602 C CA . ASN A 1 327 ? 8.457 18.521 -5.117 1.00 58.97 327 ASN A CA 1
ATOM 2603 C C . ASN A 1 327 ? 8.832 19.878 -5.722 1.00 58.97 327 ASN A C 1
ATOM 2605 O O . ASN A 1 327 ? 7.963 20.653 -6.100 1.00 58.97 327 ASN A O 1
ATOM 2609 N N . SER A 1 328 ? 10.127 20.148 -5.856 1.00 47.78 328 SER A N 1
ATOM 2610 C CA . SER A 1 328 ? 10.657 21.346 -6.527 1.00 47.78 328 SER A CA 1
ATOM 2611 C C . SER A 1 328 ? 10.516 21.298 -8.058 1.00 47.78 328 SER A C 1
ATOM 2613 O O . SER A 1 328 ? 11.099 22.116 -8.758 1.00 47.78 328 SER A O 1
ATOM 2615 N N . SER A 1 329 ? 9.776 20.326 -8.604 1.00 44.88 329 SER A N 1
ATOM 2616 C CA . SER A 1 329 ? 9.727 20.044 -10.041 1.00 44.88 329 SER A CA 1
ATOM 2617 C C . SER A 1 329 ? 8.654 20.812 -10.822 1.00 44.88 329 SER A C 1
ATOM 2619 O O . SER A 1 329 ? 8.442 20.485 -11.986 1.00 44.88 329 SER A O 1
ATOM 2621 N N . SER A 1 330 ? 7.968 21.798 -10.238 1.00 42.03 330 SER A N 1
ATOM 2622 C CA . SER A 1 330 ? 7.150 22.739 -11.014 1.00 42.03 330 SER A CA 1
ATOM 2623 C C . SER A 1 330 ? 8.049 23.854 -11.544 1.00 42.03 330 SER A C 1
ATOM 2625 O O . SER A 1 330 ? 8.309 24.839 -10.857 1.00 42.03 330 SER A O 1
ATOM 2627 N N . THR A 1 331 ? 8.570 23.633 -12.747 1.00 37.62 331 THR A N 1
ATOM 2628 C CA . THR A 1 331 ? 9.002 24.716 -13.633 1.00 37.62 331 THR A CA 1
ATOM 2629 C C . THR A 1 331 ? 7.771 25.523 -14.044 1.00 37.62 331 THR A C 1
ATOM 2631 O O . THR A 1 331 ? 6.666 24.984 -14.080 1.00 37.62 331 THR A O 1
ATOM 2634 N N . ASP A 1 332 ? 7.993 26.817 -14.245 1.00 35.81 332 ASP A N 1
ATOM 2635 C CA . ASP A 1 332 ? 7.022 27.874 -14.511 1.00 35.81 332 ASP A CA 1
ATOM 2636 C C . ASP A 1 332 ? 5.887 27.456 -15.457 1.00 35.81 332 ASP A C 1
ATOM 2638 O O . ASP A 1 332 ? 6.143 27.199 -16.625 1.00 35.81 332 ASP A O 1
ATOM 2642 N N . ASP A 1 333 ? 4.649 27.400 -14.953 1.00 34.62 333 ASP A N 1
ATOM 2643 C CA . ASP A 1 333 ? 3.441 27.775 -15.698 1.00 34.62 333 ASP A CA 1
ATOM 2644 C C . ASP A 1 333 ? 2.220 27.839 -14.757 1.00 34.62 333 ASP A C 1
ATOM 2646 O O . ASP A 1 333 ? 1.867 26.882 -14.071 1.00 34.62 333 ASP A O 1
ATOM 2650 N N . VAL A 1 334 ? 1.596 29.021 -14.751 1.00 35.00 334 VAL A N 1
ATOM 2651 C CA . VAL A 1 334 ? 0.331 29.430 -14.112 1.00 35.00 334 VAL A CA 1
ATOM 2652 C C . VAL A 1 334 ? 0.252 29.316 -12.582 1.00 35.00 334 VAL A C 1
ATOM 2654 O O . VAL A 1 334 ? 0.024 28.272 -11.974 1.00 35.00 334 VAL A O 1
ATOM 2657 N N . ALA A 1 335 ? 0.337 30.490 -11.957 1.00 31.33 335 ALA A N 1
ATOM 2658 C CA . ALA A 1 335 ? 0.038 30.738 -10.559 1.00 31.33 335 ALA A CA 1
ATOM 2659 C C . ALA A 1 335 ? -1.426 30.400 -10.213 1.00 31.33 335 ALA A C 1
ATOM 2661 O O . ALA A 1 335 ? -2.306 31.255 -10.252 1.00 31.33 335 ALA A O 1
ATOM 2662 N N . THR A 1 336 ? -1.675 29.171 -9.772 1.00 31.30 336 THR A N 1
ATOM 2663 C CA . THR A 1 336 ? -2.727 28.889 -8.790 1.00 31.30 336 THR A CA 1
ATOM 2664 C C . THR A 1 336 ? -2.058 28.473 -7.495 1.00 31.30 336 THR A C 1
ATOM 2666 O O . THR A 1 336 ? -1.439 27.417 -7.386 1.00 31.30 336 THR A O 1
ATOM 2669 N N . ASN A 1 337 ? -2.162 29.364 -6.515 1.00 29.14 337 ASN A N 1
ATOM 2670 C CA . ASN A 1 337 ? -1.547 29.306 -5.196 1.00 29.14 337 ASN A CA 1
ATOM 2671 C C . ASN A 1 337 ? -2.251 28.269 -4.292 1.00 29.14 337 ASN A C 1
ATOM 2673 O O . ASN A 1 337 ? -2.666 28.565 -3.174 1.00 29.14 337 ASN A O 1
ATOM 2677 N N . THR A 1 338 ? -2.443 27.044 -4.783 1.00 34.22 338 THR A N 1
ATOM 2678 C CA . THR A 1 338 ? -2.904 25.919 -3.970 1.00 34.22 338 THR A CA 1
ATOM 2679 C C . THR A 1 338 ? -1.691 25.300 -3.304 1.00 34.22 338 THR A C 1
ATOM 2681 O O . THR A 1 338 ? -0.862 24.668 -3.957 1.00 34.22 338 THR A O 1
ATOM 2684 N N . ASN A 1 339 ? -1.586 25.509 -1.992 1.00 32.19 339 ASN A N 1
ATOM 2685 C CA . ASN A 1 339 ? -0.639 24.857 -1.097 1.00 32.19 339 ASN A CA 1
ATOM 2686 C C . ASN A 1 339 ? -0.633 23.331 -1.324 1.00 32.19 339 ASN A C 1
ATOM 2688 O O . ASN A 1 339 ? -1.347 22.589 -0.652 1.00 32.19 339 ASN A O 1
ATOM 2692 N N . ASN A 1 340 ? 0.214 22.852 -2.239 1.00 36.00 340 ASN A N 1
ATOM 2693 C CA . ASN A 1 340 ? 0.522 21.439 -2.466 1.00 36.00 340 ASN A CA 1
ATOM 2694 C C . ASN A 1 340 ? 1.403 20.915 -1.322 1.00 36.00 340 ASN A C 1
ATOM 2696 O O . ASN A 1 340 ? 2.537 20.471 -1.503 1.00 36.00 340 ASN A O 1
ATOM 2700 N N . ARG A 1 341 ? 0.881 21.003 -0.097 1.00 38.22 341 ARG A N 1
ATOM 2701 C CA . ARG A 1 341 ? 1.464 20.368 1.077 1.00 38.22 341 ARG A CA 1
ATOM 2702 C C . ARG A 1 341 ? 1.076 18.893 1.036 1.00 38.22 341 ARG A C 1
ATOM 2704 O O . ARG A 1 341 ? -0.075 18.510 1.233 1.00 38.22 341 ARG A O 1
ATOM 2711 N N . PHE A 1 342 ? 2.057 18.077 0.670 1.00 38.03 342 PHE A N 1
ATOM 2712 C CA . PHE A 1 342 ? 1.941 16.633 0.530 1.00 38.03 342 PHE A CA 1
ATOM 2713 C C . PHE A 1 342 ? 1.505 15.983 1.855 1.00 38.03 342 PHE A C 1
ATOM 2715 O O . PHE A 1 342 ? 2.156 16.153 2.881 1.00 38.03 342 PHE A O 1
ATOM 2722 N N . GLY A 1 343 ? 0.407 15.218 1.812 1.00 38.56 343 GLY A N 1
ATOM 2723 C CA . GLY A 1 343 ? -0.093 14.407 2.929 1.00 38.56 343 GLY A CA 1
ATOM 2724 C C . GLY A 1 343 ? -1.015 15.152 3.898 1.00 38.56 343 GLY A C 1
ATOM 2725 O O . GLY A 1 343 ? -0.638 15.439 5.030 1.00 38.56 343 GLY A O 1
ATOM 2726 N N . SER A 1 344 ? -2.267 15.383 3.504 1.00 37.06 344 SER A N 1
ATOM 2727 C CA . SER A 1 344 ? -3.303 15.949 4.383 1.00 37.06 344 SER A CA 1
ATOM 2728 C C . SER A 1 344 ? -3.520 15.123 5.671 1.00 37.06 344 SER A C 1
ATOM 2730 O O . SER A 1 344 ? -3.740 15.692 6.735 1.00 37.06 344 SER A O 1
ATOM 2732 N N . ALA A 1 345 ? -3.360 13.794 5.622 1.00 39.00 345 ALA A N 1
ATOM 2733 C CA . ALA A 1 345 ? -3.455 12.931 6.804 1.00 39.00 345 ALA A CA 1
ATOM 2734 C C . ALA A 1 345 ? -2.293 13.124 7.801 1.00 39.00 345 ALA A C 1
ATOM 2736 O O . ALA A 1 345 ? -2.442 12.792 8.971 1.00 39.00 345 ALA A O 1
ATOM 2737 N N . ILE A 1 346 ? -1.158 13.671 7.345 1.00 40.34 346 ILE A N 1
ATOM 2738 C CA . ILE A 1 346 ? 0.042 13.922 8.158 1.00 40.34 346 ILE A CA 1
ATOM 2739 C C . ILE A 1 346 ? 0.032 15.349 8.741 1.00 40.34 346 ILE A C 1
ATOM 274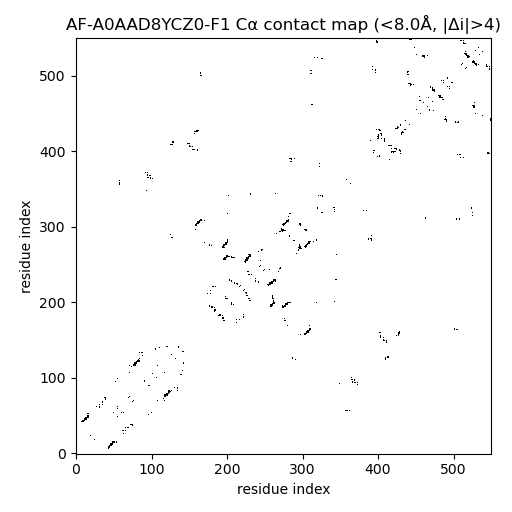1 O O . ILE A 1 346 ? 0.628 15.570 9.788 1.00 40.34 346 ILE A O 1
ATOM 2745 N N . GLN A 1 347 ? -0.649 16.318 8.109 1.00 35.41 347 GLN A N 1
ATOM 2746 C CA . GLN A 1 347 ? -0.604 17.730 8.534 1.00 35.41 347 GLN A CA 1
ATOM 2747 C C . GLN A 1 347 ? -1.906 18.311 9.105 1.00 35.41 347 GLN A C 1
ATOM 2749 O O . GLN A 1 347 ? -1.820 19.241 9.911 1.00 35.41 347 GLN A O 1
ATOM 2754 N N . HIS A 1 348 ? -3.096 17.791 8.768 1.00 32.22 348 HIS A N 1
ATOM 2755 C CA . HIS A 1 348 ? -4.339 18.349 9.336 1.00 32.22 348 HIS A CA 1
ATOM 2756 C C . HIS A 1 348 ? -4.463 18.130 10.848 1.00 32.22 348 HIS A C 1
ATOM 2758 O O . HIS A 1 348 ? -5.119 18.926 11.511 1.00 32.22 348 HIS A O 1
ATOM 2764 N N . ALA A 1 349 ? -3.771 17.135 11.413 1.00 37.66 349 ALA A N 1
ATOM 2765 C CA . ALA A 1 349 ? -3.702 16.954 12.863 1.00 37.66 349 ALA A CA 1
ATOM 2766 C C . ALA A 1 349 ? -2.948 18.095 13.582 1.00 37.66 349 ALA A C 1
ATOM 2768 O O . ALA A 1 349 ? -3.152 18.311 14.770 1.00 37.66 349 ALA A O 1
ATOM 2769 N N . SER A 1 350 ? -2.103 18.853 12.873 1.00 33.66 350 SER A N 1
ATOM 2770 C CA . SER A 1 350 ? -1.240 19.877 13.480 1.00 33.66 350 SER A CA 1
ATOM 2771 C C . SER A 1 350 ? -1.758 21.308 13.326 1.00 33.66 350 SER A C 1
ATOM 2773 O O . SER A 1 350 ? -1.200 22.211 13.938 1.00 33.66 350 SER A O 1
ATOM 2775 N N . THR A 1 351 ? -2.759 21.547 12.472 1.00 30.66 351 THR A N 1
ATOM 2776 C CA . THR A 1 351 ? -3.207 22.913 12.112 1.00 30.66 351 THR A CA 1
ATOM 2777 C C . THR A 1 351 ? -4.700 23.168 12.307 1.00 30.66 351 THR A C 1
ATOM 2779 O O . THR A 1 351 ? -5.123 24.312 12.194 1.00 30.66 351 THR A O 1
ATOM 2782 N N . ALA A 1 352 ? -5.486 22.149 12.662 1.00 32.50 352 ALA A N 1
ATOM 2783 C CA . ALA A 1 352 ? -6.900 22.288 13.014 1.00 32.50 352 ALA A CA 1
ATOM 2784 C C . ALA A 1 352 ? -7.136 22.147 14.529 1.00 32.50 352 ALA A C 1
ATOM 2786 O O . ALA A 1 352 ? -8.091 21.507 14.954 1.00 32.50 352 ALA A O 1
ATOM 2787 N N . SER A 1 353 ? -6.252 22.715 15.352 1.00 38.22 353 SER A N 1
ATOM 2788 C CA . SER A 1 353 ? -6.585 23.024 16.741 1.00 38.22 353 SER A CA 1
ATOM 2789 C C . SER A 1 353 ? -6.900 24.511 16.816 1.00 38.22 353 SER A C 1
ATOM 2791 O O . SER A 1 353 ? -6.012 25.337 17.023 1.00 38.22 353 SER A O 1
ATOM 2793 N N . THR A 1 354 ? -8.172 24.852 16.626 1.00 37.72 354 THR A N 1
ATOM 2794 C CA . THR A 1 354 ? -8.762 25.988 17.335 1.00 37.72 354 THR A CA 1
ATOM 2795 C C . THR A 1 354 ? -8.328 25.861 18.795 1.00 37.72 354 THR A C 1
ATOM 2797 O O . THR A 1 354 ? -8.373 24.758 19.338 1.00 37.72 354 THR A O 1
ATOM 2800 N N . GLU A 1 355 ? -7.817 26.936 19.394 1.00 38.50 355 GLU A N 1
ATOM 2801 C CA . GLU A 1 355 ? -7.347 26.970 20.782 1.00 38.50 355 GLU A CA 1
ATOM 2802 C C . GLU A 1 355 ? -8.505 26.668 21.746 1.00 38.50 355 GLU A C 1
ATOM 2804 O O . GLU A 1 355 ? -9.115 27.553 22.333 1.00 38.50 355 GLU A O 1
ATOM 2809 N N . THR A 1 356 ? -8.857 25.396 21.890 1.00 48.16 356 THR A N 1
ATOM 2810 C CA . THR A 1 356 ? -9.740 24.921 22.947 1.00 48.16 356 THR A CA 1
ATOM 2811 C C . THR A 1 356 ? -8.936 24.860 24.238 1.00 48.16 356 THR A C 1
ATOM 2813 O O . THR A 1 356 ? -7.751 24.519 24.211 1.00 48.16 356 THR A O 1
ATOM 2816 N N . ASN A 1 357 ? -9.579 25.172 25.365 1.00 51.09 357 ASN A N 1
ATOM 2817 C CA . ASN A 1 357 ? -9.029 25.118 26.722 1.00 51.09 357 ASN A CA 1
ATOM 2818 C C . ASN A 1 357 ? -8.574 23.689 27.114 1.00 51.09 357 ASN A C 1
ATOM 2820 O O . ASN A 1 357 ? -9.204 23.028 27.934 1.00 51.09 357 ASN A O 1
ATOM 2824 N N . GLU A 1 358 ? -7.491 23.180 26.518 1.00 60.50 358 GLU A N 1
ATOM 2825 C CA . GLU A 1 358 ? -6.839 21.927 26.914 1.00 60.50 358 GLU A CA 1
ATOM 2826 C C . GLU A 1 358 ? -6.259 22.093 28.332 1.00 60.50 358 GLU A C 1
ATOM 2828 O O . GLU A 1 358 ? -5.596 23.098 28.625 1.00 60.50 358 GLU A O 1
ATOM 2833 N N . SER A 1 359 ? -6.483 21.102 29.204 1.00 72.44 359 SER A N 1
ATOM 2834 C CA . SER A 1 359 ? -5.919 21.092 30.558 1.00 72.44 359 SER A CA 1
ATOM 2835 C C . SER A 1 359 ? -4.384 21.027 30.534 1.00 72.44 359 SER A C 1
ATOM 2837 O O . SER A 1 359 ? -3.784 20.465 29.612 1.00 72.44 359 SER A O 1
ATOM 2839 N N . ASP A 1 360 ? -3.718 21.568 31.560 1.00 74.94 360 ASP A N 1
ATOM 2840 C CA . ASP A 1 360 ? -2.245 21.574 31.634 1.00 74.94 360 ASP A CA 1
ATOM 2841 C C . ASP A 1 360 ? -1.639 20.162 31.619 1.00 74.94 360 ASP A C 1
ATOM 2843 O O . ASP A 1 360 ? -0.555 19.949 31.068 1.00 74.94 360 ASP A O 1
ATOM 2847 N N . VAL A 1 361 ? -2.359 19.179 32.169 1.00 73.44 361 VAL A N 1
ATOM 2848 C CA . VAL A 1 361 ? -1.948 17.768 32.172 1.00 73.44 361 VAL A CA 1
ATOM 2849 C C . VAL A 1 361 ? -1.968 17.199 30.755 1.00 73.44 361 VAL A C 1
ATOM 2851 O O . VAL A 1 361 ? -0.990 16.580 30.332 1.00 73.44 361 VAL A O 1
ATOM 2854 N N . ASP A 1 362 ? -3.030 17.450 29.992 1.00 77.31 362 ASP A N 1
ATOM 2855 C CA . ASP A 1 362 ? -3.175 16.906 28.640 1.00 77.31 362 ASP A CA 1
ATOM 2856 C C . ASP A 1 362 ? -2.191 17.581 27.665 1.00 77.31 362 ASP A C 1
ATOM 2858 O O . ASP A 1 362 ? -1.536 16.892 26.875 1.00 77.31 362 ASP A O 1
ATOM 2862 N N . LYS A 1 363 ? -1.939 18.891 27.822 1.00 82.56 363 LYS A N 1
ATOM 2863 C CA . LYS A 1 363 ? -0.850 19.605 27.122 1.00 82.56 363 LYS A CA 1
ATOM 2864 C C . LYS A 1 363 ? 0.521 19.003 27.431 1.00 82.56 363 LYS A C 1
ATOM 2866 O O . LYS A 1 363 ? 1.347 18.830 26.529 1.00 82.56 363 LYS A O 1
ATOM 2871 N N . HIS A 1 364 ? 0.781 18.675 28.698 1.00 84.94 364 HIS A N 1
ATOM 2872 C CA . HIS A 1 364 ? 2.048 18.081 29.120 1.00 84.94 364 HIS A CA 1
ATOM 2873 C C . HIS A 1 364 ? 2.252 16.680 28.527 1.00 84.94 364 HIS A C 1
ATOM 2875 O O . HIS A 1 364 ? 3.311 16.407 27.954 1.00 84.94 364 HIS A O 1
ATOM 2881 N N . VAL A 1 365 ? 1.231 15.815 28.590 1.00 85.12 365 VAL A N 1
ATOM 2882 C CA . VAL A 1 365 ? 1.265 14.468 27.994 1.00 85.12 365 VAL A CA 1
ATOM 2883 C C . VAL A 1 365 ? 1.472 14.556 26.482 1.00 85.12 365 VAL A C 1
ATOM 2885 O O . VAL A 1 365 ? 2.391 13.927 25.954 1.00 85.12 365 VAL A O 1
ATOM 2888 N N . LYS A 1 366 ? 0.703 15.403 25.786 1.00 86.56 366 LYS A N 1
ATOM 2889 C CA . LYS A 1 366 ? 0.832 15.636 24.338 1.00 86.56 366 LYS A CA 1
ATOM 2890 C C . LYS A 1 366 ? 2.249 16.075 23.963 1.00 86.56 366 LYS A C 1
ATOM 2892 O O . LYS A 1 366 ? 2.843 15.508 23.044 1.00 86.56 366 LYS A O 1
ATOM 2897 N N . LYS A 1 367 ? 2.842 17.005 24.721 1.00 87.88 367 LYS A N 1
ATOM 2898 C CA . LYS A 1 367 ? 4.227 17.465 24.523 1.00 87.88 367 LYS A CA 1
ATOM 2899 C C . LYS A 1 367 ? 5.251 16.343 24.724 1.00 87.88 367 LYS A C 1
ATOM 2901 O O . LYS A 1 367 ? 6.166 16.205 23.911 1.00 87.88 367 LYS A O 1
ATOM 2906 N N . ILE A 1 368 ? 5.108 15.515 25.763 1.00 86.00 368 ILE A N 1
ATOM 2907 C CA . ILE A 1 368 ? 5.984 14.350 25.986 1.00 86.00 368 ILE A CA 1
ATOM 2908 C C . ILE A 1 368 ? 5.878 13.362 24.818 1.00 86.00 368 ILE A C 1
ATOM 2910 O O . ILE A 1 368 ? 6.905 12.905 24.305 1.00 86.00 368 ILE A O 1
ATOM 2914 N N . CYS A 1 369 ? 4.659 13.050 24.372 1.00 85.12 369 CYS A N 1
ATOM 2915 C CA . CYS A 1 369 ? 4.417 12.143 23.252 1.00 85.12 369 CYS A CA 1
ATOM 2916 C C . CYS A 1 369 ? 5.035 12.678 21.952 1.00 85.12 369 CYS A C 1
ATOM 2918 O O . CYS A 1 369 ? 5.736 11.936 21.266 1.00 85.12 369 CYS A O 1
ATOM 2920 N N . GLN A 1 370 ? 4.889 13.973 21.659 1.00 85.69 370 GLN A N 1
ATOM 2921 C CA . GLN A 1 370 ? 5.527 14.617 20.504 1.00 85.69 370 GLN A CA 1
ATOM 2922 C C . GLN A 1 370 ? 7.060 14.531 20.557 1.00 85.69 370 GLN A C 1
ATOM 2924 O O . GLN A 1 370 ? 7.691 14.201 19.552 1.00 85.69 370 GLN A O 1
ATOM 2929 N N . ILE A 1 371 ? 7.677 14.759 21.724 1.00 82.88 371 ILE A N 1
ATOM 2930 C CA . ILE A 1 371 ? 9.134 14.610 21.897 1.00 82.88 371 ILE A CA 1
ATOM 2931 C C . ILE A 1 371 ? 9.561 13.157 21.650 1.00 82.88 371 ILE A C 1
ATOM 2933 O O . ILE A 1 371 ? 10.571 12.913 20.986 1.00 82.88 371 ILE A O 1
ATOM 2937 N N . ARG A 1 372 ? 8.797 12.181 22.158 1.00 80.88 372 ARG A N 1
ATOM 2938 C CA . ARG A 1 372 ? 9.062 10.748 21.951 1.00 80.88 372 ARG A CA 1
ATOM 2939 C C . ARG A 1 372 ? 8.987 10.381 20.465 1.00 80.88 372 ARG A C 1
ATOM 2941 O O . ARG A 1 372 ? 9.909 9.744 19.959 1.00 80.88 372 ARG A O 1
ATOM 2948 N N . MET A 1 373 ? 7.956 10.849 19.760 1.00 82.00 373 MET A N 1
ATOM 2949 C CA . MET A 1 373 ? 7.804 10.660 18.312 1.00 82.00 373 MET A CA 1
ATOM 2950 C C . MET A 1 373 ? 8.960 11.298 17.528 1.00 82.00 373 MET A C 1
ATOM 2952 O O . MET A 1 373 ? 9.512 10.675 16.622 1.00 82.00 373 MET A O 1
ATOM 2956 N N . ALA A 1 374 ? 9.389 12.506 17.909 1.00 81.56 374 ALA A N 1
ATOM 2957 C CA . ALA A 1 374 ? 10.507 13.192 17.264 1.00 81.56 374 ALA A CA 1
ATOM 2958 C C . ALA A 1 374 ? 11.840 12.439 17.437 1.00 81.56 374 ALA A C 1
ATOM 2960 O O . ALA A 1 374 ? 12.611 12.326 16.482 1.00 81.56 374 ALA A O 1
ATOM 2961 N N . ARG A 1 375 ? 12.099 11.871 18.626 1.00 82.50 375 ARG A N 1
ATOM 2962 C CA . ARG A 1 375 ? 13.311 11.074 18.904 1.00 82.50 375 ARG A CA 1
ATOM 2963 C C . ARG A 1 375 ? 13.377 9.792 18.067 1.00 82.50 375 ARG A C 1
ATOM 2965 O O . ARG A 1 375 ? 14.454 9.448 17.589 1.00 82.50 375 ARG A O 1
ATOM 2972 N N . GLY A 1 376 ? 12.239 9.137 17.829 1.00 80.75 376 GLY A N 1
ATOM 2973 C CA . GLY A 1 376 ? 12.140 7.918 17.012 1.00 80.75 376 GLY A CA 1
ATOM 2974 C C . GLY A 1 376 ? 12.151 8.143 15.492 1.00 80.75 376 GLY A C 1
ATOM 2975 O O . GLY A 1 376 ? 12.102 7.182 14.728 1.00 80.75 376 GLY A O 1
ATOM 2976 N N . SER A 1 377 ? 12.222 9.394 15.022 1.00 81.81 377 SER A N 1
ATOM 2977 C CA . SER A 1 377 ? 12.031 9.735 13.603 1.00 81.81 377 SER A CA 1
ATOM 2978 C C . SER A 1 377 ? 13.039 9.058 12.658 1.00 81.81 377 SER A C 1
ATOM 2980 O O . SER A 1 377 ? 12.672 8.626 11.565 1.00 81.81 377 SER A O 1
ATOM 2982 N N . ARG A 1 378 ? 14.303 8.882 13.078 1.00 85.81 378 ARG A N 1
ATOM 2983 C CA . ARG A 1 378 ? 15.329 8.208 12.253 1.00 85.81 378 ARG A CA 1
ATOM 2984 C C . ARG A 1 378 ? 15.074 6.710 12.093 1.00 85.81 378 ARG A C 1
ATOM 2986 O O . ARG A 1 378 ? 15.195 6.201 10.981 1.00 85.81 378 ARG A O 1
ATOM 2993 N N . GLU A 1 379 ? 14.729 6.023 13.178 1.00 88.19 379 GLU A N 1
ATOM 2994 C CA . GLU A 1 379 ? 14.423 4.586 13.169 1.00 88.19 379 GLU A CA 1
ATOM 2995 C C . GLU A 1 379 ? 13.161 4.310 12.353 1.00 88.19 379 GLU A C 1
ATOM 2997 O O . GLU A 1 379 ? 13.164 3.453 11.472 1.00 88.19 379 GLU A O 1
ATOM 3002 N N . LEU A 1 380 ? 12.123 5.122 12.561 1.00 87.94 380 LEU A N 1
ATOM 3003 C CA . LEU A 1 380 ? 10.892 5.081 11.780 1.00 87.94 380 LEU A CA 1
ATOM 3004 C C . LEU A 1 380 ? 11.158 5.287 10.284 1.00 87.94 380 LEU A C 1
ATOM 3006 O O . LEU A 1 380 ? 10.580 4.604 9.441 1.00 87.94 380 LEU A O 1
ATOM 3010 N N . LEU A 1 381 ? 12.024 6.236 9.930 1.00 90.25 381 LEU A N 1
ATOM 3011 C CA . LEU A 1 381 ? 12.384 6.477 8.538 1.00 90.25 381 LEU A CA 1
ATOM 3012 C C . LEU A 1 381 ? 13.141 5.289 7.938 1.00 90.25 381 LEU A C 1
ATOM 3014 O O . LEU A 1 381 ? 12.844 4.890 6.814 1.00 90.25 381 LEU A O 1
ATOM 3018 N N . ALA A 1 382 ? 14.095 4.712 8.671 1.00 92.00 382 ALA A N 1
ATOM 3019 C CA . ALA A 1 382 ? 14.816 3.514 8.242 1.00 92.00 382 ALA A CA 1
ATOM 3020 C C . ALA A 1 382 ? 13.863 2.330 8.016 1.00 92.00 382 ALA A C 1
ATOM 3022 O O . ALA A 1 382 ? 13.958 1.632 7.008 1.00 92.00 382 ALA A O 1
ATOM 3023 N N . GLU A 1 383 ? 12.890 2.151 8.901 1.00 92.25 383 GLU A N 1
ATOM 3024 C CA . GLU A 1 383 ? 11.869 1.123 8.766 1.00 92.25 383 GLU A CA 1
ATOM 3025 C C . GLU A 1 383 ? 10.950 1.360 7.565 1.00 92.25 383 GLU A C 1
ATOM 3027 O O . GLU A 1 383 ? 10.756 0.445 6.771 1.00 92.25 383 GLU A O 1
ATOM 3032 N N . LYS A 1 384 ? 10.425 2.577 7.375 1.00 93.00 384 LYS A N 1
ATOM 3033 C CA . LYS A 1 384 ? 9.584 2.890 6.208 1.00 93.00 384 LYS A CA 1
ATOM 3034 C C . LYS A 1 384 ? 10.338 2.679 4.892 1.00 93.00 384 LYS A C 1
ATOM 3036 O O . LYS A 1 384 ? 9.766 2.193 3.922 1.00 93.00 384 LYS A O 1
ATOM 3041 N N . ARG A 1 385 ? 11.640 2.989 4.860 1.00 95.00 385 ARG A N 1
ATOM 3042 C CA . ARG A 1 385 ? 12.518 2.666 3.722 1.00 95.00 385 ARG A CA 1
ATOM 3043 C C . ARG A 1 385 ? 12.637 1.155 3.511 1.00 95.00 385 ARG A C 1
ATOM 3045 O O . ARG A 1 385 ? 12.540 0.700 2.377 1.00 95.00 385 ARG A O 1
ATOM 3052 N N . SER A 1 386 ? 12.810 0.388 4.588 1.00 95.69 386 SER A N 1
ATOM 3053 C CA . SER A 1 386 ? 12.823 -1.078 4.542 1.00 95.69 386 SER A CA 1
ATOM 3054 C C . SER A 1 386 ? 11.500 -1.645 4.008 1.00 95.69 386 SER A C 1
ATOM 3056 O O . SER A 1 386 ? 11.534 -2.537 3.168 1.00 95.69 386 SER A O 1
ATOM 3058 N N . MET A 1 387 ? 10.350 -1.106 4.421 1.00 95.62 387 MET A N 1
ATOM 3059 C CA . MET A 1 387 ? 9.032 -1.546 3.943 1.00 95.62 387 MET A CA 1
ATOM 3060 C C . MET A 1 387 ? 8.821 -1.238 2.453 1.00 95.62 387 MET A C 1
ATOM 3062 O O . MET A 1 387 ? 8.332 -2.092 1.716 1.00 95.62 387 MET A O 1
ATOM 3066 N N . LEU A 1 388 ? 9.257 -0.067 1.978 1.00 97.38 388 LEU A N 1
ATOM 3067 C CA . LEU A 1 388 ? 9.240 0.260 0.549 1.00 97.38 388 LEU A CA 1
ATOM 3068 C C . LEU A 1 388 ? 10.150 -0.683 -0.259 1.00 97.38 388 LEU A C 1
ATOM 3070 O O . LEU A 1 388 ? 9.769 -1.149 -1.333 1.00 97.38 388 LEU A O 1
ATOM 3074 N N . LEU A 1 389 ? 11.333 -1.016 0.268 1.00 97.44 389 LEU A N 1
ATOM 3075 C CA . LEU A 1 389 ? 12.222 -2.006 -0.346 1.00 97.44 389 LEU A CA 1
ATOM 3076 C C . LEU A 1 389 ? 11.606 -3.404 -0.381 1.00 97.44 389 LEU A C 1
ATOM 3078 O O . LEU A 1 389 ? 11.812 -4.111 -1.360 1.00 97.44 389 LEU A O 1
ATOM 3082 N N . GLU A 1 390 ? 10.831 -3.813 0.627 1.00 97.31 390 GLU A N 1
ATOM 3083 C CA . GLU A 1 390 ? 10.102 -5.087 0.585 1.00 97.31 390 GLU A CA 1
ATOM 3084 C C . GLU A 1 390 ? 9.104 -5.137 -0.572 1.00 97.31 390 GLU A C 1
ATOM 3086 O O . GLU A 1 390 ? 9.044 -6.154 -1.260 1.00 97.31 390 GLU A O 1
ATOM 3091 N N . VAL A 1 391 ? 8.386 -4.041 -0.848 1.00 98.31 391 VAL A N 1
ATOM 3092 C CA . VAL A 1 391 ? 7.508 -3.940 -2.029 1.00 98.31 391 VAL A CA 1
ATOM 3093 C C . VAL A 1 391 ? 8.316 -4.105 -3.315 1.00 98.31 391 VAL A C 1
ATOM 3095 O O . VAL A 1 391 ? 7.934 -4.866 -4.203 1.00 98.31 391 VAL A O 1
ATOM 3098 N N . MET A 1 392 ? 9.466 -3.437 -3.419 1.00 98.38 392 MET A N 1
ATOM 3099 C CA . MET A 1 392 ? 10.322 -3.568 -4.598 1.00 98.38 392 MET A CA 1
ATOM 3100 C C . MET A 1 392 ? 10.887 -4.984 -4.744 1.00 98.38 392 MET A C 1
ATOM 3102 O O . MET A 1 392 ? 10.863 -5.535 -5.838 1.00 98.38 392 MET A O 1
ATOM 3106 N N . LYS A 1 393 ? 11.343 -5.618 -3.658 1.00 97.88 393 LYS A N 1
ATOM 3107 C CA . LYS A 1 393 ? 11.785 -7.023 -3.656 1.00 97.88 393 LYS A CA 1
ATOM 3108 C C . LYS A 1 393 ? 10.640 -7.963 -4.026 1.00 97.88 393 LYS A C 1
ATOM 3110 O O . LYS A 1 393 ? 10.879 -8.986 -4.666 1.00 97.88 393 LYS A O 1
ATOM 3115 N N . PHE A 1 394 ? 9.405 -7.633 -3.646 1.00 98.12 394 PHE A N 1
ATOM 3116 C CA . PHE A 1 394 ? 8.210 -8.382 -4.020 1.00 98.12 394 PHE A CA 1
ATOM 3117 C C . PHE A 1 394 ? 8.026 -8.442 -5.541 1.00 98.12 394 PHE A C 1
ATOM 3119 O O . PHE A 1 394 ? 7.903 -9.534 -6.084 1.00 98.12 394 PHE A O 1
ATOM 3126 N N . PHE A 1 395 ? 8.103 -7.311 -6.242 1.00 98.12 395 PHE A N 1
ATOM 3127 C CA . PHE A 1 395 ? 7.810 -7.260 -7.681 1.00 98.12 395 PHE A CA 1
ATOM 3128 C C . PHE A 1 395 ? 9.035 -7.343 -8.610 1.00 98.12 395 PHE A C 1
ATOM 3130 O O . PHE A 1 395 ? 8.953 -7.901 -9.701 1.00 98.12 395 PHE A O 1
ATOM 3137 N N . CYS A 1 396 ? 10.183 -6.795 -8.217 1.00 97.94 396 CYS A N 1
ATOM 3138 C CA . CYS A 1 396 ? 11.331 -6.614 -9.116 1.00 97.94 396 CYS A CA 1
ATOM 3139 C C . CYS A 1 396 ? 12.353 -7.749 -9.081 1.00 97.94 396 CYS A C 1
ATOM 3141 O O . CYS A 1 396 ? 13.299 -7.714 -9.871 1.00 97.94 396 CYS A O 1
ATOM 3143 N N . LEU A 1 397 ? 12.219 -8.706 -8.161 1.00 97.25 397 LEU A N 1
ATOM 3144 C CA . LEU A 1 397 ? 13.123 -9.846 -8.027 1.00 97.25 397 LEU A CA 1
ATOM 3145 C C . LEU A 1 397 ? 12.347 -11.150 -8.220 1.00 97.25 397 LEU A C 1
ATOM 3147 O O . LEU A 1 397 ? 11.290 -11.347 -7.615 1.00 97.25 397 LEU A O 1
ATOM 3151 N N . ASP A 1 398 ? 12.905 -12.063 -9.015 1.00 96.06 398 ASP A N 1
ATOM 3152 C CA . ASP A 1 398 ? 12.373 -13.415 -9.185 1.00 96.06 398 ASP A CA 1
ATOM 3153 C C . ASP A 1 398 ? 12.723 -14.291 -7.975 1.00 96.06 398 ASP A C 1
ATOM 3155 O O . ASP A 1 398 ? 13.652 -15.110 -7.979 1.00 96.06 398 ASP A O 1
ATOM 3159 N N . LEU A 1 399 ? 11.962 -14.085 -6.902 1.00 95.50 399 LEU A N 1
ATOM 3160 C CA . LEU A 1 399 ? 12.015 -14.876 -5.674 1.00 95.50 399 LEU A CA 1
ATOM 3161 C C . LEU A 1 399 ? 10.857 -15.889 -5.606 1.00 95.50 399 LEU A C 1
ATOM 3163 O O . LEU A 1 399 ? 10.482 -16.319 -4.519 1.00 95.50 399 LEU A O 1
ATOM 3167 N N . GLY A 1 400 ? 10.292 -16.272 -6.759 1.00 95.88 400 GLY A N 1
ATOM 3168 C CA . GLY A 1 400 ? 9.173 -17.212 -6.870 1.00 95.88 400 GLY A CA 1
ATOM 3169 C C . GLY A 1 400 ? 7.793 -16.551 -6.985 1.00 95.88 400 GLY A C 1
ATOM 3170 O O . GLY A 1 400 ? 7.661 -15.329 -7.018 1.00 95.88 400 GLY A O 1
ATOM 3171 N N . CYS A 1 401 ? 6.755 -17.388 -7.066 1.00 97.38 401 CYS A N 1
ATOM 3172 C CA . CYS A 1 401 ? 5.358 -17.000 -7.295 1.00 97.38 401 CYS A CA 1
ATOM 3173 C C . CYS A 1 401 ? 4.867 -15.881 -6.352 1.00 97.38 401 CYS A C 1
ATOM 3175 O O . CYS A 1 401 ? 4.996 -16.003 -5.133 1.00 97.38 401 CYS A O 1
ATOM 3177 N N . TYR A 1 402 ? 4.231 -14.832 -6.893 1.00 97.44 402 TYR A N 1
ATOM 3178 C CA . TYR A 1 402 ? 3.695 -13.724 -6.086 1.00 97.44 402 TYR A CA 1
ATOM 3179 C C . TYR A 1 402 ? 2.639 -14.173 -5.073 1.00 97.44 402 TYR A C 1
ATOM 3181 O O . TYR A 1 402 ? 2.680 -13.723 -3.933 1.00 97.44 402 TYR A O 1
ATOM 3189 N N . HIS A 1 403 ? 1.744 -15.092 -5.443 1.00 97.12 403 HIS A N 1
ATOM 3190 C CA . HIS A 1 403 ? 0.706 -15.577 -4.529 1.00 97.12 403 HIS A CA 1
ATOM 3191 C C . HIS A 1 403 ? 1.281 -16.309 -3.319 1.00 97.12 403 HIS A C 1
ATOM 3193 O O . HIS A 1 403 ? 0.957 -15.960 -2.191 1.00 97.12 403 HIS A O 1
ATOM 3199 N N . LEU A 1 404 ? 2.207 -17.247 -3.546 1.00 96.06 404 LEU A N 1
ATOM 3200 C CA . LEU A 1 404 ? 2.886 -17.940 -2.447 1.00 96.06 404 LEU A CA 1
ATOM 3201 C C . LEU A 1 404 ? 3.613 -16.944 -1.546 1.00 96.06 404 LEU A C 1
ATOM 3203 O O . LEU A 1 404 ? 3.545 -17.032 -0.330 1.00 96.06 404 LEU A O 1
ATOM 3207 N N . ARG A 1 405 ? 4.299 -15.960 -2.128 1.00 96.81 405 ARG A N 1
ATOM 3208 C CA . ARG A 1 405 ? 5.018 -14.955 -1.337 1.00 96.81 405 ARG A CA 1
ATOM 3209 C C . ARG A 1 405 ? 4.072 -14.084 -0.515 1.00 96.81 405 ARG A C 1
ATOM 3211 O O . ARG A 1 405 ? 4.426 -13.725 0.602 1.00 96.81 405 ARG A O 1
ATOM 3218 N N . ALA A 1 406 ? 2.896 -13.755 -1.048 1.00 96.88 406 ALA A N 1
ATOM 3219 C CA . ALA A 1 406 ? 1.849 -13.040 -0.327 1.00 96.88 406 ALA A CA 1
ATOM 3220 C C . ALA A 1 406 ? 1.313 -13.869 0.850 1.00 96.88 406 ALA A C 1
ATOM 3222 O O . ALA A 1 406 ? 1.292 -13.371 1.969 1.00 96.88 406 ALA A O 1
ATOM 3223 N N . GLU A 1 407 ? 0.963 -15.137 0.619 1.00 95.25 407 GLU A N 1
ATOM 3224 C CA . GLU A 1 407 ? 0.495 -16.077 1.651 1.00 95.25 407 GLU A CA 1
ATOM 3225 C C . GLU A 1 407 ? 1.513 -16.214 2.787 1.00 95.25 407 GLU A C 1
ATOM 3227 O O . GLU A 1 407 ? 1.194 -16.005 3.957 1.00 95.25 407 GLU A O 1
ATOM 3232 N N . TYR A 1 408 ? 2.778 -16.469 2.441 1.00 94.62 408 TYR A N 1
ATOM 3233 C CA . TYR A 1 408 ? 3.856 -16.574 3.420 1.00 94.62 408 TYR A CA 1
ATOM 3234 C C . TYR A 1 408 ? 4.102 -15.253 4.159 1.00 94.62 408 TYR A C 1
ATOM 3236 O O . TYR A 1 408 ? 4.407 -15.278 5.350 1.00 94.62 408 TYR A O 1
ATOM 3244 N N . TYR A 1 409 ? 3.964 -14.100 3.494 1.00 95.44 409 TYR A N 1
ATOM 3245 C CA . TYR A 1 409 ? 4.077 -12.804 4.163 1.00 95.44 409 TYR A CA 1
ATOM 3246 C C . TYR A 1 409 ? 2.948 -12.588 5.172 1.00 95.44 409 TYR A C 1
ATOM 3248 O O . TYR A 1 409 ? 3.218 -12.137 6.280 1.00 95.44 409 TYR A O 1
ATOM 3256 N N . LEU A 1 410 ? 1.703 -12.911 4.814 1.00 93.56 410 LEU A N 1
ATOM 3257 C CA . LEU A 1 410 ? 0.551 -12.784 5.712 1.00 93.56 410 LEU A CA 1
ATOM 3258 C C . LEU A 1 410 ? 0.669 -13.719 6.918 1.00 93.56 410 LEU A C 1
ATOM 3260 O O . LEU A 1 410 ? 0.348 -13.319 8.033 1.00 93.56 410 LEU A O 1
ATOM 3264 N N . PHE A 1 411 ? 1.201 -14.923 6.704 1.00 92.88 411 PHE A N 1
ATOM 3265 C CA . PHE A 1 411 ? 1.417 -15.904 7.761 1.00 92.88 411 PHE A CA 1
ATOM 3266 C C . PHE A 1 411 ? 2.587 -15.546 8.694 1.00 92.88 411 PHE A C 1
ATOM 3268 O O . PHE A 1 411 ? 2.460 -15.624 9.914 1.00 92.88 411 PHE A O 1
ATOM 3275 N N . HIS A 1 412 ? 3.738 -15.145 8.144 1.00 92.00 412 HIS A N 1
ATOM 3276 C CA . HIS A 1 412 ? 4.957 -14.891 8.925 1.00 92.00 412 HIS A CA 1
ATOM 3277 C C . HIS A 1 412 ? 5.168 -13.427 9.329 1.00 92.00 412 HIS A C 1
ATOM 3279 O O . HIS A 1 412 ? 6.086 -13.140 10.095 1.00 92.00 412 HIS A O 1
ATOM 3285 N N . GLY A 1 413 ? 4.414 -12.486 8.758 1.00 92.25 413 GLY A N 1
ATOM 3286 C CA . GLY A 1 413 ? 4.609 -11.047 8.951 1.00 92.25 413 GLY A CA 1
ATOM 3287 C C . GLY A 1 413 ? 5.903 -10.488 8.337 1.00 92.25 413 GLY A C 1
ATOM 3288 O O . GLY A 1 413 ? 6.306 -9.368 8.662 1.00 92.25 413 GLY A O 1
ATOM 3289 N N . LYS A 1 414 ? 6.591 -11.256 7.484 1.00 94.06 414 LYS A N 1
ATOM 3290 C CA . LYS A 1 414 ? 7.829 -10.853 6.800 1.00 94.06 414 LYS A CA 1
ATOM 3291 C C . LYS A 1 414 ? 8.007 -11.604 5.489 1.00 94.06 414 LYS A C 1
ATOM 3293 O O . LYS A 1 414 ? 7.516 -12.718 5.323 1.00 94.06 414 LYS A O 1
ATOM 3298 N N . LEU A 1 415 ? 8.744 -11.001 4.559 1.00 93.25 415 LEU A N 1
ATOM 3299 C CA . LEU A 1 415 ? 9.015 -11.619 3.266 1.00 93.25 415 LEU A CA 1
ATOM 3300 C C . LEU A 1 415 ? 10.050 -12.735 3.442 1.00 93.25 415 LEU A C 1
ATOM 3302 O O . LEU A 1 415 ? 11.187 -12.473 3.830 1.00 93.25 415 LEU A O 1
ATOM 3306 N N . VAL A 1 416 ? 9.655 -13.971 3.147 1.00 91.44 416 VAL A N 1
ATOM 3307 C CA . VAL A 1 416 ? 10.533 -15.147 3.194 1.00 91.44 416 VAL A CA 1
ATOM 3308 C C . VAL A 1 416 ? 10.679 -15.771 1.803 1.00 91.44 416 VAL A C 1
ATOM 3310 O O . VAL A 1 416 ? 9.787 -15.607 0.964 1.00 91.44 416 VAL A O 1
ATOM 3313 N N . PRO A 1 417 ? 11.792 -16.471 1.522 1.00 87.56 417 PRO A N 1
ATOM 3314 C CA . PRO A 1 417 ? 11.932 -17.246 0.295 1.00 87.56 417 PRO A CA 1
ATOM 3315 C C . PRO A 1 417 ? 10.840 -18.317 0.186 1.00 87.56 417 PRO A C 1
ATOM 3317 O O . PRO A 1 417 ? 10.486 -18.951 1.179 1.00 87.56 417 PRO A O 1
ATOM 3320 N N . VAL A 1 418 ? 10.342 -18.551 -1.028 1.00 93.62 418 VAL A N 1
ATOM 3321 C CA . VAL A 1 418 ? 9.378 -19.623 -1.321 1.00 93.62 418 VAL A CA 1
ATOM 3322 C C . VAL A 1 418 ? 9.975 -20.631 -2.300 1.00 93.62 418 VAL A C 1
ATOM 3324 O O . VAL A 1 418 ? 10.882 -20.310 -3.071 1.00 93.62 418 VAL A O 1
ATOM 3327 N N . ASP A 1 419 ? 9.455 -21.860 -2.299 1.00 92.25 419 ASP A N 1
ATOM 3328 C CA . ASP A 1 419 ? 9.853 -22.872 -3.280 1.00 92.25 419 ASP A CA 1
ATOM 3329 C C . ASP A 1 419 ? 9.423 -22.443 -4.691 1.00 92.25 419 ASP A C 1
ATOM 3331 O O . ASP A 1 419 ? 8.237 -22.466 -5.027 1.00 92.25 419 ASP A O 1
ATOM 3335 N N . LYS A 1 420 ? 10.396 -22.092 -5.542 1.00 90.50 420 LYS A N 1
ATOM 3336 C CA . LYS A 1 420 ? 10.165 -21.640 -6.926 1.00 90.50 420 LYS A CA 1
ATOM 3337 C C . LYS A 1 420 ? 9.508 -22.703 -7.819 1.00 90.50 420 LYS A C 1
ATOM 3339 O O . LYS A 1 420 ? 9.039 -22.375 -8.910 1.00 90.50 420 LYS A O 1
ATOM 3344 N N . ARG A 1 421 ? 9.480 -23.972 -7.391 1.00 90.31 421 ARG A N 1
ATOM 3345 C CA . ARG A 1 421 ? 8.792 -25.059 -8.107 1.00 90.31 421 ARG A CA 1
ATOM 3346 C C . ARG A 1 421 ? 7.279 -24.984 -7.941 1.00 90.31 421 ARG A C 1
ATOM 3348 O O . ARG A 1 421 ? 6.564 -25.400 -8.848 1.00 90.31 421 ARG A O 1
ATOM 3355 N N . LYS A 1 422 ? 6.788 -24.438 -6.824 1.00 92.62 422 LYS A N 1
ATOM 3356 C CA . LYS A 1 422 ? 5.355 -24.230 -6.606 1.00 92.62 422 LYS A CA 1
ATOM 3357 C C . LYS A 1 422 ? 4.894 -22.994 -7.384 1.00 92.62 422 LYS A C 1
ATOM 3359 O O . LYS A 1 422 ? 5.532 -21.941 -7.351 1.00 92.62 422 LYS A O 1
ATOM 3364 N N . ARG A 1 423 ? 3.785 -23.124 -8.111 1.00 92.88 423 ARG A N 1
ATOM 3365 C CA . ARG A 1 423 ? 3.262 -22.095 -9.022 1.00 92.88 423 ARG A CA 1
ATOM 3366 C C . ARG A 1 423 ? 1.786 -21.828 -8.737 1.00 92.88 423 ARG A C 1
ATOM 3368 O O . ARG A 1 423 ? 1.161 -22.550 -7.974 1.00 92.88 423 ARG A O 1
ATOM 3375 N N . CYS A 1 424 ? 1.263 -20.746 -9.302 1.00 94.25 424 CYS A N 1
ATOM 3376 C CA . CYS A 1 424 ? -0.157 -20.382 -9.254 1.00 94.25 424 CYS A CA 1
ATOM 3377 C C . CYS A 1 424 ? -0.823 -20.538 -10.629 1.00 94.25 424 CYS A C 1
ATOM 3379 O O . CYS A 1 424 ? -1.639 -19.704 -11.000 1.00 94.25 424 CYS A O 1
ATOM 3381 N N . ASP A 1 425 ? -0.356 -21.489 -11.439 1.00 94.25 425 ASP A N 1
ATOM 3382 C CA . ASP A 1 425 ? -0.922 -21.795 -12.761 1.00 94.25 425 ASP A CA 1
ATOM 3383 C C . ASP A 1 425 ? -1.104 -20.577 -13.685 1.00 94.25 425 ASP A C 1
ATOM 3385 O O . ASP A 1 425 ? -2.077 -20.444 -14.415 1.00 94.25 425 ASP A O 1
ATOM 3389 N N . GLY A 1 426 ? -0.139 -19.651 -13.650 1.00 95.31 426 GLY A N 1
ATOM 3390 C CA . GLY A 1 426 ? -0.151 -18.448 -14.492 1.00 95.31 426 GLY A CA 1
ATOM 3391 C C . GLY A 1 426 ? -0.951 -17.265 -13.931 1.00 95.31 426 GLY A C 1
ATOM 3392 O O . GLY A 1 426 ? -1.013 -16.218 -14.567 1.00 95.31 426 GLY A O 1
ATOM 3393 N N . MET A 1 427 ? -1.484 -17.363 -12.709 1.00 96.75 427 MET A N 1
ATOM 3394 C CA . MET A 1 427 ? -2.190 -16.251 -12.047 1.00 96.75 427 MET A CA 1
ATOM 3395 C C . MET A 1 427 ? -1.284 -15.097 -11.580 1.00 96.75 427 MET A C 1
ATOM 3397 O O . MET A 1 427 ? -1.773 -14.100 -11.059 1.00 96.75 427 MET A O 1
ATOM 3401 N N . CYS A 1 428 ? 0.031 -15.165 -11.806 1.00 97.75 428 CYS A N 1
ATOM 3402 C CA . CYS A 1 428 ? 0.920 -14.024 -11.605 1.00 97.75 428 CYS A CA 1
ATOM 3403 C C . CYS A 1 428 ? 1.993 -13.908 -12.687 1.00 97.75 428 CYS A C 1
ATOM 3405 O O . CYS A 1 428 ? 2.394 -14.921 -13.266 1.00 97.75 428 CYS A O 1
ATOM 3407 N N . SER A 1 429 ? 2.519 -12.691 -12.877 1.00 97.44 429 SER A N 1
ATOM 3408 C CA . SER A 1 429 ? 3.511 -12.383 -13.922 1.00 97.44 429 SER A CA 1
ATOM 3409 C C . SER A 1 429 ? 4.776 -13.257 -13.896 1.00 97.44 429 SER A C 1
ATOM 3411 O O . SER A 1 429 ? 5.431 -13.429 -14.920 1.00 97.44 429 SER A O 1
ATOM 3413 N N . ILE A 1 430 ? 5.180 -13.798 -12.741 1.00 96.69 430 ILE A N 1
ATOM 3414 C CA . ILE A 1 430 ? 6.312 -14.742 -12.686 1.00 96.69 430 ILE A CA 1
ATOM 3415 C C . ILE A 1 430 ? 5.901 -16.101 -13.265 1.00 96.69 430 ILE A C 1
ATOM 3417 O O . ILE A 1 430 ? 6.629 -16.681 -14.068 1.00 96.69 430 ILE A O 1
ATOM 3421 N N . CYS A 1 431 ? 4.734 -16.616 -12.873 1.00 97.06 431 CYS A N 1
ATOM 3422 C CA . CYS A 1 431 ? 4.289 -17.949 -13.268 1.00 97.06 431 CYS A CA 1
ATOM 3423 C C . CYS A 1 431 ? 3.821 -18.031 -14.729 1.00 97.06 431 CYS A C 1
ATOM 3425 O O . CYS A 1 431 ? 3.966 -19.099 -15.318 1.00 97.06 431 CYS A O 1
ATOM 3427 N N . ASP A 1 432 ? 3.304 -16.944 -15.314 1.00 97.12 432 ASP A N 1
ATOM 3428 C CA . ASP A 1 432 ? 2.931 -16.877 -16.742 1.00 97.12 432 ASP A CA 1
ATOM 3429 C C . ASP A 1 432 ? 4.100 -16.462 -17.669 1.00 97.12 432 ASP A C 1
ATOM 3431 O O . ASP A 1 432 ? 3.966 -16.436 -18.896 1.00 97.12 432 ASP A O 1
ATOM 3435 N N . GLY A 1 433 ? 5.265 -16.143 -17.090 1.00 97.19 433 GLY A N 1
ATOM 3436 C CA . GLY A 1 433 ? 6.477 -15.737 -17.802 1.00 97.19 433 GLY A CA 1
ATOM 3437 C C . GLY A 1 433 ? 6.476 -14.295 -18.322 1.00 97.19 433 GLY A C 1
ATOM 3438 O O . GLY A 1 433 ? 7.450 -13.877 -18.956 1.00 97.19 433 GLY A O 1
ATOM 3439 N N . ASP A 1 434 ? 5.430 -13.508 -18.070 1.00 97.25 434 ASP A N 1
ATOM 3440 C CA . ASP A 1 434 ? 5.357 -12.096 -18.446 1.00 97.25 434 ASP A CA 1
ATOM 3441 C C . ASP A 1 434 ? 6.443 -11.251 -17.757 1.00 97.25 434 ASP A C 1
ATOM 3443 O O . ASP A 1 434 ? 7.047 -10.366 -18.372 1.00 97.25 434 ASP A O 1
ATOM 3447 N N . TRP A 1 435 ? 6.780 -11.589 -16.512 1.00 97.31 435 TRP A N 1
ATOM 3448 C CA . TRP A 1 435 ? 7.871 -10.972 -15.762 1.00 97.31 435 TRP A CA 1
ATOM 3449 C C . TRP A 1 435 ? 9.202 -11.124 -16.498 1.00 97.31 435 TRP A C 1
ATOM 3451 O O . TRP A 1 435 ? 9.881 -10.130 -16.732 1.00 97.31 435 TRP A O 1
ATOM 3461 N N . SER A 1 436 ? 9.550 -12.328 -16.964 1.00 96.62 436 SER A N 1
ATOM 3462 C CA . SER A 1 436 ? 10.815 -12.583 -17.674 1.00 96.62 436 SER A CA 1
ATOM 3463 C C . SER A 1 436 ? 10.891 -11.892 -19.041 1.00 96.62 436 SER A C 1
ATOM 3465 O O . SER A 1 436 ? 11.985 -11.620 -19.539 1.00 96.62 436 SER A O 1
ATOM 3467 N N . LYS A 1 437 ? 9.746 -11.572 -19.662 1.00 96.38 437 LYS A N 1
ATOM 3468 C CA . LYS A 1 437 ? 9.707 -10.760 -20.892 1.00 96.38 437 LYS A CA 1
ATOM 3469 C C . LYS A 1 437 ? 10.121 -9.311 -20.614 1.00 96.38 437 LYS A C 1
ATOM 3471 O O . LYS A 1 437 ? 10.755 -8.695 -21.472 1.00 96.38 437 LYS A O 1
ATOM 3476 N N . LYS A 1 438 ? 9.782 -8.785 -19.430 1.00 95.62 438 LYS A N 1
ATOM 3477 C CA . LYS A 1 438 ? 10.110 -7.423 -18.972 1.00 95.62 438 LYS A CA 1
ATOM 3478 C C . LYS A 1 438 ? 11.497 -7.335 -18.325 1.00 95.62 438 LYS A C 1
ATOM 3480 O O . LYS A 1 438 ? 12.290 -6.457 -18.655 1.00 95.62 438 LYS A O 1
ATOM 3485 N N . HIS A 1 439 ? 11.819 -8.287 -17.463 1.00 96.88 439 HIS A N 1
ATOM 3486 C CA . HIS A 1 439 ? 13.106 -8.439 -16.796 1.00 96.88 439 HIS A CA 1
ATOM 3487 C C . HIS A 1 439 ? 14.022 -9.318 -17.653 1.00 96.88 439 HIS A C 1
ATOM 3489 O O . HIS A 1 439 ? 14.235 -10.502 -17.391 1.00 96.88 439 HIS A O 1
ATOM 3495 N N . ARG A 1 440 ? 14.534 -8.726 -18.738 1.00 96.88 440 ARG A N 1
ATOM 3496 C CA . ARG A 1 440 ? 15.456 -9.399 -19.663 1.00 96.88 440 ARG A CA 1
ATOM 3497 C C . ARG A 1 440 ? 16.745 -9.796 -18.949 1.00 96.88 440 ARG A C 1
ATOM 3499 O O . ARG A 1 440 ? 17.232 -9.060 -18.095 1.00 96.88 440 ARG A O 1
ATOM 3506 N N . ARG A 1 441 ? 17.311 -10.939 -19.349 1.00 97.00 441 ARG A N 1
ATOM 3507 C CA . ARG A 1 441 ? 18.586 -11.410 -18.803 1.00 97.00 441 ARG A CA 1
ATOM 3508 C C . ARG A 1 441 ? 19.726 -10.454 -19.136 1.00 97.00 441 ARG A C 1
ATOM 3510 O O . ARG A 1 441 ? 19.781 -9.921 -20.244 1.00 97.00 441 ARG A O 1
ATOM 3517 N N . VAL A 1 442 ? 20.633 -10.275 -18.182 1.00 96.81 442 VAL A N 1
ATOM 3518 C CA . VAL A 1 442 ? 21.773 -9.360 -18.278 1.00 96.81 442 VAL A CA 1
ATOM 3519 C C . VAL A 1 442 ? 23.075 -10.016 -17.825 1.00 96.81 442 VAL A C 1
ATOM 3521 O O . VAL A 1 442 ? 23.106 -10.840 -16.915 1.00 96.81 442 VAL A O 1
ATOM 3524 N N . SER A 1 443 ? 24.192 -9.633 -18.436 1.00 96.44 443 SER A N 1
ATOM 3525 C CA . SER A 1 443 ? 25.520 -10.088 -18.037 1.00 96.44 443 SER A CA 1
ATOM 3526 C C . SER A 1 443 ? 25.965 -9.373 -16.761 1.00 96.44 443 SER A C 1
ATOM 3528 O O . SER A 1 443 ? 26.308 -8.188 -16.792 1.00 96.44 443 SER A O 1
ATOM 3530 N N . LYS A 1 444 ? 26.039 -10.116 -15.646 1.00 94.06 444 LYS A N 1
ATOM 3531 C CA . LYS A 1 444 ? 26.576 -9.623 -14.362 1.00 94.06 444 LYS A CA 1
ATOM 3532 C C . LYS A 1 444 ? 27.951 -8.975 -14.536 1.00 94.06 444 LYS A C 1
ATOM 3534 O O . LYS A 1 444 ? 28.181 -7.868 -14.057 1.00 94.06 444 LYS A O 1
ATOM 3539 N N . ARG A 1 445 ? 28.856 -9.643 -15.260 1.00 93.44 445 ARG A N 1
ATOM 3540 C CA . ARG A 1 445 ? 30.219 -9.147 -15.505 1.00 93.44 445 ARG A CA 1
ATOM 3541 C C . ARG A 1 445 ? 30.201 -7.783 -16.193 1.00 93.44 445 ARG A C 1
ATOM 3543 O O . ARG A 1 445 ? 30.910 -6.883 -15.764 1.00 93.44 445 ARG A O 1
ATOM 3550 N N . MET A 1 446 ? 29.384 -7.625 -17.235 1.00 94.94 446 MET A N 1
ATOM 3551 C CA . MET A 1 446 ? 29.312 -6.368 -17.987 1.00 94.94 446 MET A CA 1
ATOM 3552 C C . MET A 1 446 ? 28.614 -5.254 -17.203 1.00 94.94 446 MET A C 1
ATOM 3554 O O . MET A 1 446 ? 29.004 -4.101 -17.349 1.00 94.94 446 MET A O 1
ATOM 3558 N N . LEU A 1 447 ? 27.648 -5.576 -16.335 1.00 93.88 447 LEU A N 1
ATOM 3559 C CA . LEU A 1 447 ? 27.068 -4.600 -15.404 1.00 93.88 447 LEU A CA 1
ATOM 3560 C C . LEU A 1 447 ? 28.103 -4.060 -14.420 1.00 93.88 447 LEU A C 1
ATOM 3562 O O . LEU A 1 447 ? 28.195 -2.853 -14.235 1.00 93.88 447 LEU A O 1
ATOM 3566 N N . ILE A 1 448 ? 28.912 -4.943 -13.832 1.00 91.50 448 ILE A N 1
ATOM 3567 C CA . ILE A 1 448 ? 30.006 -4.539 -12.942 1.00 91.50 448 ILE A CA 1
ATOM 3568 C C . ILE A 1 448 ? 31.008 -3.667 -13.706 1.00 91.50 448 ILE A C 1
ATOM 3570 O O . ILE A 1 448 ? 31.387 -2.606 -13.220 1.00 91.50 448 ILE A O 1
ATOM 3574 N N . SER A 1 449 ? 31.395 -4.065 -14.923 1.00 91.69 449 SER A N 1
ATOM 3575 C CA . SER A 1 449 ? 32.277 -3.249 -15.766 1.00 91.69 449 SER A CA 1
ATOM 3576 C C . SER A 1 449 ? 31.694 -1.865 -16.062 1.00 91.69 449 SER A C 1
ATOM 3578 O O . SER A 1 449 ? 32.440 -0.892 -16.050 1.00 91.69 449 SER A O 1
ATOM 3580 N N . TRP A 1 450 ? 30.381 -1.759 -16.284 1.00 92.94 450 TRP A N 1
ATOM 3581 C CA . TRP A 1 450 ? 29.710 -0.474 -16.476 1.00 92.94 450 TRP A CA 1
ATOM 3582 C C . TRP A 1 450 ? 29.766 0.392 -15.215 1.00 92.94 450 TRP A C 1
ATOM 3584 O O . TRP A 1 450 ? 30.169 1.550 -15.306 1.00 92.94 450 TRP A O 1
ATOM 3594 N N . PHE A 1 451 ? 29.464 -0.166 -14.038 1.00 92.44 451 PHE A N 1
ATOM 3595 C CA . PHE A 1 451 ? 29.557 0.559 -12.763 1.00 92.44 451 PHE A CA 1
ATOM 3596 C C . PHE A 1 451 ? 30.971 1.062 -12.441 1.00 92.44 451 PHE A C 1
ATOM 3598 O O . PHE A 1 451 ? 31.118 2.090 -11.788 1.00 92.44 451 PHE A O 1
ATOM 3605 N N . LEU A 1 452 ? 32.007 0.344 -12.885 1.00 90.06 452 LEU A N 1
ATOM 3606 C CA . LEU A 1 452 ? 33.412 0.727 -12.700 1.00 90.06 452 LEU A CA 1
ATOM 3607 C C . LEU A 1 452 ? 33.936 1.674 -13.790 1.00 90.06 452 LEU A C 1
ATOM 3609 O O . LEU A 1 452 ? 35.047 2.189 -13.673 1.00 90.06 452 LEU A O 1
ATOM 3613 N N . SER A 1 453 ? 33.170 1.884 -14.859 1.00 89.88 453 SER A N 1
ATOM 3614 C CA . SER A 1 453 ? 33.561 2.762 -15.959 1.00 89.88 453 SER A CA 1
ATOM 3615 C C . SER A 1 453 ? 33.325 4.237 -15.625 1.00 89.88 453 SER A C 1
ATOM 3617 O O . SER A 1 453 ? 32.513 4.584 -14.770 1.00 89.88 453 SER A O 1
ATOM 3619 N N . SER A 1 454 ? 33.967 5.132 -16.377 1.00 90.62 454 SER A N 1
ATOM 3620 C CA . SER A 1 454 ? 33.721 6.579 -16.298 1.00 90.62 454 SER A CA 1
ATOM 3621 C C . SER A 1 454 ? 32.342 7.006 -16.835 1.00 90.62 454 SER A C 1
ATOM 3623 O O . SER A 1 454 ? 31.994 8.191 -16.788 1.00 90.62 454 SER A O 1
ATOM 3625 N N . ASP A 1 455 ? 31.543 6.071 -17.358 1.00 89.00 455 ASP A N 1
ATOM 3626 C CA . ASP A 1 455 ? 30.181 6.328 -17.835 1.00 89.00 455 ASP A CA 1
ATOM 3627 C C . ASP A 1 455 ? 29.137 6.254 -16.726 1.00 89.00 455 ASP A C 1
ATOM 3629 O O . ASP A 1 455 ? 28.077 6.867 -16.854 1.00 89.00 455 ASP A O 1
ATOM 3633 N N . PHE A 1 456 ? 29.441 5.563 -15.626 1.00 90.81 456 PHE A N 1
ATOM 3634 C CA . PHE A 1 456 ? 28.605 5.571 -14.436 1.00 90.81 456 PHE A CA 1
ATOM 3635 C C . PHE A 1 456 ? 29.105 6.643 -13.465 1.00 90.81 456 PHE A C 1
ATOM 3637 O O . PHE A 1 456 ? 30.044 6.439 -12.698 1.00 90.81 456 PHE A O 1
ATOM 3644 N N . THR A 1 457 ? 28.506 7.833 -13.529 1.00 90.88 457 THR A N 1
ATOM 3645 C CA . THR A 1 457 ? 28.924 8.974 -12.702 1.00 90.88 457 THR A CA 1
ATOM 3646 C C . THR A 1 457 ? 28.008 9.136 -11.494 1.00 90.88 457 THR A C 1
ATOM 3648 O O . THR A 1 457 ? 26.812 9.376 -11.643 1.00 90.88 457 THR A O 1
ATOM 3651 N N . GLU A 1 458 ? 28.576 9.039 -10.293 1.00 89.69 458 GLU A N 1
ATOM 3652 C CA . GLU A 1 458 ? 27.856 9.227 -9.031 1.00 89.69 458 GLU A CA 1
ATOM 3653 C C . GLU A 1 458 ? 28.059 10.637 -8.455 1.00 89.69 458 GLU A C 1
ATOM 3655 O O . GLU A 1 458 ? 29.170 11.165 -8.541 1.00 89.69 458 GLU A O 1
ATOM 3660 N N . PRO A 1 459 ? 27.052 11.222 -7.782 1.00 93.81 459 PRO A N 1
ATOM 3661 C CA . PRO A 1 459 ? 25.676 10.736 -7.658 1.00 93.81 459 PRO A CA 1
ATOM 3662 C C . PRO A 1 459 ? 24.893 10.822 -8.973 1.00 93.81 459 PRO A C 1
ATOM 3664 O O . PRO A 1 459 ? 25.034 11.781 -9.731 1.00 93.81 459 PRO A O 1
ATOM 3667 N N . VAL A 1 460 ? 23.990 9.865 -9.202 1.00 94.19 460 VAL A N 1
ATOM 3668 C CA . VAL A 1 460 ? 23.039 9.953 -10.320 1.00 94.19 460 VAL A CA 1
ATOM 3669 C C . VAL A 1 460 ? 21.802 10.732 -9.880 1.00 94.19 460 VAL A C 1
ATOM 3671 O O . VAL A 1 460 ? 21.223 10.448 -8.832 1.00 94.19 460 VAL A O 1
ATOM 3674 N N . LYS A 1 461 ? 21.352 11.697 -10.688 1.00 93.94 461 LYS A N 1
ATOM 3675 C CA . LYS A 1 461 ? 20.106 12.436 -10.421 1.00 93.94 461 LYS A CA 1
ATOM 3676 C C . LYS A 1 461 ? 18.883 11.513 -10.476 1.00 93.94 461 LYS A C 1
ATOM 3678 O O . LYS A 1 461 ? 18.873 10.539 -11.229 1.00 93.94 461 LYS A O 1
ATOM 3683 N N . ALA A 1 462 ? 17.842 11.860 -9.718 1.00 88.19 462 ALA A N 1
ATOM 3684 C CA . ALA A 1 462 ? 16.591 11.107 -9.595 1.00 88.19 462 ALA A CA 1
ATOM 3685 C C . ALA A 1 462 ? 16.005 10.616 -10.938 1.00 88.19 462 ALA A C 1
ATO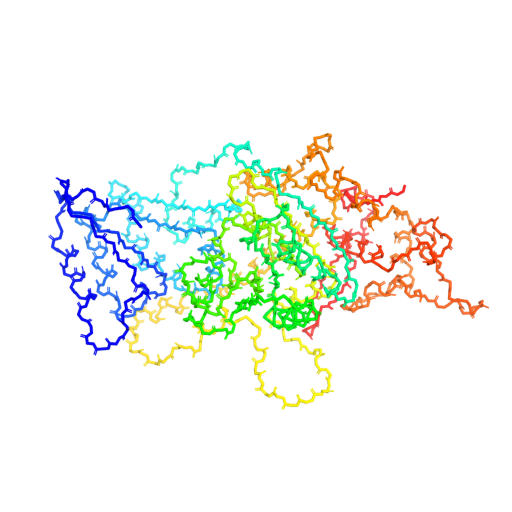M 3687 O O . ALA A 1 462 ? 15.628 9.453 -11.059 1.00 88.19 462 ALA A O 1
ATOM 3688 N N . ASP A 1 463 ? 15.969 11.489 -11.943 1.00 86.94 463 ASP A N 1
ATOM 3689 C CA . ASP A 1 463 ? 15.432 11.275 -13.292 1.00 86.94 463 ASP A CA 1
ATOM 3690 C C . ASP A 1 463 ? 16.457 10.718 -14.297 1.00 86.94 463 ASP A C 1
ATOM 3692 O O . ASP A 1 463 ? 16.091 10.260 -15.379 1.00 86.94 463 ASP A O 1
ATOM 3696 N N . GLY A 1 464 ? 17.740 10.727 -13.938 1.00 91.19 464 GLY A N 1
ATOM 3697 C CA . GLY A 1 464 ? 18.838 10.366 -14.829 1.00 91.19 464 GLY A CA 1
ATOM 3698 C C . GLY A 1 464 ? 19.194 8.882 -14.845 1.00 91.19 464 GLY A C 1
ATOM 3699 O O . GLY A 1 464 ? 19.934 8.466 -15.730 1.00 91.19 464 GLY A O 1
ATOM 3700 N N . LEU A 1 465 ? 18.699 8.071 -13.902 1.00 93.06 465 LEU A N 1
ATOM 3701 C CA . LEU A 1 465 ? 19.204 6.704 -13.711 1.00 93.06 465 LEU A CA 1
ATOM 3702 C C . LEU A 1 465 ? 18.955 5.785 -14.914 1.00 93.06 465 LEU A C 1
ATOM 3704 O O . LEU A 1 465 ? 19.891 5.189 -15.442 1.00 93.06 465 LEU A O 1
ATOM 3708 N N . THR A 1 466 ? 17.710 5.703 -15.388 1.00 94.50 466 THR A N 1
ATOM 3709 C CA . THR A 1 466 ? 17.373 4.919 -16.590 1.00 94.50 466 THR A CA 1
ATOM 3710 C C . THR A 1 466 ? 18.078 5.482 -17.823 1.00 94.50 466 THR A C 1
ATOM 3712 O O . THR A 1 466 ? 18.595 4.733 -18.651 1.00 94.50 466 THR A O 1
ATOM 3715 N N . ASP A 1 467 ? 18.120 6.810 -17.938 1.00 93.06 467 ASP A N 1
ATOM 3716 C CA . ASP A 1 467 ? 18.698 7.512 -19.082 1.00 93.06 467 ASP A CA 1
ATOM 3717 C C . ASP A 1 467 ? 20.219 7.362 -19.170 1.00 93.06 467 ASP A C 1
ATOM 3719 O O . ASP A 1 467 ? 20.747 7.353 -20.277 1.00 93.06 467 ASP A O 1
ATOM 3723 N N . MET A 1 468 ? 20.912 7.178 -18.045 1.00 92.12 468 MET A N 1
ATOM 3724 C CA . MET A 1 468 ? 22.359 6.965 -18.007 1.00 92.12 468 MET A CA 1
ATOM 3725 C C . MET A 1 468 ? 22.773 5.733 -18.812 1.00 92.12 468 MET A C 1
ATOM 3727 O O . MET A 1 468 ? 23.718 5.796 -19.593 1.00 92.12 468 MET A O 1
ATOM 3731 N N . LEU A 1 469 ? 22.034 4.629 -18.666 1.00 92.75 469 LEU A N 1
ATOM 3732 C CA . LEU A 1 469 ? 22.272 3.426 -19.461 1.00 92.75 469 LEU A CA 1
ATOM 3733 C C . LEU A 1 469 ? 21.573 3.495 -20.825 1.00 92.75 469 LEU A C 1
ATOM 3735 O O . LEU A 1 469 ? 22.124 3.040 -21.824 1.00 92.75 469 LEU A O 1
ATOM 3739 N N . TRP A 1 470 ? 20.359 4.055 -20.884 1.00 93.12 470 TRP A N 1
ATOM 3740 C CA . TRP A 1 470 ? 19.569 4.080 -22.114 1.00 93.12 470 TRP A CA 1
ATOM 3741 C C . TRP A 1 470 ? 20.145 5.018 -23.173 1.00 93.12 470 TRP A C 1
ATOM 3743 O O . TRP A 1 470 ? 20.264 4.616 -24.320 1.00 93.12 470 TRP A O 1
ATOM 3753 N N . LYS A 1 471 ? 20.500 6.264 -22.847 1.00 87.31 471 LYS A N 1
ATOM 3754 C CA . LYS A 1 471 ? 21.000 7.218 -23.853 1.00 87.31 471 LYS A CA 1
ATOM 3755 C C . LYS A 1 471 ? 22.419 6.869 -24.308 1.00 87.31 471 LYS A C 1
ATOM 3757 O O . LYS A 1 471 ? 22.700 7.033 -25.490 1.00 87.31 471 LYS A O 1
ATOM 3762 N N . GLY A 1 472 ? 23.244 6.300 -23.424 1.00 69.44 472 GLY A N 1
ATOM 3763 C CA . GLY A 1 472 ? 24.663 6.049 -23.690 1.00 69.44 472 GLY A CA 1
ATOM 3764 C C . GLY A 1 472 ? 25.455 7.353 -23.857 1.00 69.44 472 GLY A C 1
ATOM 3765 O O . GLY A 1 472 ? 24.877 8.436 -23.974 1.00 69.44 472 GLY A O 1
ATOM 3766 N N . LYS A 1 473 ? 26.789 7.276 -23.856 1.00 66.94 473 LYS A N 1
ATOM 3767 C CA . LYS A 1 473 ? 27.621 8.376 -24.366 1.00 66.94 473 LYS A CA 1
ATOM 3768 C C . LYS A 1 473 ? 27.841 8.171 -25.863 1.00 66.94 473 LYS A C 1
ATOM 3770 O O . LYS A 1 473 ? 27.949 7.039 -26.324 1.00 66.94 473 LYS A O 1
ATOM 3775 N N . LYS A 1 474 ? 27.908 9.270 -26.617 1.00 60.06 474 LYS A N 1
ATOM 3776 C CA . LYS A 1 474 ? 28.386 9.229 -28.003 1.00 60.06 474 LYS A CA 1
ATOM 3777 C C . LYS A 1 474 ? 29.858 8.834 -27.988 1.00 60.06 474 LYS A C 1
ATOM 3779 O O . LYS A 1 474 ? 30.612 9.407 -27.202 1.00 60.06 474 LYS A O 1
ATOM 3784 N N . ASP A 1 475 ? 30.243 7.887 -28.837 1.00 56.03 475 ASP A N 1
ATOM 3785 C CA . ASP A 1 475 ? 31.654 7.593 -29.077 1.00 56.03 475 ASP A CA 1
ATOM 3786 C C . ASP A 1 475 ? 32.302 8.847 -29.705 1.00 56.03 475 ASP A C 1
ATOM 3788 O O . ASP A 1 475 ? 31.862 9.268 -30.785 1.00 56.03 475 ASP A O 1
ATOM 3792 N N . PRO A 1 476 ? 33.297 9.474 -29.046 1.00 55.66 476 PRO A N 1
ATOM 3793 C CA . PRO A 1 476 ? 33.977 10.650 -29.577 1.00 55.66 476 PRO A CA 1
ATOM 3794 C C . PRO A 1 476 ? 34.697 10.387 -30.906 1.00 55.66 476 PRO A C 1
ATOM 3796 O O . PRO A 1 476 ? 34.832 11.313 -31.702 1.00 55.66 476 PRO A O 1
ATOM 3799 N N . GLU A 1 477 ? 35.151 9.155 -31.157 1.00 60.25 477 GLU A N 1
ATOM 3800 C CA . GLU A 1 477 ? 35.943 8.800 -32.340 1.00 60.25 477 GLU A CA 1
ATOM 3801 C C . GLU A 1 477 ? 35.068 8.384 -33.526 1.00 60.25 477 GLU A C 1
ATOM 3803 O O . GLU A 1 477 ? 35.403 8.672 -34.675 1.00 60.25 477 GLU A O 1
ATOM 3808 N N . GLN A 1 478 ? 33.922 7.745 -33.272 1.00 60.31 478 GLN A N 1
ATOM 3809 C CA . GLN A 1 478 ? 33.066 7.210 -34.342 1.00 60.31 478 GLN A CA 1
ATOM 3810 C C . GLN A 1 478 ? 31.813 8.044 -34.628 1.00 60.31 478 GLN A C 1
ATOM 3812 O O . GLN A 1 478 ? 31.108 7.763 -35.601 1.00 60.31 478 GLN A O 1
ATOM 3817 N N . ASN A 1 479 ? 31.514 9.060 -33.805 1.00 56.59 479 ASN A N 1
ATOM 3818 C CA . ASN A 1 479 ? 30.331 9.929 -33.908 1.00 56.59 479 ASN A CA 1
ATOM 3819 C C . ASN A 1 479 ? 29.000 9.156 -34.070 1.00 56.59 479 ASN A C 1
ATOM 3821 O O . ASN A 1 479 ? 28.011 9.671 -34.596 1.00 56.59 479 ASN A O 1
ATOM 3825 N N . ARG A 1 480 ? 28.972 7.894 -33.630 1.00 61.34 480 ARG A N 1
ATOM 3826 C CA . ARG A 1 480 ? 27.780 7.050 -33.575 1.00 61.34 480 ARG A CA 1
ATOM 3827 C C . ARG A 1 480 ? 27.310 7.004 -32.128 1.00 61.34 480 ARG A C 1
ATOM 3829 O O . ARG A 1 480 ? 28.111 6.901 -31.199 1.00 61.34 480 ARG A O 1
ATOM 3836 N N . GLU A 1 481 ? 25.997 7.108 -31.935 1.00 62.03 481 GLU A N 1
ATOM 3837 C CA . GLU A 1 481 ? 25.363 6.751 -30.665 1.00 62.03 481 GLU A CA 1
ATOM 3838 C C . GLU A 1 481 ? 25.545 5.248 -30.473 1.00 62.03 481 GLU A C 1
ATOM 3840 O O . GLU A 1 481 ? 24.733 4.441 -30.927 1.00 62.03 481 GLU A O 1
ATOM 3845 N N . GLU A 1 482 ? 26.669 4.851 -29.885 1.00 60.66 482 GLU A N 1
ATOM 3846 C CA . GLU A 1 482 ? 26.894 3.450 -29.607 1.00 60.66 482 GLU A CA 1
ATOM 3847 C C . GLU A 1 482 ? 26.072 3.046 -28.387 1.00 60.66 482 GLU A C 1
ATOM 3849 O O . GLU A 1 482 ? 26.311 3.463 -27.254 1.00 60.66 482 GLU A O 1
ATOM 3854 N N . ASP A 1 483 ? 25.134 2.132 -28.621 1.00 82.44 483 ASP A N 1
ATOM 3855 C CA . ASP A 1 483 ? 24.462 1.323 -27.605 1.00 82.44 483 ASP A CA 1
ATOM 3856 C C . ASP A 1 483 ? 25.449 0.348 -26.925 1.00 82.44 483 ASP A C 1
ATOM 3858 O O . ASP A 1 483 ? 25.105 -0.803 -26.656 1.00 82.44 483 ASP A O 1
ATOM 3862 N N . PHE A 1 484 ? 26.698 0.769 -26.684 1.00 88.56 484 PHE A N 1
ATOM 3863 C CA . PHE A 1 484 ? 27.815 -0.078 -26.274 1.00 88.56 484 PHE A CA 1
ATOM 3864 C C . PHE A 1 484 ? 27.468 -0.874 -25.018 1.00 88.56 484 PHE A C 1
ATOM 3866 O O . PHE A 1 484 ? 27.460 -2.109 -25.038 1.00 88.56 484 PHE A O 1
ATOM 3873 N N . TRP A 1 485 ? 27.094 -0.176 -23.942 1.00 92.12 485 TRP A N 1
ATOM 3874 C CA . TRP A 1 485 ? 26.731 -0.824 -22.685 1.00 92.12 485 TRP A CA 1
ATOM 3875 C C . TRP A 1 485 ? 25.449 -1.638 -22.803 1.00 92.12 485 TRP A C 1
ATOM 3877 O O . TRP A 1 485 ? 25.406 -2.745 -22.279 1.00 92.12 485 TRP A O 1
ATOM 3887 N N . ILE A 1 486 ? 24.445 -1.172 -23.551 1.00 93.75 486 ILE A N 1
ATOM 3888 C CA . ILE A 1 486 ? 23.220 -1.945 -23.810 1.00 93.75 486 ILE A CA 1
ATOM 3889 C C . ILE A 1 486 ? 23.554 -3.278 -24.488 1.00 93.75 486 ILE A C 1
ATOM 3891 O O . ILE A 1 486 ? 23.110 -4.330 -24.030 1.00 93.75 486 ILE A O 1
ATOM 3895 N N . LYS A 1 487 ? 24.391 -3.261 -25.528 1.00 92.75 487 LYS A N 1
ATOM 3896 C CA . LYS A 1 487 ? 24.826 -4.461 -26.245 1.00 92.75 487 LYS A CA 1
ATOM 3897 C C . LYS A 1 487 ? 25.623 -5.399 -25.349 1.00 92.75 487 LYS A C 1
ATOM 3899 O O . LYS A 1 487 ? 25.385 -6.602 -25.373 1.00 92.75 487 LYS A O 1
ATOM 3904 N N . LYS A 1 488 ? 26.551 -4.874 -24.546 1.00 93.50 488 LYS A N 1
ATOM 3905 C CA . LYS A 1 488 ? 27.375 -5.684 -23.634 1.00 93.50 488 LYS A CA 1
ATOM 3906 C C . LYS A 1 488 ? 26.551 -6.283 -22.493 1.00 93.50 488 LYS A C 1
ATOM 3908 O O . LYS A 1 488 ? 26.700 -7.462 -22.195 1.00 93.50 488 LYS A O 1
ATOM 3913 N N . ILE A 1 489 ? 25.677 -5.493 -21.877 1.00 95.50 489 ILE A N 1
ATOM 3914 C CA . ILE A 1 489 ? 24.863 -5.903 -20.729 1.00 95.50 489 ILE A CA 1
ATOM 3915 C C . ILE A 1 489 ? 23.772 -6.881 -21.159 1.00 95.50 489 ILE A C 1
ATOM 3917 O O . ILE A 1 489 ? 23.645 -7.929 -20.540 1.00 95.50 489 ILE A O 1
ATOM 3921 N N . TYR A 1 490 ? 23.012 -6.590 -22.215 1.00 95.81 490 TYR A N 1
ATOM 3922 C CA . TYR A 1 490 ? 21.883 -7.433 -22.630 1.00 95.81 490 TYR A CA 1
ATOM 3923 C C . TYR A 1 490 ? 22.253 -8.497 -23.670 1.00 95.81 490 TYR A C 1
ATOM 3925 O O . TYR A 1 490 ? 21.442 -9.374 -23.954 1.00 95.81 490 TYR A O 1
ATOM 3933 N N . GLY A 1 491 ? 23.442 -8.424 -24.277 1.00 94.06 491 GLY A N 1
ATOM 3934 C CA . GLY A 1 491 ? 23.833 -9.327 -25.363 1.00 94.06 491 GLY A CA 1
ATOM 3935 C C . GLY A 1 491 ? 23.027 -9.125 -26.653 1.00 94.06 491 GLY A C 1
ATOM 3936 O O . GLY A 1 491 ? 22.925 -10.047 -27.456 1.00 94.06 491 GLY A O 1
ATOM 3937 N N . VAL A 1 492 ? 22.428 -7.944 -26.854 1.00 92.44 492 VAL A N 1
ATOM 3938 C CA . VAL A 1 492 ? 21.555 -7.641 -28.003 1.00 92.44 492 VAL A CA 1
ATOM 3939 C C . VAL A 1 492 ? 22.210 -6.681 -28.995 1.00 92.44 492 VAL A C 1
ATOM 3941 O O . VAL A 1 492 ? 23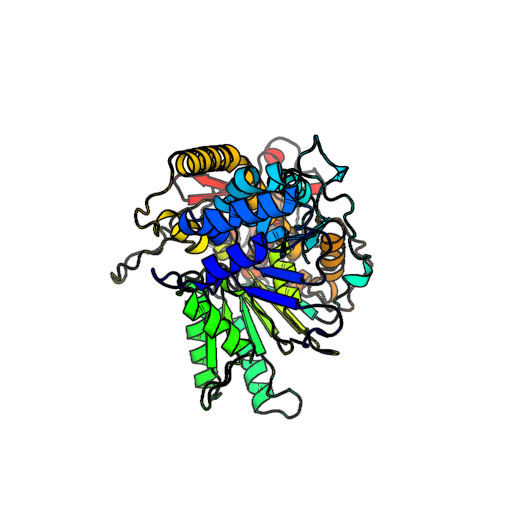.020 -5.836 -28.622 1.00 92.44 492 VAL A O 1
ATOM 3944 N N . ASN A 1 493 ? 21.829 -6.756 -30.271 1.00 85.81 493 ASN A N 1
ATOM 3945 C CA . ASN A 1 493 ? 22.372 -5.902 -31.333 1.00 85.81 493 ASN A CA 1
ATOM 3946 C C . ASN A 1 493 ? 21.693 -4.515 -31.380 1.00 85.81 493 ASN A C 1
ATOM 3948 O O . ASN A 1 493 ? 21.115 -4.125 -32.393 1.00 85.81 493 ASN A O 1
ATOM 3952 N N . GLY A 1 494 ? 21.780 -3.773 -30.272 1.00 80.31 494 GLY A N 1
ATOM 3953 C CA . GLY A 1 494 ? 21.300 -2.392 -30.136 1.00 80.31 494 GLY A CA 1
ATOM 3954 C C . GLY A 1 494 ? 19.861 -2.242 -29.623 1.00 80.31 494 GLY A C 1
ATOM 3955 O O . GLY A 1 494 ? 19.167 -3.215 -29.316 1.00 80.31 494 GLY A O 1
ATOM 3956 N N . LYS A 1 495 ? 19.398 -0.990 -29.531 1.00 85.25 495 LYS A N 1
ATOM 3957 C CA . LYS A 1 495 ? 18.088 -0.594 -28.978 1.00 85.25 495 LYS A CA 1
ATOM 3958 C C . LYS A 1 495 ? 16.878 -1.102 -29.753 1.00 85.25 495 LYS A C 1
ATOM 3960 O O . LYS A 1 495 ? 15.803 -1.200 -29.182 1.00 85.25 495 LYS A O 1
ATOM 3965 N N . ARG A 1 496 ? 17.004 -1.459 -31.036 1.00 86.94 496 ARG A N 1
ATOM 3966 C CA . ARG A 1 496 ? 15.848 -1.909 -31.844 1.00 86.94 496 ARG A CA 1
ATOM 3967 C C . ARG A 1 496 ? 15.163 -3.154 -31.273 1.00 86.94 496 ARG A C 1
ATOM 3969 O O . ARG A 1 496 ? 13.968 -3.332 -31.461 1.00 86.94 496 ARG A O 1
ATOM 3976 N N . SER A 1 497 ? 15.911 -3.995 -30.561 1.00 89.25 497 SER A N 1
ATOM 3977 C CA . SER A 1 497 ? 15.399 -5.190 -29.880 1.00 89.25 497 SER A CA 1
ATOM 3978 C C . SER A 1 497 ? 15.040 -4.963 -28.407 1.00 89.25 497 SER A C 1
ATOM 3980 O O . SER A 1 497 ? 14.653 -5.910 -27.722 1.00 89.25 497 SER A O 1
ATOM 3982 N N . LEU A 1 498 ? 15.197 -3.742 -27.890 1.00 94.06 498 LEU A N 1
ATOM 3983 C CA . LEU A 1 498 ? 15.042 -3.435 -26.474 1.00 94.06 498 LEU A CA 1
ATOM 3984 C C . LEU A 1 498 ? 14.202 -2.172 -26.283 1.00 94.06 498 LEU A C 1
ATOM 3986 O O . LEU A 1 498 ? 14.595 -1.084 -26.661 1.00 94.06 498 LEU A O 1
ATOM 3990 N N . ASN A 1 499 ? 13.073 -2.289 -25.599 1.00 94.69 499 ASN A N 1
ATOM 3991 C CA . ASN A 1 499 ? 12.323 -1.127 -25.130 1.00 94.69 499 ASN A CA 1
ATOM 3992 C C . ASN A 1 499 ? 12.973 -0.486 -23.894 1.00 94.69 499 ASN A C 1
ATOM 3994 O O . ASN A 1 499 ? 13.551 -1.190 -23.061 1.00 94.69 499 ASN A O 1
ATOM 3998 N N . LYS A 1 500 ? 12.788 0.831 -23.720 1.00 95.00 500 LYS A N 1
ATOM 3999 C CA . LYS A 1 500 ? 13.291 1.591 -22.559 1.00 95.00 500 LYS A CA 1
ATOM 4000 C C . LYS A 1 500 ? 12.841 1.000 -21.217 1.00 95.00 500 LYS A C 1
ATOM 4002 O O . LYS A 1 500 ? 13.619 0.989 -20.266 1.00 95.00 500 LYS A O 1
ATOM 4007 N N . TYR A 1 501 ? 11.631 0.437 -21.150 1.00 95.50 501 TYR A N 1
ATOM 4008 C CA . TYR A 1 501 ? 11.128 -0.167 -19.915 1.00 95.50 501 TYR A CA 1
ATOM 4009 C C . TYR A 1 501 ? 11.949 -1.376 -19.460 1.00 95.50 501 TYR A C 1
ATOM 4011 O O . TYR A 1 501 ? 11.971 -1.636 -18.265 1.00 95.50 501 TYR A O 1
ATOM 4019 N N . HIS A 1 502 ? 12.659 -2.094 -20.344 1.00 96.94 502 HIS A N 1
ATOM 4020 C CA . HIS A 1 502 ? 13.539 -3.186 -19.908 1.00 96.94 502 HIS A CA 1
ATOM 4021 C C . HIS A 1 502 ? 14.714 -2.641 -19.082 1.00 96.94 502 HIS A C 1
ATOM 4023 O O . HIS A 1 502 ? 15.057 -3.203 -18.045 1.00 96.94 502 HIS A O 1
ATOM 4029 N N . VAL A 1 503 ? 15.289 -1.507 -19.508 1.00 96.81 503 VAL A N 1
ATOM 4030 C CA . VAL A 1 503 ? 16.335 -0.804 -18.748 1.00 96.81 503 VAL A CA 1
ATOM 4031 C C . VAL A 1 503 ? 15.784 -0.303 -17.425 1.00 96.81 503 VAL A C 1
ATOM 4033 O O . VAL A 1 503 ? 16.442 -0.426 -16.398 1.00 96.81 503 VAL A O 1
ATOM 4036 N N . GLU A 1 504 ? 14.560 0.210 -17.424 1.00 96.69 504 GLU A N 1
ATOM 4037 C CA . GLU A 1 504 ? 13.924 0.658 -16.193 1.00 96.69 504 GLU A CA 1
ATOM 4038 C C . GLU A 1 504 ? 13.619 -0.494 -15.221 1.00 96.69 504 GLU A C 1
ATOM 4040 O O . GLU A 1 504 ? 13.875 -0.353 -14.027 1.00 96.69 504 GLU A O 1
ATOM 4045 N N . CYS A 1 505 ? 13.170 -1.651 -15.722 1.00 97.69 505 CYS A N 1
ATOM 4046 C CA . CYS A 1 505 ? 13.014 -2.878 -14.933 1.00 97.69 505 CYS A CA 1
ATOM 4047 C C . CYS A 1 505 ? 14.343 -3.278 -14.285 1.00 97.69 505 CYS A C 1
ATOM 4049 O O . CYS A 1 505 ? 14.381 -3.548 -13.088 1.00 97.69 505 CYS A O 1
ATOM 4051 N N . LEU A 1 506 ? 15.442 -3.252 -15.049 1.00 97.75 506 LEU A N 1
ATOM 4052 C CA . LEU A 1 506 ? 16.779 -3.518 -14.521 1.00 97.75 506 LEU A CA 1
ATOM 4053 C C . LEU A 1 506 ? 17.151 -2.541 -13.396 1.00 97.75 506 LEU A C 1
ATOM 4055 O O . LEU A 1 506 ? 17.598 -2.988 -12.344 1.00 97.75 506 LEU A O 1
ATOM 4059 N N . MET A 1 507 ? 16.946 -1.230 -13.575 1.00 97.75 507 MET A N 1
ATOM 4060 C CA . MET A 1 507 ? 17.256 -0.244 -12.526 1.00 97.75 507 MET A CA 1
ATOM 4061 C C . MET A 1 507 ? 16.442 -0.491 -11.256 1.00 97.75 507 MET A C 1
ATOM 4063 O O . MET A 1 507 ? 16.985 -0.442 -10.155 1.00 97.75 507 MET A O 1
ATOM 4067 N N . GLN A 1 508 ? 15.157 -0.817 -11.395 1.00 97.94 508 GLN A N 1
ATOM 4068 C CA . GLN A 1 508 ? 14.312 -1.158 -10.254 1.00 97.94 508 GLN A CA 1
ATOM 4069 C C . GLN A 1 508 ? 14.762 -2.457 -9.569 1.00 97.94 508 GLN A C 1
ATOM 4071 O O . GLN A 1 508 ? 14.776 -2.496 -8.343 1.00 97.94 508 GLN A O 1
ATOM 4076 N N . SER A 1 509 ? 15.178 -3.488 -10.317 1.00 97.75 509 SER A N 1
ATOM 4077 C CA . SER A 1 509 ? 15.761 -4.713 -9.746 1.00 97.75 509 SER A CA 1
ATOM 4078 C C . SER A 1 509 ? 17.063 -4.429 -8.994 1.00 97.75 509 SER A C 1
ATOM 4080 O O . SER A 1 509 ? 17.247 -4.942 -7.897 1.00 97.75 509 SER A O 1
ATOM 4082 N N . LEU A 1 510 ? 17.940 -3.576 -9.531 1.00 97.12 510 LEU A N 1
ATOM 4083 C CA . LEU A 1 510 ? 19.192 -3.183 -8.874 1.00 97.12 510 LEU A CA 1
ATOM 4084 C C . LEU A 1 510 ? 18.948 -2.388 -7.581 1.00 97.12 510 LEU A C 1
ATOM 4086 O O . LEU A 1 510 ? 19.705 -2.543 -6.624 1.00 97.12 510 LEU A O 1
ATOM 4090 N N . ILE A 1 511 ? 17.894 -1.566 -7.534 1.00 97.38 511 ILE A N 1
ATOM 4091 C CA . ILE A 1 511 ? 17.474 -0.871 -6.308 1.00 97.38 511 ILE A CA 1
ATOM 4092 C C . ILE A 1 511 ? 16.843 -1.849 -5.312 1.00 97.38 511 ILE A C 1
ATOM 4094 O O . ILE A 1 511 ? 17.177 -1.821 -4.132 1.00 97.38 511 ILE A O 1
ATOM 4098 N N . ALA A 1 512 ? 15.958 -2.737 -5.776 1.00 97.12 512 ALA A N 1
ATOM 4099 C CA . ALA A 1 512 ? 15.319 -3.756 -4.941 1.00 97.12 512 ALA A CA 1
ATOM 4100 C C . ALA A 1 512 ? 16.352 -4.677 -4.278 1.00 97.12 512 ALA A C 1
ATOM 4102 O O . ALA A 1 512 ? 16.210 -5.045 -3.114 1.00 97.12 512 ALA A O 1
ATOM 4103 N N . ALA A 1 513 ? 17.404 -5.014 -5.020 1.00 95.94 513 ALA A N 1
ATOM 4104 C CA . ALA A 1 513 ? 18.548 -5.779 -4.558 1.00 95.94 513 ALA A CA 1
ATOM 4105 C C . ALA A 1 513 ? 19.556 -4.960 -3.736 1.00 95.94 513 ALA A C 1
ATOM 4107 O O . ALA A 1 513 ? 20.573 -5.501 -3.325 1.00 95.94 513 ALA A O 1
ATOM 4108 N N . GLU A 1 514 ? 19.319 -3.664 -3.517 1.00 95.19 514 GLU A N 1
ATOM 4109 C CA . GLU A 1 514 ? 20.203 -2.765 -2.763 1.00 95.19 514 GLU A CA 1
ATOM 4110 C C . GLU A 1 514 ? 21.632 -2.658 -3.337 1.00 95.19 514 GLU A C 1
ATOM 4112 O O . GLU A 1 514 ? 22.560 -2.237 -2.643 1.00 95.19 514 GLU A O 1
ATOM 4117 N N . ILE A 1 515 ? 21.812 -2.985 -4.624 1.00 94.50 515 ILE A N 1
ATOM 4118 C CA . ILE A 1 515 ? 23.040 -2.705 -5.384 1.00 94.50 515 ILE A CA 1
ATOM 4119 C C . ILE A 1 515 ? 23.124 -1.204 -5.656 1.00 94.50 515 ILE A C 1
ATOM 4121 O O . ILE A 1 515 ? 24.174 -0.587 -5.474 1.00 94.50 515 ILE A O 1
ATOM 4125 N N . ILE A 1 516 ? 21.992 -0.611 -6.039 1.00 95.44 516 ILE A N 1
ATOM 4126 C CA . ILE A 1 516 ? 21.802 0.835 -6.094 1.00 95.44 516 ILE A CA 1
ATOM 4127 C C . ILE A 1 516 ? 20.996 1.250 -4.865 1.00 95.44 516 ILE A C 1
ATOM 4129 O O . ILE A 1 516 ? 19.928 0.725 -4.575 1.00 95.44 516 ILE A O 1
ATOM 4133 N N . THR A 1 517 ? 21.514 2.228 -4.143 1.00 95.62 517 THR A N 1
ATOM 4134 C CA . THR A 1 517 ? 20.898 2.849 -2.971 1.00 95.62 517 THR A CA 1
ATOM 4135 C C . THR A 1 517 ? 20.582 4.307 -3.283 1.00 95.62 517 THR A C 1
ATOM 4137 O O . THR A 1 517 ? 20.958 4.830 -4.335 1.00 95.62 517 THR A O 1
ATOM 4140 N N . TRP A 1 518 ? 19.892 4.992 -2.376 1.00 95.75 518 TRP A N 1
ATOM 4141 C CA . TRP A 1 518 ? 19.636 6.421 -2.512 1.00 95.75 518 TRP A CA 1
ATOM 4142 C C . TRP A 1 518 ? 20.084 7.201 -1.284 1.00 95.75 518 TRP A C 1
ATOM 4144 O O . TRP A 1 518 ? 20.123 6.698 -0.157 1.00 95.75 518 TRP A O 1
ATOM 4154 N N . LYS A 1 519 ? 20.375 8.479 -1.509 1.00 94.94 519 LYS A N 1
ATOM 4155 C CA . LYS A 1 519 ? 20.593 9.476 -0.465 1.00 94.94 519 LYS A CA 1
ATOM 4156 C C . LYS A 1 519 ? 19.723 10.689 -0.735 1.00 94.94 519 LYS A C 1
ATOM 4158 O O . LYS A 1 519 ? 19.329 10.951 -1.869 1.00 94.94 519 LYS A O 1
ATOM 4163 N N . ILE A 1 520 ? 19.430 11.414 0.336 1.00 93.69 520 ILE A N 1
ATOM 4164 C CA . ILE A 1 520 ? 18.807 12.727 0.248 1.00 93.69 520 ILE A CA 1
ATOM 4165 C C . ILE A 1 520 ? 19.903 13.763 0.437 1.00 93.69 520 ILE A C 1
ATOM 4167 O O . ILE A 1 520 ? 20.529 13.796 1.496 1.00 93.69 520 ILE A O 1
ATOM 4171 N N . ASN A 1 521 ? 20.119 14.593 -0.577 1.00 93.00 521 ASN A N 1
ATOM 4172 C CA . ASN A 1 521 ? 21.101 15.667 -0.556 1.00 93.00 521 ASN A CA 1
ATOM 4173 C C . ASN A 1 521 ? 20.425 16.974 -0.977 1.00 93.00 521 ASN A C 1
ATOM 4175 O O . ASN A 1 521 ? 19.810 17.036 -2.039 1.00 93.00 521 ASN A O 1
ATOM 41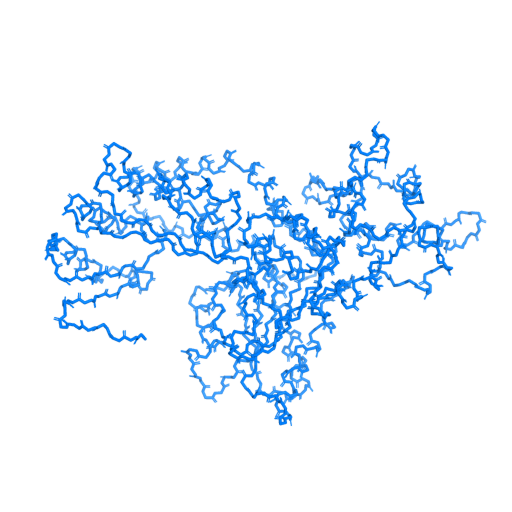79 N N . VAL A 1 522 ? 20.475 17.998 -0.120 1.00 90.94 522 VAL A N 1
ATOM 4180 C CA . VAL A 1 522 ? 19.829 19.310 -0.343 1.00 90.94 522 VAL A CA 1
ATOM 4181 C C . VAL A 1 522 ? 18.375 19.179 -0.848 1.00 90.94 522 VAL A C 1
ATOM 4183 O O . VAL A 1 522 ? 17.959 19.805 -1.819 1.00 90.94 522 VAL A O 1
ATOM 4186 N N . GLY A 1 523 ? 17.602 18.286 -0.220 1.00 89.62 523 GLY A N 1
ATOM 4187 C CA . GLY A 1 523 ? 16.197 18.045 -0.564 1.00 89.62 523 GLY A CA 1
ATOM 4188 C C . GLY A 1 523 ? 15.946 17.307 -1.886 1.00 89.62 523 GLY A C 1
ATOM 4189 O O . GLY A 1 523 ? 14.806 17.248 -2.336 1.00 89.62 523 GLY A O 1
ATOM 4190 N N . LYS A 1 524 ? 16.978 16.726 -2.506 1.00 93.00 524 LYS A N 1
ATOM 4191 C CA . LYS A 1 524 ? 16.874 15.943 -3.745 1.00 93.00 524 LYS A CA 1
ATOM 4192 C C . LYS A 1 524 ? 17.247 14.486 -3.505 1.00 93.00 524 LYS A C 1
ATOM 4194 O O . LYS A 1 524 ? 18.107 14.187 -2.678 1.00 93.00 524 LYS A O 1
ATOM 4199 N N . VAL A 1 525 ? 16.594 13.587 -4.240 1.00 94.88 525 VAL A N 1
ATOM 4200 C CA . VAL A 1 525 ? 16.963 12.167 -4.288 1.00 94.88 525 VAL A CA 1
ATOM 4201 C C . VAL A 1 525 ? 18.137 11.995 -5.249 1.00 94.88 525 VAL A C 1
ATOM 4203 O O . VAL A 1 525 ? 18.079 12.419 -6.404 1.00 94.88 525 VAL A O 1
ATOM 4206 N N . GLU A 1 526 ? 19.184 11.344 -4.764 1.00 96.31 526 GLU A N 1
ATOM 4207 C CA . GLU A 1 526 ? 20.364 10.958 -5.530 1.00 96.31 526 GLU A CA 1
ATOM 4208 C C . GLU A 1 526 ? 20.560 9.446 -5.439 1.00 96.31 526 GLU A C 1
ATOM 4210 O O . GLU A 1 526 ? 20.435 8.879 -4.350 1.00 96.31 526 GLU A O 1
ATOM 4215 N N . TRP A 1 527 ? 20.912 8.802 -6.550 1.00 96.62 527 TRP A N 1
ATOM 4216 C CA . TRP A 1 527 ? 21.244 7.379 -6.593 1.00 96.62 527 TRP A CA 1
ATOM 4217 C C . TRP A 1 527 ? 22.749 7.155 -6.463 1.00 96.62 527 TRP A C 1
ATOM 4219 O O . TRP A 1 527 ? 23.556 7.904 -7.019 1.00 96.62 527 TRP A O 1
ATOM 4229 N N . TRP A 1 528 ? 23.107 6.101 -5.737 1.00 95.19 528 TRP A N 1
ATOM 4230 C CA . TRP A 1 528 ? 24.477 5.739 -5.389 1.00 95.19 528 TRP A CA 1
ATOM 4231 C C . TRP A 1 528 ? 24.646 4.225 -5.469 1.00 95.19 528 TRP A C 1
ATOM 4233 O O . TRP A 1 528 ? 23.806 3.490 -4.954 1.00 95.19 528 TRP A O 1
ATOM 4243 N N . LEU A 1 529 ? 25.750 3.739 -6.018 1.00 93.31 529 LEU A N 1
ATOM 4244 C CA . LEU A 1 529 ? 26.172 2.356 -5.857 1.00 93.31 529 LEU A CA 1
ATOM 4245 C C . LEU A 1 529 ? 26.476 2.102 -4.381 1.00 93.31 529 LEU A C 1
ATOM 4247 O O . LEU A 1 529 ? 27.101 2.909 -3.679 1.00 93.31 529 LEU A O 1
ATOM 4251 N N . ASN A 1 530 ? 26.006 0.965 -3.893 1.00 88.12 530 ASN A N 1
ATOM 4252 C CA . ASN A 1 530 ? 26.231 0.569 -2.520 1.00 88.12 530 ASN A CA 1
ATOM 4253 C C . ASN A 1 530 ? 27.729 0.328 -2.277 1.00 88.12 530 ASN A C 1
ATOM 4255 O O . ASN A 1 530 ? 28.351 -0.519 -2.916 1.00 88.12 530 ASN A O 1
ATOM 4259 N N . ARG A 1 531 ? 28.326 1.070 -1.335 1.00 69.81 531 ARG A N 1
ATOM 4260 C CA . ARG A 1 531 ? 29.777 1.037 -1.072 1.00 69.81 531 ARG A CA 1
ATOM 4261 C C . ARG A 1 531 ? 30.274 -0.299 -0.529 1.00 69.81 531 ARG A C 1
ATOM 4263 O O . ARG A 1 531 ? 31.458 -0.575 -0.681 1.00 69.81 531 ARG A O 1
ATOM 4270 N N . VAL A 1 532 ? 29.393 -1.130 0.034 1.00 61.59 532 VAL A N 1
ATOM 4271 C CA . VAL A 1 532 ? 29.731 -2.517 0.401 1.00 61.59 532 VAL A CA 1
ATOM 4272 C C . VAL A 1 532 ? 30.230 -3.293 -0.828 1.00 61.59 532 VAL A C 1
ATOM 4274 O O . VAL A 1 532 ? 31.154 -4.082 -0.724 1.00 61.59 532 VAL A O 1
ATOM 4277 N N . ILE A 1 533 ? 29.710 -2.980 -2.019 1.00 57.81 533 ILE A N 1
ATOM 4278 C CA . ILE A 1 533 ? 30.109 -3.594 -3.297 1.00 57.81 533 ILE A CA 1
ATOM 4279 C C . ILE A 1 533 ? 31.407 -2.974 -3.855 1.00 57.81 533 ILE A C 1
ATOM 4281 O O . ILE A 1 533 ? 32.052 -3.548 -4.727 1.00 57.81 533 ILE A O 1
ATOM 4285 N N . LYS A 1 534 ? 31.799 -1.784 -3.378 1.00 54.03 534 LYS A N 1
ATOM 4286 C CA . LYS A 1 534 ? 32.951 -1.030 -3.899 1.00 54.03 534 LYS A CA 1
ATOM 4287 C C . LYS A 1 534 ? 34.287 -1.478 -3.295 1.00 54.03 534 LYS A C 1
ATOM 4289 O O . LYS A 1 534 ? 35.310 -1.320 -3.953 1.00 54.03 534 LYS A O 1
ATOM 4294 N N . ASN A 1 535 ? 34.271 -2.004 -2.068 1.00 53.78 535 ASN A N 1
ATOM 4295 C CA . ASN A 1 535 ? 35.482 -2.322 -1.300 1.00 53.78 535 ASN A CA 1
ATOM 4296 C C . ASN A 1 535 ? 35.682 -3.825 -1.052 1.00 53.78 535 ASN A C 1
ATOM 4298 O O . ASN A 1 535 ? 36.827 -4.255 -0.961 1.00 53.78 535 ASN A O 1
ATOM 4302 N N . ASP A 1 536 ? 34.603 -4.609 -0.990 1.00 50.16 536 ASP A N 1
ATOM 4303 C CA . ASP A 1 536 ? 34.654 -6.070 -0.936 1.00 50.16 536 ASP A CA 1
ATOM 4304 C C . ASP A 1 536 ? 34.261 -6.629 -2.305 1.00 50.16 536 ASP A C 1
ATOM 4306 O O . ASP A 1 536 ? 33.383 -6.091 -2.982 1.00 50.16 536 ASP A O 1
ATOM 4310 N N . VAL A 1 537 ? 34.945 -7.689 -2.739 1.00 48.41 537 VAL A N 1
ATOM 4311 C CA . VAL A 1 537 ? 34.790 -8.304 -4.065 1.00 48.41 537 VAL A CA 1
ATOM 4312 C C . VAL A 1 537 ? 33.292 -8.418 -4.451 1.00 48.41 537 VAL A C 1
ATOM 4314 O O . VAL A 1 537 ? 32.515 -8.970 -3.666 1.00 48.41 537 VAL A O 1
ATOM 4317 N N . PRO A 1 538 ? 32.858 -7.977 -5.657 1.00 50.19 538 PRO A N 1
ATOM 4318 C CA . PRO A 1 538 ? 31.465 -8.036 -6.166 1.00 50.19 538 PRO A CA 1
ATOM 4319 C C . PRO A 1 538 ? 30.820 -9.441 -6.270 1.00 50.19 538 PRO A C 1
ATOM 4321 O O . PRO A 1 538 ? 29.786 -9.645 -6.924 1.00 50.19 538 PRO A O 1
ATOM 4324 N N . GLU A 1 539 ? 31.446 -10.440 -5.661 1.00 52.47 539 GLU A N 1
ATOM 4325 C CA . GLU A 1 539 ? 31.075 -11.848 -5.637 1.00 52.47 539 GLU A CA 1
ATOM 4326 C C . GLU A 1 539 ? 30.100 -12.210 -4.522 1.00 52.47 539 GLU A C 1
ATOM 4328 O O . GLU A 1 539 ? 29.620 -13.340 -4.524 1.00 52.47 539 GLU A O 1
ATOM 4333 N N . CYS A 1 540 ? 29.736 -11.280 -3.629 1.00 55.38 540 CYS A N 1
ATOM 4334 C CA . CYS A 1 540 ? 28.718 -11.541 -2.612 1.00 55.38 540 CYS A CA 1
ATOM 4335 C C . CYS A 1 540 ? 27.403 -11.975 -3.297 1.00 55.38 540 CYS A C 1
ATOM 4337 O O . CYS A 1 540 ? 26.684 -11.169 -3.896 1.00 55.38 540 CYS A O 1
ATOM 4339 N N . CYS A 1 541 ? 27.146 -13.284 -3.290 1.00 60.50 541 CYS A N 1
ATOM 4340 C CA . CYS A 1 541 ? 26.161 -13.949 -4.142 1.00 60.50 541 CYS A CA 1
ATOM 4341 C C . CYS A 1 541 ? 24.724 -13.503 -3.847 1.00 60.50 541 CYS A C 1
ATOM 4343 O O . CYS A 1 541 ? 23.900 -13.466 -4.759 1.00 60.50 541 CYS A O 1
ATOM 4345 N N . TYR A 1 542 ? 24.458 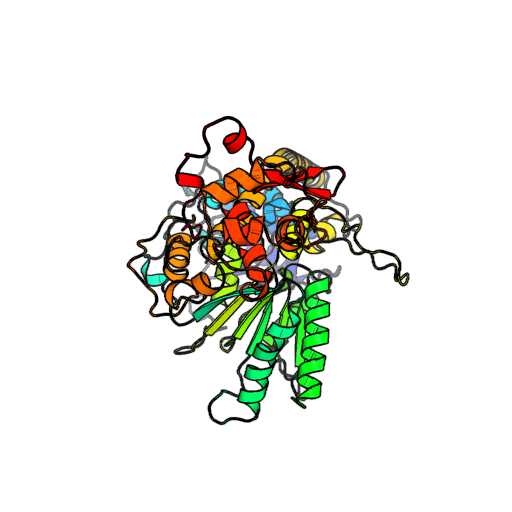-13.080 -2.610 1.00 73.75 542 TYR A N 1
ATOM 4346 C CA . TYR A 1 542 ? 23.128 -12.722 -2.124 1.00 73.75 542 TYR A CA 1
ATOM 4347 C C . TYR A 1 542 ? 22.518 -11.487 -2.807 1.00 73.75 542 TYR A C 1
ATOM 4349 O O . TYR A 1 542 ? 21.321 -11.476 -3.069 1.00 73.75 542 TYR A O 1
ATOM 4357 N N . TYR A 1 543 ? 23.310 -10.471 -3.174 1.00 80.06 543 TYR A N 1
ATOM 4358 C CA . TYR A 1 543 ? 22.773 -9.261 -3.827 1.00 80.06 543 TYR A CA 1
ATOM 4359 C C . TYR A 1 543 ? 22.249 -9.514 -5.242 1.00 80.06 543 TYR A C 1
ATOM 4361 O O . TYR A 1 543 ? 21.482 -8.728 -5.779 1.00 80.06 543 TYR A O 1
ATOM 4369 N N . TRP A 1 544 ? 22.680 -10.595 -5.882 1.00 88.44 544 TRP A N 1
ATOM 4370 C CA . TRP A 1 544 ? 22.289 -10.894 -7.257 1.00 88.44 544 TRP A CA 1
ATOM 4371 C C . TRP A 1 544 ? 21.097 -11.850 -7.328 1.00 88.44 544 TRP A C 1
ATOM 4373 O O . TRP A 1 544 ? 20.619 -12.160 -8.421 1.00 88.44 544 TRP A O 1
ATOM 4383 N N . GLU A 1 545 ? 20.612 -12.319 -6.178 1.00 91.44 545 GLU A N 1
ATOM 4384 C CA . GLU A 1 545 ? 19.490 -13.239 -6.105 1.00 91.44 545 GLU A CA 1
ATOM 4385 C C . GLU A 1 545 ? 18.211 -12.599 -6.667 1.00 91.44 545 GLU A C 1
ATOM 4387 O O . GLU A 1 545 ? 17.814 -11.494 -6.302 1.00 91.44 545 GLU A O 1
ATOM 4392 N N . GLY A 1 546 ? 17.561 -13.305 -7.595 1.00 91.00 546 GLY A N 1
ATOM 4393 C CA . GLY A 1 546 ? 16.331 -12.849 -8.244 1.00 91.00 546 GLY A CA 1
ATOM 4394 C C . GLY A 1 546 ? 16.530 -11.825 -9.368 1.00 91.00 546 GLY A C 1
ATOM 4395 O O . GLY A 1 546 ? 15.557 -11.488 -10.041 1.00 91.00 546 GLY A O 1
ATOM 4396 N N . ILE A 1 547 ? 17.759 -11.363 -9.631 1.00 94.19 547 ILE A N 1
ATOM 4397 C CA . ILE A 1 547 ? 18.080 -10.597 -10.844 1.00 94.19 547 ILE A CA 1
ATOM 4398 C C . ILE A 1 547 ? 18.219 -11.582 -12.019 1.00 94.19 547 ILE A C 1
ATOM 4400 O O . ILE A 1 547 ? 18.881 -12.613 -11.877 1.00 94.19 547 ILE A O 1
ATOM 4404 N N . PRO A 1 548 ? 17.634 -11.301 -13.199 1.00 91.94 548 PRO A N 1
ATOM 4405 C CA . PRO A 1 548 ? 17.740 -12.191 -14.351 1.00 91.94 548 PRO A CA 1
ATOM 4406 C C . PRO A 1 548 ? 19.158 -12.117 -14.941 1.00 91.94 548 PRO A C 1
ATOM 4408 O O . PRO A 1 548 ? 19.465 -11.233 -15.734 1.00 91.94 548 PRO A O 1
ATOM 4411 N N . LEU A 1 549 ? 20.053 -13.027 -14.568 1.00 92.62 549 LEU A N 1
ATOM 4412 C CA . LEU A 1 549 ? 21.428 -13.044 -15.083 1.00 92.62 549 LEU A CA 1
ATOM 4413 C C . LEU A 1 549 ? 21.594 -14.006 -16.277 1.00 92.62 549 LEU A C 1
ATOM 4415 O O . LEU A 1 549 ? 20.849 -14.982 -16.397 1.00 92.62 549 LEU A O 1
ATOM 4419 N N . LEU A 1 550 ? 22.524 -13.678 -17.187 1.00 88.12 550 LEU A N 1
ATOM 4420 C CA . LEU A 1 550 ? 22.963 -14.523 -18.314 1.00 88.12 550 LEU A CA 1
ATOM 4421 C C . LEU A 1 550 ? 23.962 -15.598 -17.891 1.00 88.12 550 LEU A C 1
ATOM 4423 O O . LEU A 1 550 ? 24.856 -15.265 -17.077 1.00 88.12 550 LEU A O 1
#